Protein AF-0000000084353787 (afdb_homodimer)

Radius of gyration: 29.24 Å; Cα contacts (8 Å, |Δi|>4): 1781; chains: 2; bounding box: 53×86×68 Å

InterPro domains:
  IPR002328 Alcohol dehydrogenase, zinc-type, conserved site [PS00059] (59-73)
  IPR011032 GroES-like superfamily [SSF50129] (1-170)
  IPR013149 Alcohol dehydrogenase-like, C-terminal [PF00107] (173-303)
  IPR013154 Alcohol dehydrogenase-like, N-terminal [PF08240] (25-135)
  IPR020843 Enoylreductase domain [SM00829] (10-339)
  IPR036291 NAD(P)-binding domain superfamily [SSF51735] (137-308)
  IPR050129 Zinc-containing alcohol dehydrogenase [PTHR43401] (1-341)

Nearest PDB structures (foldseek):
  4ejm-assembly1_A  TM=9.292E-01  e=1.588E-35  Sinorhizobium meliloti 1021
  4eez-assembly1_B  TM=9.194E-01  e=6.285E-32  Lactococcus lactis subsp. lactis KF147
  4eex-assembly1_B  TM=9.212E-01  e=9.351E-31  Lactococcus lactis subsp. lactis KF147
  5yat-assembly1_B  TM=8.907E-01  e=3.503E-31  Komagataella phaffii GS115
  7kc2-assembly1_A  TM=8.984E-01  e=3.607E-30  Saccharomyces cerevisiae

Structure (mmCIF, N/CA/C/O backbone):
data_AF-0000000084353787-model_v1
#
loop_
_entity.id
_entity.type
_entity.pdbx_description
1 polymer 'L-iditol 2-dehydrogenase'
#
loop_
_atom_site.group_PDB
_atom_site.id
_atom_site.type_symbol
_atom_site.label_atom_id
_atom_site.label_alt_id
_atom_site.label_comp_id
_atom_site.label_asym_id
_atom_site.label_entity_id
_atom_site.label_seq_id
_atom_site.pdbx_PDB_ins_code
_atom_site.Cartn_x
_atom_site.Cartn_y
_atom_site.Cartn_z
_atom_site.occupancy
_atom_site.B_iso_or_equiv
_atom_site.auth_seq_id
_atom_site.auth_comp_id
_atom_site.auth_asym_id
_atom_site.auth_atom_id
_atom_site.pdbx_PDB_model_num
ATOM 1 N N . MET A 1 1 ? 11.578 -37.75 -25.344 1 94.5 1 MET A N 1
ATOM 2 C CA . MET A 1 1 ? 10.289 -37.594 -24.672 1 94.5 1 MET A CA 1
ATOM 3 C C . MET A 1 1 ? 9.438 -36.531 -25.328 1 94.5 1 MET A C 1
ATOM 5 O O . MET A 1 1 ? 9.977 -35.594 -25.906 1 94.5 1 MET A O 1
ATOM 9 N N . LYS A 1 2 ? 8.195 -36.688 -25.25 1 95 2 LYS A N 1
ATOM 10 C CA . LYS A 1 2 ? 7.285 -35.688 -25.812 1 95 2 LYS A CA 1
ATOM 11 C C . LYS A 1 2 ? 7.223 -34.438 -24.953 1 95 2 LYS A C 1
ATOM 13 O O . LYS A 1 2 ? 7.09 -34.531 -23.719 1 95 2 LYS A O 1
ATOM 18 N N . SER A 1 3 ? 7.371 -33.281 -25.578 1 97.25 3 SER A N 1
ATOM 19 C CA . SER A 1 3 ? 7.352 -32 -24.891 1 97.25 3 SER A CA 1
ATOM 20 C C . SER A 1 3 ? 6.625 -30.938 -25.703 1 97.25 3 SER A C 1
ATOM 22 O O . SER A 1 3 ? 6.688 -30.953 -26.938 1 97.25 3 SER A O 1
ATOM 24 N N . LEU A 1 4 ? 5.871 -30.141 -25.062 1 97.94 4 LEU A N 1
ATOM 25 C CA . LEU A 1 4 ? 5.285 -28.953 -25.688 1 97.94 4 LEU A CA 1
ATOM 26 C C . LEU A 1 4 ? 6.219 -27.75 -25.578 1 97.94 4 LEU A C 1
ATOM 28 O O . LEU A 1 4 ? 6.352 -27.172 -24.5 1 97.94 4 LEU A O 1
ATOM 32 N N . VAL A 1 5 ? 6.836 -27.312 -26.703 1 98.06 5 VAL A N 1
ATOM 33 C CA . VAL A 1 5 ? 7.996 -26.438 -26.688 1 98.06 5 VAL A CA 1
ATOM 34 C C . VAL A 1 5 ? 7.664 -25.125 -27.406 1 98.06 5 VAL A C 1
ATOM 36 O O . VAL A 1 5 ? 7.184 -25.156 -28.547 1 98.06 5 VAL A O 1
ATOM 39 N N . LYS A 1 6 ? 7.812 -24.016 -26.703 1 98.44 6 LYS A N 1
ATOM 40 C CA . LYS A 1 6 ? 7.875 -22.719 -27.375 1 98.44 6 LYS A CA 1
ATOM 41 C C . LYS A 1 6 ? 9.203 -22.547 -28.109 1 98.44 6 LYS A C 1
ATOM 43 O O . LYS A 1 6 ? 10.258 -22.453 -27.484 1 98.44 6 LYS A O 1
ATOM 48 N N . THR A 1 7 ? 9.117 -22.359 -29.359 1 97.88 7 THR A N 1
ATOM 49 C CA . THR A 1 7 ? 10.344 -22.484 -30.156 1 97.88 7 THR A CA 1
ATOM 50 C C . THR A 1 7 ? 10.891 -21.109 -30.531 1 97.88 7 THR A C 1
ATOM 52 O O . THR A 1 7 ? 12.062 -20.984 -30.859 1 97.88 7 THR A O 1
ATOM 55 N N . ALA A 1 8 ? 10.062 -20.125 -30.594 1 97.19 8 ALA A N 1
ATOM 56 C CA . ALA A 1 8 ? 10.438 -18.766 -30.938 1 97.19 8 ALA A CA 1
ATOM 57 C C . ALA A 1 8 ? 9.484 -17.75 -30.312 1 97.19 8 ALA A C 1
ATOM 59 O O . ALA A 1 8 ? 8.359 -18.094 -29.938 1 97.19 8 ALA A O 1
ATOM 60 N N . PRO A 1 9 ? 10.047 -16.516 -30.125 1 95.69 9 PRO A N 1
ATOM 61 C CA . PRO A 1 9 ? 9.141 -15.477 -29.609 1 95.69 9 PRO A CA 1
ATOM 62 C C . PRO A 1 9 ? 7.988 -15.18 -30.562 1 95.69 9 PRO A C 1
ATOM 64 O O . PRO A 1 9 ? 8.023 -15.602 -31.734 1 95.69 9 PRO A O 1
ATOM 67 N N . GLY A 1 10 ? 6.914 -14.391 -30.016 1 95.38 10 GLY A N 1
ATOM 68 C CA . GLY A 1 10 ? 5.773 -14.023 -30.828 1 95.38 10 GLY A CA 1
ATOM 69 C C . GLY A 1 10 ? 4.613 -14.992 -30.719 1 95.38 10 GLY A C 1
ATOM 70 O O . GLY A 1 10 ? 4.699 -15.984 -29.984 1 95.38 10 GLY A O 1
ATOM 71 N N . PHE A 1 11 ? 3.545 -14.773 -31.484 1 96.62 11 PHE A N 1
ATOM 72 C CA . PHE A 1 11 ? 2.342 -15.594 -31.438 1 96.62 11 PHE A CA 1
ATOM 73 C C . PHE A 1 11 ? 2.602 -16.969 -32.062 1 96.62 11 PHE A C 1
ATOM 75 O O . PHE A 1 11 ? 3.203 -17.062 -33.125 1 96.62 11 PHE A O 1
ATOM 82 N N . GLY A 1 12 ? 2.094 -17.953 -31.359 1 96.81 12 GLY A N 1
ATOM 83 C CA . GLY A 1 12 ? 2.258 -19.297 -31.859 1 96.81 12 GLY A CA 1
ATOM 84 C C . GLY A 1 12 ? 3.604 -19.906 -31.516 1 96.81 12 GLY A C 1
ATOM 85 O O . GLY A 1 12 ? 4.027 -19.875 -30.359 1 96.81 12 GLY A O 1
ATOM 86 N N . HIS A 1 13 ? 4.223 -20.594 -32.469 1 97.12 13 HIS A N 1
ATOM 87 C CA . HIS A 1 13 ? 5.531 -21.234 -32.312 1 97.12 13 HIS A CA 1
ATOM 88 C C . HIS A 1 13 ? 5.547 -22.188 -31.125 1 97.12 13 HIS A C 1
ATOM 90 O O . HIS A 1 13 ? 6.535 -22.266 -30.391 1 97.12 13 HIS A O 1
ATOM 96 N N . LEU A 1 14 ? 4.461 -22.75 -30.812 1 97.19 14 LEU A N 1
ATOM 97 C CA . LEU A 1 14 ? 4.312 -23.781 -29.797 1 97.19 14 LEU A CA 1
ATOM 98 C C . LEU A 1 14 ? 4.062 -25.141 -30.438 1 97.19 14 LEU A C 1
ATOM 100 O O . LEU A 1 14 ? 3.035 -25.344 -31.078 1 97.19 14 LEU A O 1
ATOM 104 N N . GLU A 1 15 ? 4.996 -26.031 -30.234 1 95.94 15 GLU A N 1
ATOM 105 C CA . GLU A 1 15 ? 4.941 -27.281 -30.984 1 95.94 15 GLU A CA 1
ATOM 106 C C . GLU A 1 15 ? 5.309 -28.469 -30.094 1 95.94 15 GLU A C 1
ATOM 108 O O . GLU A 1 15 ? 6.117 -28.328 -29.172 1 95.94 15 GLU A O 1
ATOM 113 N N . ILE A 1 16 ? 4.711 -29.609 -30.422 1 96.31 16 ILE A N 1
ATOM 114 C CA . ILE A 1 16 ? 5.141 -30.859 -29.797 1 96.31 16 ILE A CA 1
ATOM 115 C C . ILE A 1 16 ? 6.461 -31.312 -30.422 1 96.31 16 ILE A C 1
ATOM 117 O O . ILE A 1 16 ? 6.578 -31.406 -31.641 1 96.31 16 ILE A O 1
ATOM 121 N N . GLN A 1 17 ? 7.406 -31.547 -29.562 1 96.31 17 GLN A N 1
ATOM 122 C CA . GLN A 1 17 ? 8.711 -32.031 -30.016 1 96.31 17 GLN A CA 1
ATOM 123 C C . GLN A 1 17 ? 9.148 -33.25 -29.219 1 96.31 17 GLN A C 1
ATOM 125 O O . GLN A 1 17 ? 8.742 -33.438 -28.078 1 96.31 17 GLN A O 1
ATOM 130 N N . GLU A 1 18 ? 9.922 -34.062 -29.953 1 95.94 18 GLU A N 1
ATOM 131 C CA . GLU A 1 18 ? 10.68 -35.094 -29.234 1 95.94 18 GLU A CA 1
ATOM 132 C C . GLU A 1 18 ? 12 -34.531 -28.719 1 95.94 18 GLU A C 1
ATOM 134 O O . GLU A 1 18 ? 12.867 -34.156 -29.5 1 95.94 18 GLU A O 1
ATOM 139 N N . ARG A 1 19 ? 12.078 -34.531 -27.422 1 95.88 19 ARG A N 1
ATOM 140 C CA . ARG A 1 19 ? 13.273 -34 -26.781 1 95.88 19 ARG A CA 1
ATOM 141 C C . ARG A 1 19 ? 13.984 -35.094 -25.984 1 95.88 19 ARG A C 1
ATOM 143 O O . ARG A 1 19 ? 13.375 -36.094 -25.609 1 95.88 19 ARG A O 1
ATOM 150 N N . PRO A 1 20 ? 15.266 -34.844 -25.75 1 96.19 20 PRO A N 1
ATOM 151 C CA . PRO A 1 20 ? 15.969 -35.812 -24.906 1 96.19 20 PRO A CA 1
ATOM 152 C C . PRO A 1 20 ? 15.406 -35.875 -23.484 1 96.19 20 PRO A C 1
ATOM 154 O O . PRO A 1 20 ? 15.039 -34.844 -22.906 1 96.19 20 PRO A O 1
ATOM 157 N N . GLU A 1 21 ? 15.266 -37.094 -23 1 96.94 21 GLU A N 1
ATOM 158 C CA . GLU A 1 21 ? 14.898 -37.281 -21.594 1 96.94 21 GLU A CA 1
ATOM 159 C C . GLU A 1 21 ? 15.969 -36.719 -20.672 1 96.94 21 GLU A C 1
ATOM 161 O O . GLU A 1 21 ? 17.156 -37.031 -20.812 1 96.94 21 GLU A O 1
ATOM 166 N N . PRO A 1 22 ? 15.602 -35.906 -19.734 1 97.25 22 PRO A N 1
ATOM 167 C CA . PRO A 1 22 ? 16.609 -35.281 -18.875 1 97.25 22 PRO A CA 1
ATOM 168 C C . PRO A 1 22 ? 17.094 -36.219 -17.766 1 97.25 22 PRO A C 1
ATOM 170 O O . PRO A 1 22 ? 16.391 -37.156 -17.422 1 97.25 22 PRO A O 1
ATOM 173 N N . SER A 1 23 ? 18.266 -36 -17.266 1 97.56 23 SER A N 1
ATOM 174 C CA . SER A 1 23 ? 18.828 -36.688 -16.094 1 97.56 23 SER A CA 1
ATOM 175 C C . SER A 1 23 ? 19.125 -35.688 -14.977 1 97.56 23 SER A C 1
ATOM 177 O O . SER A 1 23 ? 19.625 -34.594 -15.234 1 97.56 23 SER A O 1
ATOM 179 N N . PRO A 1 24 ? 18.844 -36.094 -13.797 1 98 24 PRO A N 1
ATOM 180 C CA . PRO A 1 24 ? 19.062 -35.125 -12.695 1 98 24 PRO A CA 1
ATOM 181 C C . PRO A 1 24 ? 20.531 -34.969 -12.32 1 98 24 PRO A C 1
ATOM 183 O O . PRO A 1 24 ? 21.281 -35.938 -12.352 1 98 24 PRO A O 1
ATOM 186 N N . GLY A 1 25 ? 20.938 -33.75 -12.047 1 97.12 25 GLY A N 1
ATOM 187 C CA . GLY A 1 25 ? 22.234 -33.469 -11.445 1 97.12 25 GLY A CA 1
ATOM 188 C C . GLY A 1 25 ? 22.266 -33.781 -9.953 1 97.12 25 GLY A C 1
ATOM 189 O O . GLY A 1 25 ? 21.328 -34.344 -9.406 1 97.12 25 GLY A O 1
ATOM 190 N N . LYS A 1 26 ? 23.359 -33.469 -9.172 1 96.62 26 LYS A N 1
ATOM 191 C CA . LYS A 1 26 ? 23.656 -33.844 -7.793 1 96.62 26 LYS A CA 1
ATOM 192 C C . LYS A 1 26 ? 22.547 -33.406 -6.852 1 96.62 26 LYS A C 1
ATOM 194 O O . LYS A 1 26 ? 22.188 -34.125 -5.92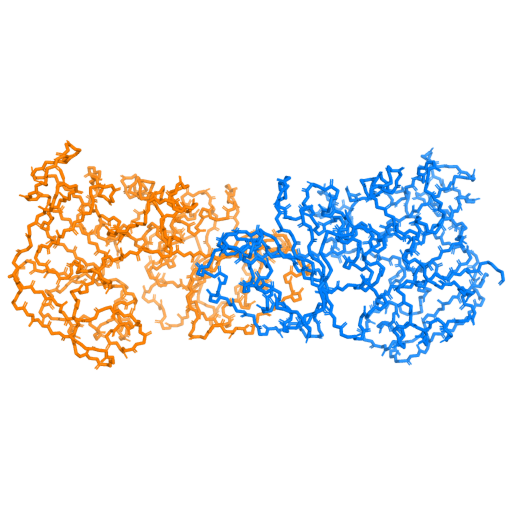2 1 96.62 26 LYS A O 1
ATOM 199 N N . ASN A 1 27 ? 21.922 -32.344 -6.887 1 97.38 27 ASN A N 1
ATOM 200 C CA . ASN A 1 27 ? 20.906 -31.797 -5.988 1 97.38 27 ASN A CA 1
ATOM 201 C C . ASN A 1 27 ? 19.562 -31.672 -6.68 1 97.38 27 ASN A C 1
ATOM 203 O O . ASN A 1 27 ? 18.781 -30.766 -6.363 1 97.38 27 ASN A O 1
ATOM 207 N N . GLN A 1 28 ? 19.312 -32.656 -7.562 1 98.5 28 GLN A N 1
ATOM 208 C CA . GLN A 1 28 ? 18.109 -32.531 -8.375 1 98.5 28 GLN A CA 1
ATOM 209 C C . GLN A 1 28 ? 17.297 -33.844 -8.359 1 98.5 28 GLN A C 1
ATOM 211 O O . GLN A 1 28 ? 17.828 -34.875 -7.977 1 98.5 28 GLN A O 1
ATOM 216 N N . VAL A 1 29 ? 16.078 -33.75 -8.703 1 98.56 29 VAL A N 1
ATOM 217 C CA . VAL A 1 29 ? 15.148 -34.844 -8.789 1 98.56 29 VAL A CA 1
ATOM 218 C C . VAL A 1 29 ? 14.477 -34.875 -10.164 1 98.56 29 VAL A C 1
ATOM 220 O O . VAL A 1 29 ? 14.148 -33.812 -10.703 1 98.56 29 VAL A O 1
ATOM 223 N N . LYS A 1 30 ? 14.383 -36.031 -10.68 1 98.69 30 LYS A N 1
ATOM 224 C CA . LYS A 1 30 ? 13.594 -36.219 -11.891 1 98.69 30 LYS A CA 1
ATOM 225 C C . LYS A 1 30 ? 12.164 -36.656 -11.562 1 98.69 30 LYS A C 1
ATOM 227 O O . LYS A 1 30 ? 11.945 -37.594 -10.789 1 98.69 30 LYS A O 1
ATOM 232 N N . ILE A 1 31 ? 11.242 -35.969 -12.117 1 98.69 31 ILE A N 1
ATOM 233 C CA . ILE A 1 31 ? 9.836 -36.219 -11.82 1 98.69 31 ILE A CA 1
ATOM 234 C C . ILE A 1 31 ? 9.102 -36.625 -13.094 1 98.69 31 ILE A C 1
ATOM 236 O O . ILE A 1 31 ? 9.234 -35.969 -14.133 1 98.69 31 ILE A O 1
ATOM 240 N N . GLN A 1 32 ? 8.422 -37.719 -13.055 1 98.62 32 GLN A N 1
ATOM 241 C CA . GLN A 1 32 ? 7.465 -38.062 -14.102 1 98.62 32 GLN A CA 1
ATOM 242 C C . GLN A 1 32 ? 6.156 -37.281 -13.922 1 98.62 32 GLN A C 1
ATOM 244 O O . GLN A 1 32 ? 5.422 -37.531 -12.953 1 98.62 32 GLN A O 1
ATOM 249 N N . VAL A 1 33 ? 5.859 -36.469 -14.859 1 98.62 33 VAL A N 1
ATOM 250 C CA . VAL A 1 33 ? 4.711 -35.562 -14.719 1 98.62 33 VAL A CA 1
ATOM 251 C C . VAL A 1 33 ? 3.422 -36.344 -14.977 1 98.62 33 VAL A C 1
ATOM 253 O O . VAL A 1 33 ? 3.27 -36.969 -16.016 1 98.62 33 VAL A O 1
ATOM 256 N N . LYS A 1 34 ? 2.547 -36.281 -14.031 1 98.25 34 LYS A N 1
ATOM 257 C CA . LYS A 1 34 ? 1.243 -36.906 -14.195 1 98.25 34 LYS A CA 1
ATOM 258 C C . LYS A 1 34 ? 0.235 -35.969 -14.82 1 98.25 34 LYS A C 1
ATOM 260 O O . LYS A 1 34 ? -0.577 -36.344 -15.656 1 98.25 34 LYS A O 1
ATOM 265 N N . CYS A 1 35 ? 0.265 -34.75 -14.43 1 97.44 35 CYS A N 1
ATOM 266 C CA . CYS A 1 35 ? -0.529 -33.688 -15.031 1 97.44 35 CYS A CA 1
ATOM 267 C C . CYS A 1 35 ? 0.073 -32.312 -14.734 1 97.44 35 CYS A C 1
ATOM 269 O O . CYS A 1 35 ? 0.848 -32.188 -13.781 1 97.44 35 CYS A O 1
ATOM 271 N N . ALA A 1 36 ? -0.188 -31.375 -15.586 1 98.5 36 ALA A N 1
ATOM 272 C CA . ALA A 1 36 ? 0.3 -30 -15.469 1 98.5 36 ALA A CA 1
ATOM 273 C C . ALA A 1 36 ? -0.774 -29 -15.883 1 98.5 36 ALA A C 1
ATOM 275 O O . ALA A 1 36 ? -1.479 -29.203 -16.875 1 98.5 36 ALA A O 1
ATOM 276 N N . GLY A 1 37 ? -0.889 -27.969 -15.117 1 98.38 37 GLY A N 1
ATOM 277 C CA . GLY A 1 37 ? -1.915 -26.969 -15.391 1 98.38 37 GLY A CA 1
ATOM 278 C C . GLY A 1 37 ? -1.454 -25.891 -16.344 1 98.38 37 GLY A C 1
ATOM 279 O O . GLY A 1 37 ? -0.272 -25.531 -16.375 1 98.38 37 GLY A O 1
ATOM 280 N N . ILE A 1 38 ? -2.4 -25.359 -17.141 1 98.19 38 ILE A N 1
ATOM 281 C CA . ILE A 1 38 ? -2.135 -24.203 -18 1 98.19 38 ILE A CA 1
ATOM 282 C C . ILE A 1 38 ? -2.371 -22.906 -17.203 1 98.19 38 ILE A C 1
ATOM 284 O O . ILE A 1 38 ? -3.451 -22.703 -16.656 1 98.19 38 ILE A O 1
ATOM 288 N N . CYS A 1 39 ? -1.385 -22.125 -17.094 1 96.81 39 CYS A N 1
ATOM 289 C CA . CYS A 1 39 ? -1.467 -20.844 -16.422 1 96.81 39 CYS A CA 1
ATOM 290 C C . CYS A 1 39 ? -1.682 -19.719 -17.438 1 96.81 39 CYS A C 1
ATOM 292 O O . CYS A 1 39 ? -1.427 -19.891 -18.625 1 96.81 39 CYS A O 1
ATOM 294 N N . GLY A 1 40 ? -2.217 -18.578 -16.938 1 94.25 40 GLY A N 1
ATOM 295 C CA . GLY A 1 40 ? -2.314 -17.406 -17.797 1 94.25 40 GLY A CA 1
ATOM 296 C C . GLY A 1 40 ? -1.003 -17.062 -18.469 1 94.25 40 GLY A C 1
ATOM 297 O O . GLY A 1 40 ? -0.992 -16.609 -19.625 1 94.25 40 GLY A O 1
ATOM 298 N N . SER A 1 41 ? 0.101 -17.219 -17.828 1 94.5 41 SER A N 1
ATOM 299 C CA . SER A 1 41 ? 1.41 -16.906 -18.391 1 94.5 41 SER A CA 1
ATOM 300 C C . SER A 1 41 ? 1.724 -17.797 -19.594 1 94.5 41 SER A C 1
ATOM 302 O O . SER A 1 41 ? 2.402 -17.375 -20.531 1 94.5 41 SER A O 1
ATOM 304 N N . ASP A 1 42 ? 1.273 -19.031 -19.578 1 97.19 42 ASP A N 1
ATOM 305 C CA . ASP A 1 42 ? 1.444 -19.906 -20.734 1 97.19 42 ASP A CA 1
ATOM 306 C C . ASP A 1 42 ? 0.686 -19.359 -21.953 1 97.19 42 ASP A C 1
ATOM 308 O O . ASP A 1 42 ? 1.196 -19.391 -23.078 1 97.19 42 ASP A O 1
ATOM 312 N N . ILE A 1 43 ? -0.523 -18.906 -21.688 1 96.62 43 ILE A N 1
ATOM 313 C CA . ILE A 1 43 ? -1.358 -18.344 -22.734 1 96.62 43 ILE A CA 1
ATOM 314 C C . ILE A 1 43 ? -0.696 -17.094 -23.312 1 96.62 43 ILE A C 1
ATOM 316 O O . ILE A 1 43 ? -0.589 -16.938 -24.531 1 96.62 43 ILE A O 1
ATOM 320 N N . HIS A 1 44 ? -0.247 -16.25 -22.391 1 95.31 44 HIS A N 1
ATOM 321 C CA . HIS A 1 44 ? 0.42 -15.031 -22.828 1 95.31 44 HIS A CA 1
ATOM 322 C C . HIS A 1 44 ? 1.693 -15.344 -23.609 1 95.31 44 HIS A C 1
ATOM 324 O O . HIS A 1 44 ? 2.041 -14.633 -24.547 1 95.31 44 HIS A O 1
ATOM 330 N N . THR A 1 45 ? 2.422 -16.328 -23.156 1 96.38 45 THR A N 1
ATOM 331 C CA . THR A 1 45 ? 3.611 -16.766 -23.875 1 96.38 45 THR A CA 1
ATOM 332 C C . THR A 1 45 ? 3.25 -17.219 -25.297 1 96.38 45 THR A C 1
ATOM 334 O O . THR A 1 45 ? 3.895 -16.828 -26.266 1 96.38 45 THR A O 1
ATOM 337 N N . TYR A 1 46 ? 2.201 -18.016 -25.406 1 97.31 46 TYR A N 1
ATOM 338 C CA . TYR A 1 46 ? 1.728 -18.484 -26.703 1 97.31 46 TYR A CA 1
ATOM 339 C C . TYR A 1 46 ? 1.343 -17.312 -27.594 1 97.31 46 TYR A C 1
ATOM 341 O O . TYR A 1 46 ? 1.633 -17.312 -28.797 1 97.31 46 TYR A O 1
ATOM 349 N N . GLU A 1 47 ? 0.803 -16.312 -26.938 1 96.56 47 GLU A N 1
ATOM 350 C CA . GLU A 1 47 ? 0.305 -15.148 -27.672 1 96.56 47 GLU A CA 1
ATOM 351 C C . GLU A 1 47 ? 1.423 -14.148 -27.953 1 96.56 47 GLU A C 1
ATOM 353 O O . GLU A 1 47 ? 1.211 -13.148 -28.641 1 96.56 47 GLU A O 1
ATOM 358 N N . GLY A 1 48 ? 2.58 -14.344 -27.438 1 93.75 48 GLY A N 1
ATOM 359 C CA . GLY A 1 48 ? 3.748 -13.531 -27.734 1 93.75 48 GLY A CA 1
ATOM 360 C C . GLY A 1 48 ? 3.879 -12.32 -26.812 1 93.75 48 GLY A C 1
ATOM 361 O O . GLY A 1 48 ? 4.641 -11.398 -27.109 1 93.75 48 GLY A O 1
ATOM 362 N N . ASN A 1 49 ? 3.158 -12.312 -25.688 1 88.94 49 ASN A N 1
ATOM 363 C CA . ASN A 1 49 ? 3.123 -11.156 -24.797 1 88.94 49 ASN A CA 1
ATOM 364 C C . ASN A 1 49 ? 3.83 -11.445 -23.469 1 88.94 49 ASN A C 1
ATOM 366 O O . ASN A 1 49 ? 3.584 -10.773 -22.469 1 88.94 49 ASN A O 1
ATOM 370 N N . TYR A 1 50 ? 4.543 -12.438 -23.438 1 88.56 50 TYR A N 1
ATOM 371 C CA . TYR A 1 50 ? 5.32 -12.844 -22.281 1 88.56 50 TYR A CA 1
ATOM 372 C C . TYR A 1 50 ? 6.727 -13.266 -22.672 1 88.56 50 TYR A C 1
ATOM 374 O O . TYR A 1 50 ? 6.902 -14.016 -23.641 1 88.56 50 TYR A O 1
ATOM 382 N N . ARG A 1 51 ? 7.824 -12.812 -22.016 1 83.88 51 ARG A N 1
ATOM 383 C CA . ARG A 1 51 ? 9.211 -13.094 -22.359 1 83.88 51 ARG A CA 1
ATOM 384 C C . ARG A 1 51 ? 9.672 -14.414 -21.75 1 83.88 51 ARG A C 1
ATOM 386 O O . ARG A 1 51 ? 9.641 -14.586 -20.531 1 83.88 51 ARG A O 1
ATOM 393 N N . VAL A 1 52 ? 10.023 -15.336 -22.516 1 93.44 52 VAL A N 1
ATOM 394 C CA . VAL A 1 52 ? 10.594 -16.609 -22.078 1 93.44 52 VAL A CA 1
ATOM 395 C C . VAL A 1 52 ? 11.875 -16.906 -22.859 1 93.44 52 VAL A C 1
ATOM 397 O O . VAL A 1 52 ? 12.125 -16.281 -23.906 1 93.44 52 VAL A O 1
ATOM 400 N N . ALA A 1 53 ? 12.68 -17.75 -22.328 1 94.81 53 ALA A N 1
ATOM 401 C CA . ALA A 1 53 ? 13.883 -18.203 -23.031 1 94.81 53 ALA A CA 1
ATOM 402 C C . ALA A 1 53 ? 13.547 -19.281 -24.031 1 94.81 53 ALA A C 1
ATOM 404 O O . ALA A 1 53 ? 13.195 -20.406 -23.656 1 94.81 53 ALA A O 1
ATOM 405 N N . VAL A 1 54 ? 13.602 -19.016 -25.25 1 95.31 54 VAL A N 1
ATOM 406 C CA . VAL A 1 54 ? 13.258 -20.016 -26.266 1 95.31 54 VAL A CA 1
ATOM 407 C C . VAL A 1 54 ? 14.531 -20.672 -26.797 1 95.31 54 VAL A C 1
ATOM 409 O O . VAL A 1 54 ? 15.586 -20.031 -26.859 1 95.31 54 VAL A O 1
ATOM 412 N N . PRO A 1 55 ? 14.531 -21.922 -27.156 1 97.56 55 PRO A N 1
ATOM 413 C CA . PRO A 1 55 ? 13.375 -22.797 -26.969 1 97.56 55 PRO A CA 1
ATOM 414 C C . PRO A 1 55 ? 13.195 -23.25 -25.516 1 97.56 55 PRO A C 1
ATOM 416 O O . PRO A 1 55 ? 14.18 -23.438 -24.812 1 97.56 55 PRO A O 1
ATOM 419 N N . VAL A 1 56 ? 11.953 -23.406 -25.109 1 98.12 56 VAL A N 1
ATOM 420 C CA . VAL A 1 56 ? 11.703 -23.844 -23.75 1 98.12 56 VAL A CA 1
ATOM 421 C C . VAL A 1 56 ? 10.414 -24.672 -23.688 1 98.12 56 VAL A C 1
ATOM 423 O O . VAL A 1 56 ? 9.43 -24.328 -24.359 1 98.12 56 VAL A O 1
ATOM 426 N N . THR A 1 57 ? 10.461 -25.797 -22.984 1 98.19 57 THR A N 1
ATOM 427 C CA . THR A 1 57 ? 9.227 -26.516 -22.656 1 98.19 57 THR A CA 1
ATOM 428 C C . THR A 1 57 ? 8.398 -25.734 -21.641 1 98.19 57 THR A C 1
ATOM 430 O O . THR A 1 57 ? 8.891 -25.375 -20.578 1 98.19 57 THR A O 1
ATOM 433 N N . LEU A 1 58 ? 7.129 -25.469 -21.938 1 97.69 58 LEU A N 1
ATOM 434 C CA . LEU A 1 58 ? 6.281 -24.656 -21.062 1 97.69 58 LEU A CA 1
ATOM 435 C C . LEU A 1 58 ? 5.719 -25.5 -19.922 1 97.69 58 LEU A C 1
ATOM 437 O O . LEU A 1 58 ? 5.992 -26.703 -19.844 1 97.69 58 LEU A O 1
ATOM 441 N N . GLY A 1 59 ? 5.012 -24.797 -19.031 1 97.75 59 GLY A N 1
ATOM 442 C CA . GLY A 1 59 ? 4.328 -25.453 -17.922 1 97.75 59 GLY A CA 1
ATOM 443 C C . GLY A 1 59 ? 5.082 -25.344 -16.609 1 97.75 59 GLY A C 1
ATOM 444 O O . GLY A 1 59 ? 6.238 -25.75 -16.516 1 97.75 59 GLY A O 1
ATOM 445 N N . HIS A 1 60 ? 4.426 -24.797 -15.586 1 98.19 60 HIS A N 1
ATOM 446 C CA . HIS A 1 60 ? 5.086 -24.688 -14.289 1 98.19 60 HIS A CA 1
ATOM 447 C C . HIS A 1 60 ? 4.148 -25.078 -13.156 1 98.19 60 HIS A C 1
ATOM 449 O O . HIS A 1 60 ? 4.52 -25 -11.984 1 98.19 60 HIS A O 1
ATOM 455 N N . GLU A 1 61 ? 2.957 -25.469 -13.453 1 98.5 61 GLU A N 1
ATOM 456 C CA . GLU A 1 61 ? 1.981 -26.047 -12.523 1 98.5 61 GLU A CA 1
ATOM 457 C C . GLU A 1 61 ? 1.854 -27.547 -12.711 1 98.5 61 GLU A C 1
ATOM 459 O O . GLU A 1 61 ? 1.157 -28.016 -13.609 1 98.5 61 GLU A O 1
ATOM 464 N N . PHE A 1 62 ? 2.512 -28.328 -11.797 1 98.44 62 PHE A N 1
ATOM 465 C CA . PHE A 1 62 ? 2.49 -29.75 -12.117 1 98.44 62 PHE A CA 1
ATOM 466 C C . PHE A 1 62 ? 2.621 -30.594 -10.852 1 98.44 62 PHE A C 1
ATOM 468 O O . PHE A 1 62 ? 2.959 -30.078 -9.781 1 98.44 62 PHE A O 1
ATOM 475 N N . ALA A 1 63 ? 2.314 -31.844 -10.977 1 98.69 63 ALA A N 1
ATOM 476 C CA . ALA A 1 63 ? 2.553 -32.875 -9.977 1 98.69 63 ALA A CA 1
ATOM 477 C C . ALA A 1 63 ? 2.934 -34.219 -10.648 1 98.69 63 ALA A C 1
ATOM 479 O O . ALA A 1 63 ? 2.625 -34.438 -11.82 1 98.69 63 ALA A O 1
ATOM 480 N N . GLY A 1 64 ? 3.607 -35 -9.898 1 98.56 64 GLY A N 1
ATOM 481 C CA . GLY A 1 64 ? 4.027 -36.281 -10.453 1 98.56 64 GLY A CA 1
ATOM 482 C C . GLY A 1 64 ? 4.711 -37.188 -9.445 1 98.56 64 GLY A C 1
ATOM 483 O O . GLY A 1 64 ? 4.414 -37.125 -8.25 1 98.56 64 GLY A O 1
ATOM 484 N N . VAL A 1 65 ? 5.516 -38.031 -10.023 1 98.75 65 VAL A N 1
ATOM 485 C CA . VAL A 1 65 ? 6.191 -39.031 -9.203 1 98.75 65 VAL A CA 1
ATOM 486 C C . VAL A 1 65 ? 7.699 -38.969 -9.438 1 98.75 65 VAL A C 1
ATOM 488 O O . VAL A 1 65 ? 8.148 -38.844 -10.578 1 98.75 65 VAL A O 1
ATOM 491 N N . VAL A 1 66 ? 8.414 -39.094 -8.328 1 98.88 66 VAL A N 1
ATOM 492 C CA . VAL A 1 66 ? 9.867 -39.125 -8.453 1 98.88 66 VAL A CA 1
ATOM 493 C C . VAL A 1 66 ? 10.289 -40.406 -9.141 1 98.88 66 VAL A C 1
ATOM 495 O O . VAL A 1 66 ? 9.867 -41.5 -8.734 1 98.88 66 VAL A O 1
ATOM 498 N N . VAL A 1 67 ? 11.164 -40.312 -10.148 1 98.62 67 VAL A N 1
ATOM 499 C CA . VAL A 1 67 ? 11.562 -41.5 -10.859 1 98.62 67 VAL A CA 1
ATOM 500 C C . VAL A 1 67 ? 13.078 -41.656 -10.805 1 98.62 67 VAL A C 1
ATOM 502 O O . VAL A 1 67 ? 13.609 -42.75 -11.086 1 98.62 67 VAL A O 1
ATOM 505 N N . GLU A 1 68 ? 13.789 -40.625 -10.516 1 98.69 68 GLU A N 1
ATOM 506 C CA . GLU A 1 68 ? 15.234 -40.625 -10.336 1 98.69 68 GLU A CA 1
ATOM 507 C C . GLU A 1 68 ? 15.68 -39.531 -9.398 1 98.69 68 GLU A C 1
ATOM 509 O O . GLU A 1 68 ? 15.086 -38.438 -9.391 1 98.69 68 GLU A O 1
ATOM 514 N N . VAL A 1 69 ? 16.688 -39.781 -8.57 1 98.56 69 VAL A N 1
ATOM 515 C CA . VAL A 1 69 ? 17.219 -38.75 -7.676 1 98.56 69 VAL A CA 1
ATOM 516 C C . VAL A 1 69 ? 18.719 -38.594 -7.902 1 98.56 69 VAL A C 1
ATOM 518 O O . VAL A 1 69 ? 19.422 -39.562 -8.172 1 98.56 69 VAL A O 1
ATOM 521 N N . GLY A 1 70 ? 19.141 -37.344 -7.922 1 97.81 70 GLY A N 1
ATOM 522 C CA . GLY A 1 70 ? 20.562 -37.094 -8.055 1 97.81 70 GLY A CA 1
ATOM 523 C C . GLY A 1 70 ? 21.344 -37.406 -6.793 1 97.81 70 GLY A C 1
ATOM 524 O O . GLY A 1 70 ? 20.766 -37.781 -5.777 1 97.81 70 GLY A O 1
ATOM 525 N N . GLU A 1 71 ? 22.641 -37.062 -6.977 1 96 71 GLU A N 1
ATOM 526 C CA . GLU A 1 71 ? 23.531 -37.219 -5.828 1 96 71 GLU A CA 1
ATOM 527 C C . GLU A 1 71 ? 23.156 -36.25 -4.703 1 96 71 GLU A C 1
ATOM 529 O O . GLU A 1 71 ? 22.672 -35.156 -4.961 1 96 71 GLU A O 1
ATOM 534 N N . ASN A 1 72 ? 23.141 -36.562 -3.508 1 97.06 72 ASN A N 1
ATOM 535 C CA . ASN A 1 72 ? 22.953 -35.75 -2.301 1 97.06 72 ASN A CA 1
ATOM 536 C C . ASN A 1 72 ? 21.469 -35.594 -1.958 1 97.06 72 ASN A C 1
ATOM 538 O O . ASN A 1 72 ? 21.109 -34.781 -1.111 1 97.06 72 ASN A O 1
ATOM 542 N N . VAL A 1 73 ? 20.625 -36.25 -2.758 1 98.25 73 VAL A N 1
ATOM 543 C CA . VAL A 1 73 ? 19.203 -36.188 -2.455 1 98.25 73 VAL A CA 1
ATOM 544 C C . VAL A 1 73 ? 18.812 -37.344 -1.534 1 98.25 73 VAL A C 1
ATOM 546 O O . VAL A 1 73 ? 18.938 -38.5 -1.912 1 98.25 73 VAL A O 1
ATOM 549 N N . SER A 1 74 ? 18.453 -37.031 -0.343 1 97.94 74 SER A N 1
ATOM 550 C CA . SER A 1 74 ? 18.031 -38.031 0.608 1 97.94 74 SER A CA 1
ATOM 551 C C . SER A 1 74 ? 16.578 -37.844 1.034 1 97.94 74 SER A C 1
ATOM 553 O O . SER A 1 74 ? 15.953 -38.719 1.594 1 97.94 74 SER A O 1
ATOM 555 N N . GLU A 1 75 ? 16.047 -36.625 0.809 1 97.81 75 GLU A N 1
ATOM 556 C CA . GLU A 1 75 ? 14.719 -36.25 1.262 1 97.81 75 GLU A CA 1
ATOM 557 C C . GLU A 1 75 ? 13.641 -36.906 0.405 1 97.81 75 GLU A C 1
ATOM 559 O O . GLU A 1 75 ? 12.477 -36.969 0.806 1 97.81 75 GLU A O 1
ATOM 564 N N . PHE A 1 76 ? 14.016 -37.438 -0.771 1 98.69 76 PHE A N 1
ATOM 565 C CA . PHE A 1 76 ? 13.07 -38.031 -1.715 1 98.69 76 PHE A CA 1
ATOM 566 C C . PHE A 1 76 ? 13.586 -39.375 -2.244 1 98.69 76 PHE A C 1
ATOM 568 O O . PHE A 1 76 ? 14.797 -39.594 -2.299 1 98.69 76 PHE A O 1
ATOM 575 N N . LYS A 1 77 ? 12.672 -40.188 -2.656 1 98.5 77 LYS A N 1
ATOM 576 C CA . LYS A 1 77 ? 13.008 -41.469 -3.281 1 98.5 77 LYS A CA 1
ATOM 577 C C . LYS A 1 77 ? 12.062 -41.781 -4.441 1 98.5 77 LYS A C 1
ATOM 579 O O . LYS A 1 77 ? 10.977 -41.219 -4.531 1 98.5 77 LYS A O 1
ATOM 584 N N . VAL A 1 78 ? 12.516 -42.688 -5.238 1 98.62 78 VAL A N 1
ATOM 585 C CA . VAL A 1 78 ? 11.703 -43.125 -6.367 1 98.62 78 VAL A CA 1
ATOM 586 C C . VAL A 1 78 ? 10.352 -43.625 -5.871 1 98.62 78 VAL A C 1
ATOM 588 O O . VAL A 1 78 ? 10.281 -44.375 -4.906 1 98.62 78 VAL A O 1
ATOM 591 N N . GLY A 1 79 ? 9.312 -43.125 -6.488 1 98.69 79 GLY A N 1
ATOM 592 C CA . GLY A 1 79 ? 7.973 -43.531 -6.098 1 98.69 79 GLY A CA 1
ATOM 593 C C . GLY A 1 79 ? 7.234 -42.438 -5.309 1 98.69 79 GLY A C 1
ATOM 594 O O . GLY A 1 79 ? 6.012 -42.5 -5.176 1 98.69 79 GLY A O 1
ATOM 595 N N . ASP A 1 80 ? 7.957 -41.5 -4.754 1 98.75 80 ASP A N 1
ATOM 596 C CA . ASP A 1 80 ? 7.324 -40.438 -3.988 1 98.75 80 ASP A CA 1
ATOM 597 C C . ASP A 1 80 ? 6.41 -39.594 -4.871 1 98.75 80 ASP A C 1
ATOM 599 O O . ASP A 1 80 ? 6.785 -39.219 -5.984 1 98.75 80 ASP A O 1
ATOM 603 N N . ARG A 1 81 ? 5.145 -39.312 -4.41 1 98.88 81 ARG A N 1
ATOM 604 C CA . ARG A 1 81 ? 4.266 -38.344 -5.043 1 98.88 81 ARG A CA 1
ATOM 605 C C . ARG A 1 81 ? 4.66 -36.938 -4.656 1 98.88 81 ARG A C 1
ATOM 607 O O . ARG A 1 81 ? 4.75 -36.594 -3.473 1 98.88 81 ARG A O 1
ATOM 614 N N . VAL A 1 82 ? 4.922 -36.062 -5.688 1 98.94 82 VAL A N 1
ATOM 615 C CA . VAL A 1 82 ? 5.496 -34.781 -5.344 1 98.94 82 VAL A CA 1
ATOM 616 C C . VAL A 1 82 ? 4.902 -33.688 -6.246 1 98.94 82 VAL A C 1
ATOM 618 O O . VAL A 1 82 ? 4.277 -34 -7.266 1 98.94 82 VAL A O 1
ATOM 621 N N . THR A 1 83 ? 4.941 -32.531 -5.844 1 98.88 83 THR A N 1
ATOM 622 C CA . THR A 1 83 ? 4.895 -31.312 -6.637 1 98.88 83 THR A CA 1
ATOM 623 C C . THR A 1 83 ? 6.141 -30.453 -6.395 1 98.88 83 THR A C 1
ATOM 625 O O . THR A 1 83 ? 7.012 -30.844 -5.609 1 98.88 83 THR A O 1
ATOM 628 N N . SER A 1 84 ? 6.277 -29.391 -7.176 1 98.56 84 SER A N 1
ATOM 629 C CA . SER A 1 84 ? 7.484 -28.578 -7.035 1 98.56 84 SER A CA 1
ATOM 630 C C . SER A 1 84 ? 7.184 -27.094 -7.211 1 98.56 84 SER A C 1
ATOM 632 O O . SER A 1 84 ? 6.301 -26.734 -7.992 1 98.56 84 SER A O 1
ATOM 634 N N . GLU A 1 85 ? 7.926 -26.344 -6.426 1 98.25 85 GLU A N 1
ATOM 635 C CA . GLU A 1 85 ? 7.957 -24.906 -6.695 1 98.25 85 GLU A CA 1
ATOM 636 C C . GLU A 1 85 ? 8.461 -24.625 -8.109 1 98.25 85 GLU A C 1
ATOM 638 O O . GLU A 1 85 ? 9.086 -25.484 -8.734 1 98.25 85 GLU A O 1
ATOM 643 N N . THR A 1 86 ? 8.242 -23.406 -8.594 1 97.62 86 THR A N 1
ATOM 644 C CA . THR A 1 86 ? 8.641 -23.031 -9.945 1 97.62 86 THR A CA 1
ATOM 645 C C . THR A 1 86 ? 10.117 -22.656 -9.992 1 97.62 86 THR A C 1
ATOM 647 O O . THR A 1 86 ? 10.711 -22.562 -11.07 1 97.62 86 THR A O 1
ATOM 650 N N . THR A 1 87 ? 10.703 -22.422 -8.836 1 97.12 87 THR A N 1
ATOM 651 C CA . THR A 1 87 ? 12.102 -21.984 -8.742 1 97.12 87 THR A CA 1
ATOM 652 C C . THR A 1 87 ? 13.039 -23.141 -9.109 1 97.12 87 THR A C 1
ATOM 654 O O . THR A 1 87 ? 13.078 -24.156 -8.422 1 97.12 87 THR A O 1
ATOM 657 N N . TYR A 1 88 ? 13.805 -22.922 -10.172 1 97.19 88 TYR A N 1
ATOM 658 C CA . TYR A 1 88 ? 14.773 -23.922 -10.609 1 97.19 88 TYR A CA 1
ATOM 659 C C . TYR A 1 88 ? 16.172 -23.562 -10.117 1 97.19 88 TYR A C 1
ATOM 661 O O . TYR A 1 88 ? 16.969 -24.453 -9.773 1 97.19 88 TYR A O 1
ATOM 669 N N . GLN A 1 89 ? 16.406 -22.266 -10.18 1 96.56 89 GLN A N 1
ATOM 670 C CA . GLN A 1 89 ? 17.719 -21.781 -9.758 1 96.56 89 GLN A CA 1
ATOM 671 C C . GLN A 1 89 ? 17.594 -20.422 -9.07 1 96.56 89 GLN A C 1
ATOM 673 O O . GLN A 1 89 ? 16.75 -19.609 -9.422 1 96.56 89 GLN A O 1
ATOM 678 N N . ILE A 1 90 ? 18.438 -20.156 -8.047 1 96.94 90 ILE A N 1
ATOM 679 C CA . ILE A 1 90 ? 18.609 -18.859 -7.375 1 96.94 90 ILE A CA 1
ATOM 680 C C . ILE A 1 90 ? 20.094 -18.547 -7.227 1 96.94 90 ILE A C 1
ATOM 682 O O . ILE A 1 90 ? 20.938 -19.422 -7.402 1 96.94 90 ILE A O 1
ATOM 686 N N . CYS A 1 91 ? 20.469 -17.297 -6.871 1 97.25 91 CYS A N 1
ATOM 687 C CA . CYS A 1 91 ? 21.891 -16.969 -6.703 1 97.25 91 CYS A CA 1
ATOM 688 C C . CYS A 1 91 ? 22.422 -17.5 -5.387 1 97.25 91 CYS A C 1
ATOM 690 O O . CYS A 1 91 ? 23.625 -17.797 -5.266 1 97.25 91 CYS A O 1
ATOM 692 N N . GLY A 1 92 ? 21.547 -17.594 -4.402 1 96.81 92 GLY A N 1
ATOM 693 C CA . GLY A 1 92 ? 21.875 -18.219 -3.135 1 96.81 92 GLY A CA 1
ATOM 694 C C . GLY A 1 92 ? 22.594 -17.281 -2.178 1 96.81 92 GLY A C 1
ATOM 695 O O . GLY A 1 92 ? 22.844 -17.641 -1.027 1 96.81 92 GLY A O 1
ATOM 696 N N . GLU A 1 93 ? 22.875 -16.031 -2.619 1 97.62 93 GLU A N 1
ATOM 697 C CA . GLU A 1 93 ? 23.734 -15.18 -1.786 1 97.62 93 GLU A CA 1
ATOM 698 C C . GLU A 1 93 ? 23.078 -13.828 -1.531 1 97.62 93 GLU A C 1
ATOM 700 O O . GLU A 1 93 ? 23.5 -13.086 -0.636 1 97.62 93 GLU A O 1
ATOM 705 N N . CYS A 1 94 ? 22.156 -13.43 -2.34 1 97.56 94 CYS A N 1
ATOM 706 C CA . CYS A 1 94 ? 21.562 -12.109 -2.16 1 97.56 94 CYS A CA 1
ATOM 707 C C . CYS A 1 94 ? 20.641 -12.094 -0.942 1 97.56 94 CYS A C 1
ATOM 709 O O . CYS A 1 94 ? 20.328 -13.148 -0.378 1 97.56 94 CYS A O 1
ATOM 711 N N . ALA A 1 95 ? 20.203 -10.922 -0.542 1 97.31 95 ALA A N 1
ATOM 712 C CA . ALA A 1 95 ? 19.375 -10.75 0.648 1 97.31 95 ALA A CA 1
ATOM 713 C C . ALA A 1 95 ? 18.078 -11.539 0.531 1 97.31 95 ALA A C 1
ATOM 715 O O . ALA A 1 95 ? 17.578 -12.078 1.523 1 97.31 95 ALA A O 1
ATOM 716 N N . TYR A 1 96 ? 17.531 -11.688 -0.583 1 97.94 96 TYR A N 1
ATOM 717 C CA . TYR A 1 96 ? 16.25 -12.359 -0.804 1 97.94 96 TYR A CA 1
ATOM 718 C C . TYR A 1 96 ? 16.422 -13.867 -0.752 1 97.94 96 TYR A C 1
ATOM 720 O O . TYR A 1 96 ? 15.547 -14.578 -0.229 1 97.94 96 TYR A O 1
ATOM 728 N N . CYS A 1 97 ? 17.484 -14.391 -1.318 1 97.38 97 CYS A N 1
ATOM 729 C CA . CYS A 1 97 ? 17.766 -15.812 -1.183 1 97.38 97 CYS A CA 1
ATOM 730 C C . CYS A 1 97 ? 17.969 -16.188 0.28 1 97.38 97 CYS A C 1
ATOM 732 O O . CYS A 1 97 ? 17.438 -17.203 0.741 1 97.38 97 CYS A O 1
ATOM 734 N N . LEU A 1 98 ? 18.656 -15.32 0.988 1 97.19 98 LEU A N 1
ATOM 735 C CA . LEU A 1 98 ? 18.984 -15.609 2.379 1 97.19 98 LEU A CA 1
ATOM 736 C C . LEU A 1 98 ? 17.734 -15.555 3.256 1 97.19 98 LEU A C 1
ATOM 738 O O . LEU A 1 98 ? 17.641 -16.266 4.262 1 97.19 98 LEU A O 1
ATOM 742 N N . SER A 1 99 ? 16.75 -14.766 2.881 1 95.94 99 SER A N 1
ATOM 743 C CA . SER A 1 99 ? 15.523 -14.641 3.664 1 95.94 99 SER A CA 1
ATOM 744 C C . SER A 1 99 ? 14.461 -15.641 3.199 1 95.94 99 SER A C 1
ATOM 746 O O . SER A 1 99 ? 13.359 -15.68 3.748 1 95.94 99 SER A O 1
ATOM 748 N N . GLY A 1 100 ? 14.758 -16.391 2.139 1 95.81 100 GLY A N 1
ATOM 749 C CA . GLY A 1 100 ? 13.805 -17.359 1.622 1 95.81 100 GLY A CA 1
ATOM 750 C C . GLY A 1 100 ? 12.812 -16.766 0.647 1 95.81 100 GLY A C 1
ATOM 751 O O . GLY A 1 100 ? 11.844 -17.422 0.256 1 95.81 100 GLY A O 1
ATOM 752 N N . ASP A 1 101 ? 13.031 -15.492 0.324 1 96.56 101 ASP A N 1
ATOM 753 C CA . ASP A 1 101 ? 12.195 -14.82 -0.665 1 96.56 101 ASP A CA 1
ATOM 754 C C . ASP A 1 101 ? 12.727 -15.047 -2.078 1 96.56 101 ASP A C 1
ATOM 756 O O . ASP A 1 101 ? 12.969 -14.094 -2.82 1 96.56 101 ASP A O 1
ATOM 760 N N . TYR A 1 102 ? 12.727 -16.266 -2.498 1 95.25 102 TYR A N 1
ATOM 761 C CA . TYR A 1 102 ? 13.359 -16.688 -3.742 1 95.25 102 TYR A CA 1
ATOM 762 C C . TYR A 1 102 ? 12.695 -16.031 -4.941 1 95.25 102 TYR A C 1
ATOM 764 O O . TYR A 1 102 ? 13.344 -15.773 -5.961 1 95.25 102 TYR A O 1
ATOM 772 N N . ASN A 1 103 ? 11.422 -15.773 -4.785 1 95.31 103 ASN A N 1
ATOM 773 C CA . ASN A 1 103 ? 10.656 -15.172 -5.875 1 95.31 103 ASN A CA 1
ATOM 774 C C . ASN A 1 103 ? 11.18 -13.789 -6.227 1 95.31 103 ASN A C 1
ATOM 776 O O . ASN A 1 103 ? 10.914 -13.273 -7.316 1 95.31 103 ASN A O 1
ATOM 780 N N . LEU A 1 104 ? 12.023 -13.234 -5.344 1 97.62 104 LEU A N 1
ATOM 781 C CA . LEU A 1 104 ? 12.492 -11.867 -5.543 1 97.62 104 LEU A CA 1
ATOM 782 C C . LEU A 1 104 ? 13.969 -11.844 -5.902 1 97.62 104 LEU A C 1
ATOM 784 O O . LEU A 1 104 ? 14.562 -10.766 -6.066 1 97.62 104 LEU A O 1
ATOM 788 N N . CYS A 1 105 ? 14.633 -12.984 -6.012 1 97.44 105 CYS A N 1
ATOM 789 C CA . CYS A 1 105 ? 16.016 -13.062 -6.461 1 97.44 105 CYS A CA 1
ATOM 790 C C . CYS A 1 105 ? 16.141 -12.641 -7.918 1 97.44 105 CYS A C 1
ATOM 792 O O . CYS A 1 105 ? 15.477 -13.203 -8.789 1 97.44 105 CYS A O 1
ATOM 794 N N . SER A 1 106 ? 17 -11.719 -8.195 1 95.94 106 SER A N 1
ATOM 795 C CA . SER A 1 106 ? 17.172 -11.195 -9.547 1 95.94 106 SER A CA 1
ATOM 796 C C . SER A 1 106 ? 17.781 -12.242 -10.469 1 95.94 106 SER A C 1
ATOM 798 O O . SER A 1 106 ? 17.719 -12.102 -11.695 1 95.94 106 SER A O 1
ATOM 800 N N . ASN A 1 107 ? 18.281 -13.266 -9.922 1 96.62 107 ASN A N 1
ATOM 801 C CA . ASN A 1 107 ? 18.938 -14.297 -10.719 1 96.62 107 ASN A CA 1
ATOM 802 C C . ASN A 1 107 ? 18.109 -15.578 -10.766 1 96.62 107 ASN A C 1
ATOM 804 O O . ASN A 1 107 ? 18.609 -16.625 -11.172 1 96.62 107 ASN A O 1
ATOM 808 N N . ARG A 1 108 ? 16.969 -15.469 -10.336 1 96.75 108 ARG A N 1
ATOM 809 C CA . ARG A 1 108 ? 16.094 -16.641 -10.281 1 96.75 108 ARG A CA 1
ATOM 810 C C . ARG A 1 108 ? 15.758 -17.141 -11.688 1 96.75 108 ARG A C 1
ATOM 812 O O . ARG A 1 108 ? 15.492 -16.328 -12.586 1 96.75 108 ARG A O 1
ATOM 819 N N . LYS A 1 109 ? 15.844 -18.406 -11.938 1 97.06 109 LYS A N 1
ATOM 820 C CA . LYS A 1 109 ? 15.328 -19.062 -13.133 1 97.06 109 LYS A CA 1
ATOM 821 C C . LYS A 1 109 ? 14.133 -19.953 -12.805 1 97.06 109 LYS A C 1
ATOM 823 O O . LYS A 1 109 ? 14.18 -20.75 -11.867 1 97.06 109 LYS A O 1
ATOM 828 N N . GLY A 1 110 ? 13.117 -19.844 -13.562 1 97 110 GLY A N 1
ATOM 829 C CA . GLY A 1 110 ? 11.883 -20.562 -13.273 1 97 110 GLY A CA 1
ATOM 830 C C . GLY A 1 110 ? 11.602 -21.688 -14.266 1 97 110 GLY A C 1
ATOM 831 O O . GLY A 1 110 ? 11.945 -21.578 -15.445 1 97 110 GLY A O 1
ATOM 832 N N . LEU A 1 111 ? 10.945 -22.688 -13.781 1 98 111 LEU A N 1
ATOM 833 C CA . LEU A 1 111 ? 10.461 -23.766 -14.641 1 98 111 LEU A CA 1
ATOM 834 C C . LEU A 1 111 ? 9.375 -23.266 -15.586 1 98 111 LEU A C 1
ATOM 836 O O . LEU A 1 111 ? 8.484 -22.516 -15.172 1 98 111 LEU A O 1
ATOM 840 N N . GLY A 1 112 ? 9.461 -23.656 -16.859 1 97.56 112 GLY A N 1
ATOM 841 C CA . GLY A 1 112 ? 8.438 -23.281 -17.828 1 97.56 112 GLY A CA 1
ATOM 842 C C . GLY A 1 112 ? 8.672 -21.922 -18.469 1 97.56 112 GLY A C 1
ATOM 843 O O . GLY A 1 112 ? 7.852 -21.453 -19.25 1 97.56 112 GLY A O 1
ATOM 844 N N . SER A 1 113 ? 9.75 -21.234 -18.109 1 96.12 113 SER A N 1
ATOM 845 C CA . SER A 1 113 ? 10.07 -19.938 -18.688 1 96.12 113 SER A CA 1
ATOM 846 C C . SER A 1 113 ? 11.539 -19.859 -19.078 1 96.12 113 SER A C 1
ATOM 848 O O . SER A 1 113 ? 11.875 -19.891 -20.266 1 96.12 113 SER A O 1
ATOM 850 N N . GLN A 1 114 ? 12.461 -19.922 -18.094 1 96.56 114 GLN A N 1
ATOM 851 C CA . GLN A 1 114 ? 13.891 -19.922 -18.391 1 96.56 114 GLN A CA 1
ATOM 852 C C . GLN A 1 114 ? 14.469 -21.328 -18.359 1 96.56 114 GLN A C 1
ATOM 854 O O . GLN A 1 114 ? 15.562 -21.562 -18.875 1 96.56 114 GLN A O 1
ATOM 859 N N . GLN A 1 115 ? 13.812 -22.172 -17.734 1 97.38 115 GLN A N 1
ATOM 860 C CA . GLN A 1 115 ? 14.109 -23.594 -17.656 1 97.38 115 GLN A CA 1
ATOM 861 C C . GLN A 1 115 ? 12.914 -24.438 -18.109 1 97.38 115 GLN A C 1
ATOM 863 O O . GLN A 1 115 ? 11.766 -24.047 -17.891 1 97.38 115 GLN A O 1
ATOM 868 N N . ASP A 1 116 ? 13.188 -25.562 -18.703 1 98 116 ASP A N 1
ATOM 869 C CA . ASP A 1 116 ? 12.125 -26.438 -19.188 1 98 116 ASP A CA 1
ATOM 870 C C . ASP A 1 116 ? 11.164 -26.828 -18.078 1 98 116 ASP A C 1
ATOM 872 O O . ASP A 1 116 ? 11.594 -27.172 -16.969 1 98 116 ASP A O 1
ATOM 876 N N . GLY A 1 117 ? 9.859 -26.859 -18.469 1 97.94 117 GLY A N 1
ATOM 877 C CA . GLY A 1 117 ? 8.836 -27.031 -17.453 1 97.94 117 GLY A CA 1
ATOM 878 C C . GLY A 1 117 ? 8.086 -28.344 -17.578 1 97.94 117 GLY A C 1
ATOM 879 O O . GLY A 1 117 ? 8.664 -29.359 -17.984 1 97.94 117 GLY A O 1
ATOM 880 N N . GLY A 1 118 ? 6.863 -28.297 -17.172 1 97.69 118 GLY A N 1
ATOM 881 C CA . GLY A 1 118 ? 6.129 -29.516 -16.875 1 97.69 118 GLY A CA 1
ATOM 882 C C . GLY A 1 118 ? 5.27 -29.984 -18.031 1 97.69 118 GLY A C 1
ATOM 883 O O . GLY A 1 118 ? 4.637 -31.047 -17.953 1 97.69 118 GLY A O 1
ATOM 884 N N . PHE A 1 119 ? 5.207 -29.234 -19.141 1 98.19 119 PHE A N 1
ATOM 885 C CA . PHE A 1 119 ? 4.492 -29.766 -20.297 1 98.19 119 PHE A CA 1
ATOM 886 C C . PHE A 1 119 ? 5.348 -30.781 -21.031 1 98.19 119 PHE A C 1
ATOM 888 O O . PHE A 1 119 ? 5.617 -30.609 -22.234 1 98.19 119 PHE A O 1
ATOM 895 N N . ALA A 1 120 ? 5.746 -31.781 -20.359 1 97.94 120 ALA A N 1
ATOM 896 C CA . ALA A 1 120 ? 6.605 -32.875 -20.828 1 97.94 120 ALA A CA 1
ATOM 897 C C . ALA A 1 120 ? 6.43 -34.094 -19.953 1 97.94 120 ALA A C 1
ATOM 899 O O . ALA A 1 120 ? 5.863 -34.031 -18.859 1 97.94 120 ALA A O 1
ATOM 900 N N . GLU A 1 121 ? 6.895 -35.219 -20.422 1 97.81 121 GLU A N 1
ATOM 901 C CA . GLU A 1 121 ? 6.781 -36.469 -19.672 1 97.81 121 GLU A CA 1
ATOM 902 C C . GLU A 1 121 ? 7.586 -36.406 -18.375 1 97.81 121 GLU A C 1
ATOM 904 O O . GLU A 1 121 ? 7.148 -36.906 -17.344 1 97.81 121 GLU A O 1
ATOM 909 N N . TYR A 1 122 ? 8.789 -35.781 -18.484 1 98 122 TYR A N 1
ATOM 910 C CA . TYR A 1 122 ? 9.672 -35.656 -17.328 1 98 122 TYR A CA 1
ATOM 911 C C . TYR A 1 122 ? 10.195 -34.219 -17.203 1 98 122 TYR A C 1
ATOM 913 O O . TYR A 1 122 ? 10.336 -33.5 -18.203 1 98 122 TYR A O 1
ATOM 921 N N . LEU A 1 123 ? 10.492 -33.812 -16.031 1 97.69 123 LEU A N 1
ATOM 922 C CA . LEU A 1 123 ? 11.242 -32.594 -15.805 1 97.69 123 LEU A CA 1
ATOM 923 C C . LEU A 1 123 ? 12.172 -32.75 -14.609 1 97.69 123 LEU A C 1
ATOM 925 O O . LEU A 1 123 ? 12.094 -33.719 -13.867 1 97.69 123 LEU A O 1
ATOM 929 N N . ILE A 1 124 ? 13.117 -31.812 -14.531 1 98.44 124 ILE A N 1
ATOM 930 C CA . ILE A 1 124 ? 14.086 -31.781 -13.445 1 98.44 124 ILE A CA 1
ATOM 931 C C . ILE A 1 124 ? 13.766 -30.609 -12.508 1 98.44 124 ILE A C 1
ATOM 933 O O . ILE A 1 124 ? 13.484 -29.5 -12.953 1 98.44 124 ILE A O 1
ATOM 937 N N . ALA A 1 125 ? 13.75 -30.875 -11.219 1 98.38 125 ALA A N 1
ATOM 938 C CA . ALA A 1 125 ? 13.547 -29.844 -10.211 1 98.38 125 ALA A CA 1
ATOM 939 C C . ALA A 1 125 ? 14.664 -29.875 -9.172 1 98.38 125 ALA A C 1
ATOM 941 O O . ALA A 1 125 ? 15.289 -30.922 -8.945 1 98.38 125 ALA A O 1
ATOM 942 N N . ARG A 1 126 ? 14.953 -28.734 -8.594 1 96.5 126 ARG A N 1
ATOM 943 C CA . ARG A 1 126 ? 15.883 -28.688 -7.477 1 96.5 126 ARG A CA 1
ATOM 944 C C . ARG A 1 126 ? 15.258 -29.25 -6.207 1 96.5 126 ARG A C 1
ATOM 946 O O . ARG A 1 126 ? 14.109 -28.938 -5.883 1 96.5 126 ARG A O 1
ATOM 953 N N . LYS A 1 127 ? 16 -30.062 -5.473 1 97.56 127 LYS A N 1
ATOM 954 C CA . LYS A 1 127 ? 15.438 -30.797 -4.348 1 97.56 127 LYS A CA 1
ATOM 955 C C . LYS A 1 127 ? 14.82 -29.859 -3.322 1 97.56 127 LYS A C 1
ATOM 957 O O . LYS A 1 127 ? 13.828 -30.203 -2.672 1 97.56 127 LYS A O 1
ATOM 962 N N . GLU A 1 128 ? 15.352 -28.562 -3.168 1 96.38 128 GLU A N 1
ATOM 963 C CA . GLU A 1 128 ? 14.859 -27.609 -2.182 1 96.38 128 GLU A CA 1
ATOM 964 C C . GLU A 1 128 ? 13.469 -27.094 -2.562 1 96.38 128 GLU A C 1
ATOM 966 O O . GLU A 1 128 ? 12.781 -26.5 -1.735 1 96.38 128 GLU A O 1
ATOM 971 N N . SER A 1 129 ? 13.047 -27.344 -3.816 1 97.69 129 SER A N 1
ATOM 972 C CA . SER A 1 129 ? 11.789 -26.797 -4.312 1 97.69 129 SER A CA 1
ATOM 973 C C . SER A 1 129 ? 10.719 -27.891 -4.402 1 97.69 129 SER A C 1
ATOM 975 O O . SER A 1 129 ? 9.57 -27.594 -4.75 1 97.69 129 SER A O 1
ATOM 977 N N . VAL A 1 130 ? 11.039 -29.109 -4.105 1 98.69 130 VAL A N 1
ATOM 978 C CA . VAL A 1 130 ? 10.117 -30.234 -4.246 1 98.69 130 VAL A CA 1
ATOM 979 C C . VAL A 1 130 ? 9.383 -30.453 -2.926 1 98.69 130 VAL A C 1
ATOM 981 O O . VAL A 1 130 ? 9.961 -30.297 -1.85 1 98.69 130 VAL A O 1
ATOM 984 N N . HIS A 1 131 ? 8.141 -30.828 -2.99 1 98.88 131 HIS A N 1
ATOM 985 C CA . HIS A 1 131 ? 7.309 -31.109 -1.824 1 98.88 131 HIS A CA 1
ATOM 986 C C . HIS A 1 131 ? 6.574 -32.438 -1.966 1 98.88 131 HIS A C 1
ATOM 988 O O . HIS A 1 131 ? 6.023 -32.75 -3.027 1 98.88 131 HIS A O 1
ATOM 994 N N . HIS A 1 132 ? 6.586 -33.188 -0.892 1 98.88 132 HIS A N 1
ATOM 995 C CA . HIS A 1 132 ? 5.77 -34.375 -0.856 1 98.88 132 HIS A CA 1
ATOM 996 C C . HIS A 1 132 ? 4.285 -34.062 -0.869 1 98.88 132 HIS A C 1
ATOM 998 O O . HIS A 1 132 ? 3.859 -33.062 -0.247 1 98.88 132 HIS A O 1
ATOM 1004 N N . LEU A 1 133 ? 3.537 -34.875 -1.55 1 98.88 133 LEU A N 1
ATOM 1005 C CA . LEU A 1 133 ? 2.088 -34.719 -1.488 1 98.88 133 LEU A CA 1
ATOM 1006 C C . LEU A 1 133 ? 1.521 -35.375 -0.232 1 98.88 133 LEU A C 1
ATOM 1008 O O . LEU A 1 133 ? 1.821 -36.531 0.057 1 98.88 133 LEU A O 1
ATOM 1012 N N . PRO A 1 134 ? 0.716 -34.625 0.506 1 98.69 134 PRO A N 1
ATOM 1013 C CA . PRO A 1 134 ? 0 -35.25 1.613 1 98.69 134 PRO A CA 1
ATOM 1014 C C . PRO A 1 134 ? -0.968 -36.344 1.143 1 98.69 134 PRO A C 1
ATOM 1016 O O . PRO A 1 134 ? -1.263 -36.438 -0.052 1 98.69 134 PRO A O 1
ATOM 1019 N N . GLU A 1 135 ? -1.478 -37.062 2.035 1 98.12 135 GLU A N 1
ATOM 1020 C CA . GLU A 1 135 ? -2.258 -38.25 1.762 1 98.12 135 GLU A CA 1
ATOM 1021 C C . GLU A 1 135 ? -3.518 -37.938 0.967 1 98.12 135 GLU A C 1
ATOM 1023 O O . GLU A 1 135 ? -3.875 -38.656 0.033 1 98.12 135 GLU A O 1
ATOM 1028 N N . ASN A 1 136 ? -4.129 -36.844 1.278 1 98.31 136 ASN A N 1
ATOM 1029 C CA . ASN A 1 136 ? -5.441 -36.562 0.699 1 98.31 136 ASN A CA 1
ATOM 1030 C C . ASN A 1 136 ? -5.34 -35.656 -0.507 1 98.31 136 ASN A C 1
ATOM 1032 O O . ASN A 1 136 ? -6.348 -35.125 -0.972 1 98.31 136 ASN A O 1
ATOM 1036 N N . VAL A 1 137 ? -4.168 -35.469 -1.008 1 98.75 137 VAL A N 1
ATOM 1037 C CA . VAL A 1 137 ? -3.971 -34.594 -2.158 1 98.75 137 VAL A CA 1
ATOM 1038 C C . VAL A 1 137 ? -3.619 -35.438 -3.389 1 98.75 137 VAL A C 1
ATOM 1040 O O . VAL A 1 137 ? -2.525 -36 -3.471 1 98.75 137 VAL A O 1
ATOM 1043 N N . ASP A 1 138 ? -4.551 -35.5 -4.324 1 98.44 138 ASP A N 1
ATOM 1044 C CA . ASP A 1 138 ? -4.289 -36.25 -5.551 1 98.44 138 ASP A CA 1
ATOM 1045 C C . ASP A 1 138 ? -3.51 -35.406 -6.555 1 98.44 138 ASP A C 1
ATOM 1047 O O . ASP A 1 138 ? -3.186 -34.25 -6.277 1 98.44 138 ASP A O 1
ATOM 1051 N N . PHE A 1 139 ? -3.154 -35.938 -7.637 1 98.31 139 PHE A N 1
ATOM 1052 C CA . PHE A 1 139 ? -2.273 -35.281 -8.586 1 98.31 139 PHE A CA 1
ATOM 1053 C C . PHE A 1 139 ? -2.963 -34.062 -9.203 1 98.31 139 PHE A C 1
ATOM 1055 O O . PHE A 1 139 ? -2.316 -33.062 -9.492 1 98.31 139 PHE A O 1
ATOM 1062 N N . GLN A 1 140 ? -4.289 -34.125 -9.445 1 97.94 140 GLN A N 1
ATOM 1063 C CA . GLN A 1 140 ? -5.031 -33 -9.992 1 97.94 140 GLN A CA 1
ATOM 1064 C C . GLN A 1 140 ? -4.98 -31.812 -9.047 1 97.94 140 GLN A C 1
ATOM 1066 O O . GLN A 1 140 ? -4.652 -30.703 -9.469 1 97.9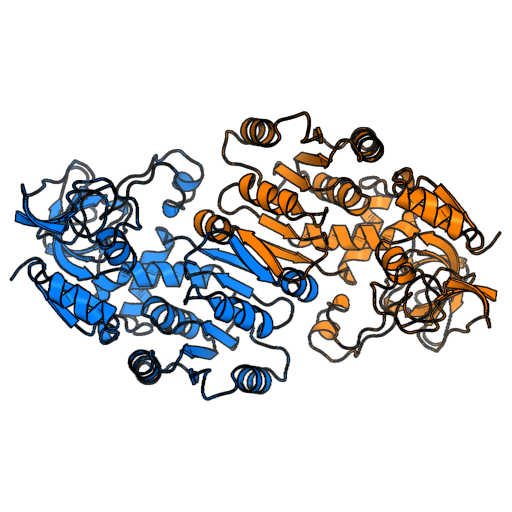4 140 GLN A O 1
ATOM 1071 N N . ALA A 1 141 ? -5.25 -32.094 -7.789 1 98.5 141 ALA A N 1
ATOM 1072 C CA . ALA A 1 141 ? -5.152 -31.047 -6.785 1 98.5 141 ALA A CA 1
ATOM 1073 C C . ALA A 1 141 ? -3.719 -30.547 -6.656 1 98.5 141 ALA A C 1
ATOM 1075 O O . ALA A 1 141 ? -3.486 -29.328 -6.547 1 98.5 141 ALA A O 1
ATOM 1076 N N . ALA A 1 142 ? -2.797 -31.453 -6.691 1 98.75 142 ALA A N 1
ATOM 1077 C CA . ALA A 1 142 ? -1.389 -31.109 -6.504 1 98.75 142 ALA A CA 1
ATOM 1078 C C . ALA A 1 142 ? -0.885 -30.219 -7.629 1 98.75 142 ALA A C 1
ATOM 1080 O O . ALA A 1 142 ? -0.06 -29.328 -7.402 1 98.75 142 ALA A O 1
ATOM 1081 N N . ALA A 1 143 ? -1.369 -30.422 -8.867 1 98.56 143 ALA A N 1
ATOM 1082 C CA . ALA A 1 143 ? -0.99 -29.578 -9.992 1 98.56 143 ALA A CA 1
ATOM 1083 C C . ALA A 1 143 ? -1.468 -28.156 -9.797 1 98.56 143 ALA A C 1
ATOM 1085 O O . ALA A 1 143 ? -0.946 -27.219 -10.414 1 98.56 143 ALA A O 1
ATOM 1086 N N . MET A 1 144 ? -2.418 -28 -8.891 1 98.62 144 MET A N 1
ATOM 1087 C CA . MET A 1 144 ? -2.977 -26.688 -8.602 1 98.62 144 MET A CA 1
ATOM 1088 C C . MET A 1 144 ? -2.236 -26.031 -7.445 1 98.62 144 MET A C 1
ATOM 1090 O O . MET A 1 144 ? -2.578 -24.906 -7.039 1 98.62 144 MET A O 1
ATOM 1094 N N . THR A 1 145 ? -1.195 -26.641 -6.949 1 98.81 145 THR A N 1
ATOM 1095 C CA . THR A 1 145 ? -0.522 -26.125 -5.766 1 98.81 145 THR A CA 1
ATOM 1096 C C . THR A 1 145 ? 0.168 -24.797 -6.07 1 98.81 145 THR A C 1
ATOM 1098 O O . THR A 1 145 ? 0.192 -23.891 -5.23 1 98.81 145 THR A O 1
ATOM 1101 N N . GLU A 1 146 ? 0.747 -24.688 -7.219 1 98.69 146 GLU A N 1
ATOM 1102 C CA . GLU A 1 146 ? 1.448 -23.453 -7.555 1 98.69 146 GLU A CA 1
ATOM 1103 C C . GLU A 1 146 ? 0.505 -22.25 -7.512 1 98.69 146 GLU A C 1
ATOM 1105 O O . GLU A 1 146 ? 0.755 -21.281 -6.793 1 98.69 146 GLU A O 1
ATOM 1110 N N . PRO A 1 147 ? -0.637 -22.234 -8.289 1 98.56 147 PRO A N 1
ATOM 1111 C CA . PRO A 1 147 ? -1.547 -21.094 -8.188 1 98.56 147 PRO A CA 1
ATOM 1112 C C . PRO A 1 147 ? -2.137 -20.922 -6.793 1 98.56 147 PRO A C 1
ATOM 1114 O O . PRO A 1 147 ? -2.391 -19.797 -6.359 1 98.56 147 PRO A O 1
ATOM 1117 N N . LEU A 1 148 ? -2.34 -22.031 -6.066 1 98.88 148 LEU A N 1
ATOM 1118 C CA . LEU A 1 148 ? -2.811 -21.906 -4.691 1 98.88 148 LEU A CA 1
ATOM 1119 C C . LEU A 1 148 ? -1.768 -21.219 -3.816 1 98.88 148 LEU A C 1
ATOM 1121 O O . LEU A 1 148 ? -2.107 -20.375 -2.996 1 98.88 148 LEU A O 1
ATOM 1125 N N . ALA A 1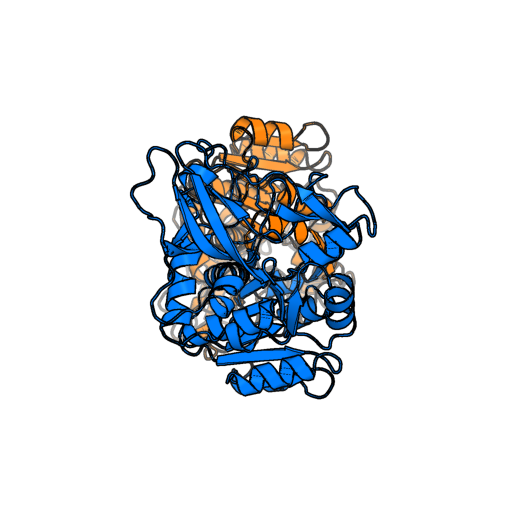 149 ? -0.527 -21.609 -4.008 1 98.88 149 ALA A N 1
ATOM 1126 C CA . ALA A 1 149 ? 0.55 -20.984 -3.242 1 98.88 149 ALA A CA 1
ATOM 1127 C C . ALA A 1 149 ? 0.655 -19.5 -3.555 1 98.88 149 ALA A C 1
ATOM 1129 O O . ALA A 1 149 ? 0.955 -18.688 -2.67 1 98.88 149 ALA A O 1
ATOM 1130 N N . CYS A 1 150 ? 0.43 -19.125 -4.801 1 98.56 150 CYS A N 1
ATOM 1131 C CA . CYS A 1 150 ? 0.401 -17.719 -5.164 1 98.56 150 CYS A CA 1
ATOM 1132 C C . CYS A 1 150 ? -0.68 -16.969 -4.387 1 98.56 150 CYS A C 1
ATOM 1134 O O . CYS A 1 150 ? -0.431 -15.898 -3.842 1 98.56 150 CYS A O 1
ATOM 1136 N N . THR A 1 151 ? -1.859 -17.562 -4.332 1 98.75 151 THR A N 1
ATOM 1137 C CA . THR A 1 151 ? -2.971 -16.891 -3.668 1 98.75 151 THR A CA 1
ATOM 1138 C C . THR A 1 151 ? -2.795 -16.922 -2.152 1 98.75 151 THR A C 1
ATOM 1140 O O . THR A 1 151 ? -3.195 -15.984 -1.459 1 98.75 151 THR A O 1
ATOM 1143 N N . TYR A 1 152 ? -2.238 -18.062 -1.615 1 98.88 152 TYR A N 1
ATOM 1144 C CA . TYR A 1 152 ? -1.889 -18.094 -0.2 1 98.88 152 TYR A CA 1
ATOM 1145 C C . TYR A 1 152 ? -0.926 -16.969 0.155 1 98.88 152 TYR A C 1
ATOM 1147 O O . TYR A 1 152 ? -1.122 -16.266 1.151 1 98.88 152 TYR A O 1
ATOM 1155 N N . HIS A 1 153 ? 0.091 -16.812 -0.682 1 98.75 153 HIS A N 1
ATOM 1156 C CA . HIS A 1 153 ? 1.069 -15.742 -0.516 1 98.75 153 HIS A CA 1
ATOM 1157 C C . HIS A 1 153 ? 0.392 -14.375 -0.486 1 98.75 153 HIS A C 1
ATOM 1159 O O . HIS A 1 153 ? 0.709 -13.539 0.364 1 98.75 153 HIS A O 1
ATOM 1165 N N . ALA A 1 154 ? -0.525 -14.148 -1.36 1 98.75 154 ALA A N 1
ATOM 1166 C CA . ALA A 1 154 ? -1.255 -12.891 -1.448 1 98.75 154 ALA A CA 1
ATOM 1167 C C . ALA A 1 154 ? -2.074 -12.641 -0.186 1 98.75 154 ALA A C 1
ATOM 1169 O O . ALA A 1 154 ? -2.045 -11.539 0.375 1 98.75 154 ALA A O 1
ATOM 1170 N N . VAL A 1 155 ? -2.789 -13.656 0.234 1 98.88 155 VAL A N 1
ATOM 1171 C CA . VAL A 1 155 ? -3.643 -13.531 1.411 1 98.88 155 VAL A CA 1
ATOM 1172 C C . VAL A 1 155 ? -2.783 -13.258 2.645 1 98.88 155 VAL A C 1
ATOM 1174 O O . VAL A 1 155 ? -3.186 -12.508 3.535 1 98.88 155 VAL A O 1
ATOM 1177 N N . GLU A 1 156 ? -1.6 -13.836 2.645 1 98.19 156 GLU A N 1
ATOM 1178 C CA . GLU A 1 156 ? -0.692 -13.664 3.775 1 98.19 156 GLU A CA 1
ATOM 1179 C C . GLU A 1 156 ? -0.196 -12.227 3.877 1 98.19 156 GLU A C 1
ATOM 1181 O O . GLU A 1 156 ? 0.354 -11.828 4.906 1 98.19 156 GLU A O 1
ATOM 1186 N N . LYS A 1 157 ? -0.293 -11.477 2.814 1 97.81 157 LYS A N 1
ATOM 1187 C CA . LYS A 1 157 ? 0.127 -10.078 2.842 1 97.81 157 LYS A CA 1
ATOM 1188 C C . LYS A 1 157 ? -0.822 -9.234 3.691 1 97.81 157 LYS A C 1
ATOM 1190 O O . LYS A 1 157 ? -0.45 -8.156 4.164 1 97.81 157 LYS A O 1
ATOM 1195 N N . ALA A 1 158 ? -2.049 -9.672 3.812 1 98.06 158 ALA A N 1
ATOM 1196 C CA . ALA A 1 158 ? -3.041 -8.961 4.609 1 98.06 158 ALA A CA 1
ATOM 1197 C C . ALA A 1 158 ? -3.174 -9.57 6 1 98.06 158 ALA A C 1
ATOM 1199 O O . ALA A 1 158 ? -2.82 -10.734 6.207 1 98.06 158 ALA A O 1
ATOM 1200 N N . VAL A 1 159 ? -3.602 -8.789 6.922 1 98.25 159 VAL A N 1
ATOM 1201 C CA . VAL A 1 159 ? -4.023 -9.281 8.234 1 98.25 159 VAL A CA 1
ATOM 1202 C C . VAL A 1 159 ? -5.527 -9.539 8.227 1 98.25 159 VAL A C 1
ATOM 1204 O O . VAL A 1 159 ? -6.324 -8.602 8.102 1 98.25 159 VAL A O 1
ATOM 1207 N N . ILE A 1 160 ? -5.879 -10.758 8.32 1 98.44 160 ILE A N 1
ATOM 1208 C CA . ILE A 1 160 ? -7.285 -11.141 8.312 1 98.44 160 ILE A CA 1
ATOM 1209 C C . ILE A 1 160 ? -7.684 -11.695 9.68 1 98.44 160 ILE A C 1
ATOM 1211 O O . ILE A 1 160 ? -7.07 -12.648 10.172 1 98.44 160 ILE A O 1
ATOM 1215 N N . HIS A 1 161 ? -8.648 -11.102 10.297 1 98.25 161 HIS A N 1
ATOM 1216 C CA . HIS A 1 161 ? -9.242 -11.617 11.531 1 98.25 161 HIS A CA 1
ATOM 1217 C C . HIS A 1 161 ? -10.555 -12.336 11.25 1 98.25 161 HIS A C 1
ATOM 1219 O O . HIS A 1 161 ? -11.234 -12.031 10.266 1 98.25 161 HIS A O 1
ATOM 1225 N N . PRO A 1 162 ? -10.844 -13.367 12.109 1 98.5 162 PRO A N 1
ATOM 1226 C CA . PRO A 1 162 ? -12.156 -14 11.938 1 98.5 162 PRO A CA 1
ATOM 1227 C C . PRO A 1 162 ? -13.305 -12.984 11.938 1 98.5 162 PRO A C 1
ATOM 1229 O O . PRO A 1 162 ? -13.336 -12.086 12.773 1 98.5 162 PRO A O 1
ATOM 1232 N N . GLY A 1 163 ? -14.109 -13.102 10.945 1 98.56 163 GLY A N 1
ATOM 1233 C CA . GLY A 1 163 ? -15.258 -12.219 10.859 1 98.56 163 GLY A CA 1
ATOM 1234 C C . GLY A 1 163 ? -15.039 -11.039 9.922 1 98.56 163 GLY A C 1
ATOM 1235 O O . GLY A 1 163 ? -15.992 -10.359 9.539 1 98.56 163 GLY A O 1
ATOM 1236 N N . ASP A 1 164 ? -13.812 -10.773 9.516 1 98.81 164 ASP A N 1
ATOM 1237 C CA . ASP A 1 164 ? -13.539 -9.703 8.555 1 98.81 164 ASP A CA 1
ATOM 1238 C C . ASP A 1 164 ? -14.266 -9.953 7.234 1 98.81 164 ASP A C 1
ATOM 1240 O O . ASP A 1 164 ? -14.445 -11.102 6.828 1 98.81 164 ASP A O 1
ATOM 1244 N N . LEU A 1 165 ? -14.664 -8.898 6.621 1 98.94 165 LEU A N 1
ATOM 1245 C CA . LEU A 1 165 ? -15.242 -9.016 5.281 1 98.94 165 LEU A CA 1
ATOM 1246 C C . LEU A 1 165 ? -14.164 -8.859 4.215 1 98.94 165 LEU A C 1
ATOM 1248 O O . LEU A 1 165 ? -13.484 -7.832 4.156 1 98.94 165 LEU A O 1
ATOM 1252 N N . VAL A 1 166 ? -13.984 -9.867 3.41 1 98.94 166 VAL A N 1
ATOM 1253 C CA . VAL A 1 166 ? -13.031 -9.875 2.309 1 98.94 166 VAL A CA 1
ATOM 1254 C C . VAL A 1 166 ? -13.773 -9.891 0.977 1 98.94 166 VAL A C 1
ATOM 1256 O O . VAL A 1 166 ? -14.633 -10.75 0.75 1 98.94 166 VAL A O 1
ATOM 1259 N N . VAL A 1 167 ? -13.477 -8.906 0.123 1 99 167 VAL A N 1
ATOM 1260 C CA . VAL A 1 167 ? -14.039 -8.883 -1.223 1 99 167 VAL A CA 1
ATOM 1261 C C . VAL A 1 167 ? -12.984 -9.336 -2.232 1 99 167 VAL A C 1
ATOM 1263 O O . VAL A 1 167 ? -11.914 -8.742 -2.324 1 99 167 VAL A O 1
ATOM 1266 N N . VAL A 1 168 ? -13.273 -10.352 -2.939 1 98.94 168 VAL A N 1
ATOM 1267 C CA . VAL A 1 168 ? -12.414 -10.859 -4.008 1 98.94 168 VAL A CA 1
ATOM 1268 C C . VAL A 1 168 ? -12.969 -10.422 -5.363 1 98.94 168 VAL A C 1
ATOM 1270 O O . VAL A 1 168 ? -14.086 -10.805 -5.734 1 98.94 168 VAL A O 1
ATOM 1273 N N . LEU A 1 169 ? -12.188 -9.648 -6.059 1 98.81 169 LEU A N 1
ATOM 1274 C CA . LEU A 1 169 ? -12.609 -9.148 -7.363 1 98.81 169 LEU A CA 1
ATOM 1275 C C . LEU A 1 169 ? -12.039 -10.008 -8.484 1 98.81 169 LEU A C 1
ATOM 1277 O O . LEU A 1 169 ? -10.828 -10.07 -8.672 1 98.81 169 LEU A O 1
ATOM 1281 N N . GLY A 1 170 ? -12.914 -10.641 -9.273 1 98.31 170 GLY A N 1
ATOM 1282 C CA . GLY A 1 170 ? -12.516 -11.547 -10.336 1 98.31 170 GLY A CA 1
ATOM 1283 C C . GLY A 1 170 ? -12.617 -13.008 -9.938 1 98.31 170 GLY A C 1
ATOM 1284 O O . GLY A 1 170 ? -11.805 -13.5 -9.148 1 98.31 170 GLY A O 1
ATOM 1285 N N . PRO A 1 171 ? -13.539 -13.711 -10.562 1 98.06 171 PRO A N 1
ATOM 1286 C CA . PRO A 1 171 ? -13.805 -15.078 -10.117 1 98.06 171 PRO A CA 1
ATOM 1287 C C . PRO A 1 171 ? -13.055 -16.125 -10.938 1 98.06 171 PRO A C 1
ATOM 1289 O O . PRO A 1 171 ? -13.555 -17.234 -11.141 1 98.06 171 PRO A O 1
ATOM 1292 N N . GLY A 1 172 ? -11.922 -15.742 -11.555 1 97.38 172 GLY A N 1
ATOM 1293 C CA . GLY A 1 172 ? -11.078 -16.734 -12.203 1 97.38 172 GLY A CA 1
ATOM 1294 C C . GLY A 1 172 ? -10.469 -17.734 -11.242 1 97.38 172 GLY A C 1
ATOM 1295 O O . GLY A 1 172 ? -10.789 -17.719 -10.047 1 97.38 172 GLY A O 1
ATOM 1296 N N . PRO A 1 173 ? -9.633 -18.594 -11.758 1 97.62 173 PRO A N 1
ATOM 1297 C CA . PRO A 1 173 ? -9.008 -19.594 -10.883 1 97.62 173 PRO A CA 1
ATOM 1298 C C . PRO A 1 173 ? -8.305 -18.953 -9.688 1 97.62 173 PRO A C 1
ATOM 1300 O O . PRO A 1 173 ? -8.438 -19.438 -8.562 1 97.62 173 PRO A O 1
ATOM 1303 N N . ILE A 1 174 ? -7.594 -17.891 -9.93 1 98.38 174 ILE A N 1
ATOM 1304 C CA . ILE A 1 174 ? -6.879 -17.188 -8.867 1 98.38 174 ILE A CA 1
ATOM 1305 C C . ILE A 1 174 ? -7.871 -16.641 -7.848 1 98.38 174 ILE A C 1
ATOM 1307 O O . ILE A 1 174 ? -7.676 -16.781 -6.641 1 98.38 174 ILE A O 1
ATOM 1311 N N . GLY A 1 175 ? -8.914 -16.031 -8.336 1 98.75 175 GLY A N 1
ATOM 1312 C CA . GLY A 1 175 ? -9.938 -15.5 -7.445 1 98.75 175 GLY A CA 1
ATOM 1313 C C . GLY A 1 175 ? -10.609 -16.578 -6.617 1 98.75 175 GLY A C 1
ATOM 1314 O O . GLY A 1 175 ? -10.812 -16.391 -5.414 1 98.75 175 GLY A O 1
ATOM 1315 N N . LEU A 1 176 ? -10.984 -17.656 -7.258 1 98.88 176 LEU A N 1
ATOM 1316 C CA . LEU A 1 176 ? -11.664 -18.734 -6.57 1 98.88 176 LEU A CA 1
ATOM 1317 C C . LEU A 1 176 ? -10.773 -19.359 -5.504 1 98.88 176 LEU A C 1
ATOM 1319 O O . LEU A 1 176 ? -11.234 -19.672 -4.406 1 98.88 176 LEU A O 1
ATOM 1323 N N . LEU A 1 177 ? -9.5 -19.5 -5.828 1 98.94 177 LEU A N 1
ATOM 1324 C CA . LEU A 1 177 ? -8.555 -20 -4.836 1 98.94 177 LEU A CA 1
ATOM 1325 C C . LEU A 1 177 ? -8.359 -18.984 -3.711 1 98.94 177 LEU A C 1
ATOM 1327 O O . LEU A 1 177 ? -8.344 -19.359 -2.535 1 98.94 177 LEU A O 1
ATOM 1331 N N . THR A 1 178 ? -8.234 -17.719 -4.035 1 98.94 178 THR A N 1
ATOM 1332 C CA . THR A 1 178 ? -8.078 -16.656 -3.053 1 98.94 178 THR A CA 1
ATOM 1333 C C . THR A 1 178 ? -9.25 -16.641 -2.074 1 98.94 178 THR A C 1
ATOM 1335 O O . THR A 1 178 ? -9.055 -16.531 -0.863 1 98.94 178 THR A O 1
ATOM 1338 N N . ALA A 1 179 ? -10.438 -16.781 -2.602 1 98.94 179 ALA A N 1
ATOM 1339 C CA . ALA A 1 179 ? -11.641 -16.781 -1.781 1 98.94 179 ALA A CA 1
ATOM 1340 C C . ALA A 1 179 ? -11.609 -17.906 -0.756 1 98.94 179 ALA A C 1
ATOM 1342 O O . ALA A 1 179 ? -11.938 -17.703 0.415 1 98.94 179 ALA A O 1
ATOM 1343 N N . GLN A 1 180 ? -11.195 -19.062 -1.209 1 98.94 180 GLN A N 1
ATOM 1344 C CA . GLN A 1 180 ? -11.156 -20.203 -0.313 1 98.94 180 GLN A CA 1
ATOM 1345 C C . GLN A 1 180 ? -10.094 -20.016 0.767 1 98.94 180 GLN A C 1
ATOM 1347 O O . GLN A 1 180 ? -10.312 -20.359 1.931 1 98.94 180 GLN A O 1
ATOM 1352 N N . VAL A 1 181 ? -8.906 -19.5 0.379 1 98.94 181 VAL A N 1
ATOM 1353 C CA . VAL A 1 181 ? -7.852 -19.266 1.36 1 98.94 181 VAL A CA 1
ATOM 1354 C C . VAL A 1 181 ? -8.336 -18.25 2.395 1 98.94 181 VAL A C 1
ATOM 1356 O O . VAL A 1 181 ? -8.148 -18.438 3.598 1 98.94 181 VAL A O 1
ATOM 1359 N N . ALA A 1 182 ? -8.969 -17.156 1.924 1 98.94 182 ALA A N 1
ATOM 1360 C CA . ALA A 1 182 ? -9.492 -16.141 2.842 1 98.94 182 ALA A CA 1
ATOM 1361 C C . ALA A 1 182 ? -10.523 -16.75 3.793 1 98.94 182 ALA A C 1
ATOM 1363 O O . ALA A 1 182 ? -10.516 -16.469 4.992 1 98.94 182 ALA A O 1
ATOM 1364 N N . LYS A 1 183 ? -11.383 -17.578 3.264 1 98.75 183 LYS A N 1
ATOM 1365 C CA . LYS A 1 183 ? -12.391 -18.25 4.082 1 98.75 183 LYS A CA 1
ATOM 1366 C C . LYS A 1 183 ? -11.734 -19.125 5.145 1 98.75 183 LYS A C 1
ATOM 1368 O O . LYS A 1 183 ? -12.211 -19.203 6.277 1 98.75 183 LYS A O 1
ATOM 1373 N N . SER A 1 184 ? -10.68 -19.75 4.77 1 98.62 184 SER A N 1
ATOM 1374 C CA . SER A 1 184 ? -9.984 -20.625 5.703 1 98.62 184 SER A CA 1
ATOM 1375 C C . SER A 1 184 ? -9.438 -19.844 6.895 1 98.62 184 SER A C 1
ATOM 1377 O O . SER A 1 184 ? -9.133 -20.438 7.938 1 98.62 184 SER A O 1
ATOM 1379 N N . ARG A 1 185 ? -9.328 -18.531 6.781 1 98.31 185 ARG A N 1
ATOM 1380 C CA . ARG A 1 185 ? -8.852 -17.672 7.863 1 98.31 185 ARG A CA 1
ATOM 1381 C C . ARG A 1 185 ? -10.016 -17.156 8.703 1 98.31 185 ARG A C 1
ATOM 1383 O O . ARG A 1 185 ? -9.82 -16.344 9.602 1 98.31 185 ARG A O 1
ATOM 1390 N N . GLY A 1 186 ? -11.219 -17.547 8.383 1 98.56 186 GLY A N 1
ATOM 1391 C CA . GLY A 1 186 ? -12.391 -17.172 9.148 1 98.56 186 GLY A CA 1
ATOM 1392 C C . GLY A 1 186 ? -13.086 -15.938 8.602 1 98.56 186 GLY A C 1
ATOM 1393 O O . GLY A 1 186 ? -13.984 -15.383 9.242 1 98.56 186 GLY A O 1
ATOM 1394 N N . ALA A 1 187 ? -12.773 -15.523 7.418 1 98.81 187 ALA A N 1
ATOM 1395 C CA . ALA A 1 187 ? -13.367 -14.328 6.828 1 98.81 187 ALA A CA 1
ATOM 1396 C C . ALA A 1 187 ? -14.75 -14.633 6.25 1 98.81 187 ALA A C 1
ATOM 1398 O O . ALA A 1 187 ? -15.047 -15.781 5.91 1 98.81 187 ALA A O 1
ATOM 1399 N N . VAL A 1 188 ? -15.578 -13.648 6.203 1 98.94 188 VAL A N 1
ATOM 1400 C CA . VAL A 1 188 ? -16.75 -13.641 5.328 1 98.94 188 VAL A CA 1
ATOM 1401 C C . VAL A 1 188 ? -16.344 -13.141 3.941 1 98.94 188 VAL A C 1
ATOM 1403 O O . VAL A 1 188 ? -15.82 -12.031 3.799 1 98.94 188 VAL A O 1
ATOM 1406 N N . VAL A 1 189 ? -16.625 -13.945 2.912 1 98.94 189 VAL A N 1
ATOM 1407 C CA . VAL A 1 189 ? -16.031 -13.641 1.614 1 98.94 189 VAL A CA 1
ATOM 1408 C C . VAL A 1 189 ? -17.125 -13.328 0.603 1 98.94 189 VAL A C 1
ATOM 1410 O O . VAL A 1 189 ? -18.125 -14.062 0.503 1 98.94 189 VAL A O 1
ATOM 1413 N N . ILE A 1 190 ? -16.984 -12.219 -0.096 1 98.94 190 ILE A N 1
ATOM 1414 C CA . ILE A 1 190 ? -17.734 -11.891 -1.303 1 98.94 190 ILE A CA 1
ATOM 1415 C C . ILE A 1 190 ? -16.859 -12.086 -2.531 1 98.94 190 ILE A C 1
ATOM 1417 O O . ILE A 1 190 ? -15.742 -11.555 -2.596 1 98.94 190 ILE A O 1
ATOM 1421 N N . ILE A 1 191 ? -17.281 -12.828 -3.477 1 98.94 191 ILE A N 1
ATOM 1422 C CA . ILE A 1 191 ? -16.578 -12.898 -4.754 1 98.94 191 ILE A CA 1
ATOM 1423 C C . ILE A 1 191 ? -17.453 -12.312 -5.859 1 98.94 191 ILE A C 1
ATOM 1425 O O . ILE A 1 191 ? -18.672 -12.508 -5.871 1 98.94 191 ILE A O 1
ATOM 1429 N N . THR A 1 192 ? -16.797 -11.539 -6.738 1 98.88 192 THR A N 1
ATOM 1430 C CA . THR A 1 192 ? -17.578 -10.805 -7.73 1 98.88 192 THR A CA 1
ATOM 1431 C C . THR A 1 192 ? -17.172 -11.211 -9.141 1 98.88 192 THR A C 1
ATOM 1433 O O . THR A 1 192 ? -16.062 -11.695 -9.359 1 98.88 192 THR A O 1
ATOM 1436 N N . GLY A 1 193 ? -18.047 -11.062 -10.07 1 98.19 193 GLY A N 1
ATOM 1437 C CA . GLY A 1 193 ? -17.828 -11.266 -11.492 1 98.19 193 GLY A CA 1
ATOM 1438 C C . GLY A 1 193 ? -18.844 -10.562 -12.375 1 98.19 193 GLY A C 1
ATOM 1439 O O . GLY A 1 193 ? -19.578 -9.695 -11.906 1 98.19 193 GLY A O 1
ATOM 1440 N N . LEU A 1 194 ? -18.75 -10.812 -13.594 1 97.75 194 LEU A N 1
ATOM 1441 C CA . LEU A 1 194 ? -19.609 -10.242 -14.617 1 97.75 194 LEU A CA 1
ATOM 1442 C C . LEU A 1 194 ? -20.453 -11.328 -15.281 1 97.75 194 LEU A C 1
ATOM 1444 O O . LEU A 1 194 ? -20.375 -12.5 -14.906 1 97.75 194 LEU A O 1
ATOM 1448 N N . ASP A 1 195 ? -21.25 -10.914 -16.234 1 97.44 195 ASP A N 1
ATOM 1449 C CA . ASP A 1 195 ? -22.109 -11.852 -16.953 1 97.44 195 ASP A CA 1
ATOM 1450 C C . ASP A 1 195 ? -21.297 -12.969 -17.594 1 97.44 195 ASP A C 1
ATOM 1452 O O . ASP A 1 195 ? -21.672 -14.141 -17.516 1 97.44 195 ASP A O 1
ATOM 1456 N N . HIS A 1 196 ? -20.234 -12.633 -18.188 1 95.56 196 HIS A N 1
ATOM 1457 C CA . HIS A 1 196 ? -19.469 -13.625 -18.938 1 95.56 196 HIS A CA 1
ATOM 1458 C C . HIS A 1 196 ? -18.703 -14.539 -17.984 1 95.56 196 HIS A C 1
ATOM 1460 O O . HIS A 1 196 ? -18.047 -15.492 -18.422 1 95.56 196 HIS A O 1
ATOM 1466 N N . ASP A 1 197 ? -18.844 -14.305 -16.641 1 96.44 197 ASP A N 1
ATOM 1467 C CA . ASP A 1 197 ? -18.188 -15.117 -15.625 1 96.44 197 ASP A CA 1
ATOM 1468 C C . ASP A 1 197 ? -19.172 -16.078 -14.969 1 96.44 197 ASP A C 1
ATOM 1470 O O . ASP A 1 197 ? -18.891 -16.641 -13.906 1 96.44 197 ASP A O 1
ATOM 1474 N N . GLN A 1 198 ? -20.266 -16.312 -15.516 1 96.19 198 GLN A N 1
ATOM 1475 C CA . GLN A 1 198 ? -21.344 -17.016 -14.828 1 96.19 198 GLN A CA 1
ATOM 1476 C C . GLN A 1 198 ? -20.891 -18.422 -14.422 1 96.19 198 GLN A C 1
ATOM 1478 O O . GLN A 1 198 ? -21.172 -18.875 -13.305 1 96.19 198 GLN A O 1
ATOM 1483 N N . VAL A 1 199 ? -20.234 -19.125 -15.312 1 95.88 199 VAL A N 1
ATOM 1484 C CA . VAL A 1 199 ? -19.75 -20.469 -15.008 1 95.88 199 VAL A CA 1
ATOM 1485 C C . VAL A 1 199 ? -18.875 -20.422 -13.758 1 95.88 199 VAL A C 1
ATOM 1487 O O . VAL A 1 199 ? -18.984 -21.281 -12.891 1 95.88 199 VAL A O 1
ATOM 1490 N N . ARG A 1 200 ? -18.047 -19.469 -13.617 1 97.88 200 ARG A N 1
ATOM 1491 C CA . ARG A 1 200 ? -17.125 -19.312 -12.492 1 97.88 200 ARG A CA 1
ATOM 1492 C C . ARG A 1 200 ? -17.875 -18.875 -11.234 1 97.88 200 ARG A C 1
ATOM 1494 O O . ARG A 1 200 ? -17.547 -19.312 -10.125 1 97.88 200 ARG A O 1
ATOM 1501 N N . LEU A 1 201 ? -18.844 -18 -11.383 1 98.31 201 LEU A N 1
ATOM 1502 C CA . LEU A 1 201 ? -19.672 -17.594 -10.258 1 98.31 201 LEU A CA 1
ATOM 1503 C C . LEU A 1 201 ? -20.453 -18.781 -9.695 1 98.31 201 LEU A C 1
ATOM 1505 O O . LEU A 1 201 ? -20.562 -18.938 -8.477 1 98.31 201 LEU A O 1
ATOM 1509 N N . ASP A 1 202 ? -20.969 -19.625 -10.641 1 98.25 202 ASP A N 1
ATOM 1510 C CA . ASP A 1 202 ? -21.656 -20.844 -10.211 1 98.25 202 ASP A CA 1
ATOM 1511 C C . ASP A 1 202 ? -20.703 -21.734 -9.406 1 98.25 202 ASP A C 1
ATOM 1513 O O . ASP A 1 202 ? -21.109 -22.312 -8.398 1 98.25 202 ASP A O 1
ATOM 1517 N N . LYS A 1 203 ? -19.516 -21.828 -9.898 1 98.44 203 LYS A N 1
ATOM 1518 C CA . LYS A 1 203 ? -18.516 -22.625 -9.195 1 98.44 203 LYS A CA 1
ATOM 1519 C C . LYS A 1 203 ? -18.25 -22.062 -7.797 1 98.44 203 LYS A C 1
ATOM 1521 O O . LYS A 1 203 ? -18.094 -22.828 -6.84 1 98.44 203 LYS A O 1
ATOM 1526 N N . ALA A 1 204 ? -18.188 -20.766 -7.637 1 98.75 204 ALA A N 1
ATOM 1527 C CA . ALA A 1 204 ? -18 -20.125 -6.34 1 98.75 204 ALA A CA 1
ATOM 1528 C C . ALA A 1 204 ? -19.094 -20.531 -5.359 1 98.75 204 ALA A C 1
ATOM 1530 O O . ALA A 1 204 ? -18.828 -20.797 -4.188 1 98.75 204 ALA A O 1
ATOM 1531 N N . GLU A 1 205 ? -20.312 -20.547 -5.844 1 98.56 205 GLU A N 1
ATOM 1532 C CA . GLU A 1 205 ? -21.422 -21.016 -5.023 1 98.56 205 GLU A CA 1
ATOM 1533 C C . GLU A 1 205 ? -21.234 -22.469 -4.617 1 98.56 205 GLU A C 1
ATOM 1535 O O . GLU A 1 205 ? -21.453 -22.828 -3.457 1 98.56 205 GLU A O 1
ATOM 1540 N N . GLU A 1 206 ? -20.859 -23.219 -5.594 1 98.31 206 GLU A N 1
ATOM 1541 C CA . GLU A 1 206 ? -20.688 -24.656 -5.379 1 98.31 206 GLU A CA 1
ATOM 1542 C C . GLU A 1 206 ? -19.672 -24.922 -4.277 1 98.31 206 GLU A C 1
ATOM 1544 O O . GLU A 1 206 ? -19.859 -25.828 -3.461 1 98.31 206 GLU A O 1
ATOM 1549 N N . ILE A 1 207 ? -18.656 -24.109 -4.281 1 97.81 207 ILE A N 1
ATOM 1550 C CA . ILE A 1 207 ? -17.594 -24.406 -3.332 1 97.81 207 ILE A CA 1
ATOM 1551 C C . ILE A 1 207 ? -17.844 -23.688 -2.016 1 97.81 207 ILE A C 1
ATOM 1553 O O . ILE A 1 207 ? -17 -23.672 -1.122 1 97.81 207 ILE A O 1
ATOM 1557 N N . GLY A 1 208 ? -18.906 -22.984 -1.896 1 98.25 208 GLY A N 1
ATOM 1558 C CA . GLY A 1 208 ? -19.391 -22.516 -0.605 1 98.25 208 GLY A CA 1
ATOM 1559 C C . GLY A 1 208 ? -18.938 -21.125 -0.252 1 98.25 208 GLY A C 1
ATOM 1560 O O . GLY A 1 208 ? -18.812 -20.781 0.927 1 98.25 208 GLY A O 1
ATOM 1561 N N . ILE A 1 209 ? -18.594 -20.297 -1.176 1 98.75 209 ILE A N 1
ATOM 1562 C CA . ILE A 1 209 ? -18.281 -18.906 -0.874 1 98.75 209 ILE A CA 1
ATOM 1563 C C . ILE A 1 209 ? -19.516 -18.203 -0.32 1 98.75 209 ILE A C 1
ATOM 1565 O O . ILE A 1 209 ? -20.641 -18.453 -0.778 1 98.75 209 ILE A O 1
ATOM 1569 N N . ASP A 1 210 ? -19.344 -17.328 0.646 1 98.81 210 ASP A N 1
ATOM 1570 C CA . ASP A 1 210 ? -20.438 -16.781 1.443 1 98.81 210 ASP A CA 1
ATOM 1571 C C . ASP A 1 210 ? -21.391 -15.953 0.58 1 98.81 210 ASP A C 1
ATOM 1573 O O . ASP A 1 210 ? -22.609 -16.062 0.705 1 98.81 210 ASP A O 1
ATOM 1577 N N . HIS A 1 211 ? -20.828 -15.094 -0.255 1 98.88 211 HIS A N 1
ATOM 1578 C CA . HIS A 1 211 ? -21.609 -14.234 -1.139 1 98.88 211 HIS A CA 1
ATOM 1579 C C . HIS A 1 211 ? -21.016 -14.203 -2.543 1 98.88 211 HIS A C 1
ATOM 1581 O O . HIS A 1 211 ? -19.812 -13.945 -2.713 1 98.88 211 HIS A O 1
ATOM 1587 N N . VAL A 1 212 ? -21.828 -14.516 -3.508 1 98.88 212 VAL A N 1
ATOM 1588 C CA . VAL A 1 212 ? -21.453 -14.477 -4.918 1 98.88 212 VAL A CA 1
ATOM 1589 C C . VAL A 1 212 ? -22.25 -13.391 -5.637 1 98.88 212 VAL A C 1
ATOM 1591 O O . VAL A 1 212 ? -23.484 -13.414 -5.637 1 98.88 212 VAL A O 1
ATOM 1594 N N . VAL A 1 213 ? -21.531 -12.43 -6.246 1 98.75 213 VAL A N 1
ATOM 1595 C CA . VAL A 1 213 ? -22.219 -11.242 -6.738 1 98.75 213 VAL A CA 1
ATOM 1596 C C . VAL A 1 213 ? -21.844 -11 -8.195 1 98.75 213 VAL A C 1
ATOM 1598 O O . VAL A 1 213 ? -20.672 -10.867 -8.531 1 98.75 213 VAL A O 1
ATOM 1601 N N . ASN A 1 214 ? -22.781 -10.992 -9.07 1 98.69 214 ASN A N 1
ATOM 1602 C CA . ASN A 1 214 ? -22.641 -10.391 -10.398 1 98.69 214 ASN A CA 1
ATOM 1603 C C . ASN A 1 214 ? -22.875 -8.891 -10.359 1 98.69 214 ASN A C 1
ATOM 1605 O O . ASN A 1 214 ? -24.016 -8.438 -10.195 1 98.69 214 ASN A O 1
ATOM 1609 N N . ILE A 1 215 ? -21.859 -8.125 -10.547 1 97.75 215 ILE A N 1
ATOM 1610 C CA . ILE A 1 215 ? -21.906 -6.695 -10.258 1 97.75 215 ILE A CA 1
ATOM 1611 C C . ILE A 1 215 ? -22.672 -5.969 -11.367 1 97.75 215 ILE A C 1
ATOM 1613 O O . ILE A 1 215 ? -22.891 -4.758 -11.281 1 97.75 215 ILE A O 1
ATOM 1617 N N . GLN A 1 216 ? -22.984 -6.645 -12.414 1 97.69 216 GLN A N 1
ATOM 1618 C CA . GLN A 1 216 ? -23.828 -6.062 -13.461 1 97.69 216 GLN A CA 1
ATOM 1619 C C . GLN A 1 216 ? -25.297 -6.133 -13.094 1 97.69 216 GLN A C 1
ATOM 1621 O O . GLN A 1 216 ? -26.125 -5.465 -13.711 1 97.69 216 GLN A O 1
ATOM 1626 N N . HIS A 1 217 ? -25.641 -6.922 -12.109 1 97.75 217 HIS A N 1
ATOM 1627 C CA . HIS A 1 217 ? -27.047 -7.125 -11.766 1 97.75 217 HIS A CA 1
ATOM 1628 C C . HIS A 1 217 ? -27.328 -6.754 -10.312 1 97.75 217 HIS A C 1
ATOM 1630 O O . HIS A 1 217 ? -28.484 -6.574 -9.93 1 97.75 217 HIS A O 1
ATOM 1636 N N . GLU A 1 218 ? -26.344 -6.711 -9.523 1 97.06 218 GLU A N 1
ATOM 1637 C CA . GLU A 1 218 ? -26.469 -6.43 -8.094 1 97.06 218 GLU A CA 1
ATOM 1638 C C . GLU A 1 218 ? -25.594 -5.254 -7.676 1 97.06 218 GLU A C 1
ATOM 1640 O O . GLU A 1 218 ? -24.516 -5.047 -8.234 1 97.06 218 GLU A O 1
ATOM 1645 N N . ASP A 1 219 ? -26.078 -4.539 -6.684 1 97.62 219 ASP A N 1
ATOM 1646 C CA . ASP A 1 219 ? -25.312 -3.426 -6.129 1 97.62 219 ASP A CA 1
ATOM 1647 C C . ASP A 1 219 ? -24.344 -3.908 -5.051 1 97.62 219 ASP A C 1
ATOM 1649 O O . ASP A 1 219 ? -24.719 -4.055 -3.889 1 97.62 219 ASP A O 1
ATOM 1653 N N . LEU A 1 220 ? -23.141 -4.09 -5.445 1 98.56 220 LEU A N 1
ATOM 1654 C CA . LEU A 1 220 ? -22.109 -4.617 -4.559 1 98.56 220 LEU A CA 1
ATOM 1655 C C . LEU A 1 220 ? -21.922 -3.705 -3.35 1 98.56 220 LEU A C 1
ATOM 1657 O O . LEU A 1 220 ? -21.75 -4.188 -2.227 1 98.56 220 LEU A O 1
ATOM 1661 N N . LYS A 1 221 ? -21.875 -2.4 -3.523 1 98.38 221 LYS A N 1
ATOM 1662 C CA . LYS A 1 221 ? -21.672 -1.438 -2.441 1 98.38 221 LYS A CA 1
ATOM 1663 C C . LYS A 1 221 ? -22.781 -1.553 -1.401 1 98.38 221 LYS A C 1
ATOM 1665 O O . LYS A 1 221 ? -22.531 -1.493 -0.198 1 98.38 221 LYS A O 1
ATOM 1670 N N . GLN A 1 222 ? -24 -1.661 -1.852 1 98.5 222 GLN A N 1
ATOM 1671 C CA . GLN A 1 222 ? -25.125 -1.822 -0.943 1 98.5 222 GLN A CA 1
ATOM 1672 C C . GLN A 1 222 ? -24.953 -3.068 -0.076 1 98.5 222 GLN A C 1
ATOM 1674 O O . GLN A 1 222 ? -25.219 -3.031 1.128 1 98.5 222 GLN A O 1
ATOM 1679 N N . LEU A 1 223 ? -24.594 -4.164 -0.707 1 98.75 223 LEU A N 1
ATOM 1680 C CA . LEU A 1 223 ? -24.375 -5.391 0.048 1 98.75 223 LEU A CA 1
ATOM 1681 C C . LEU A 1 223 ? -23.266 -5.203 1.084 1 98.75 223 LEU A C 1
ATOM 1683 O O . LEU A 1 223 ? -23.438 -5.566 2.25 1 98.75 223 LEU A O 1
ATOM 1687 N N . VAL A 1 224 ? -22.141 -4.66 0.692 1 98.88 224 VAL A N 1
ATOM 1688 C CA . VAL A 1 224 ? -21 -4.43 1.59 1 98.88 224 VAL A CA 1
ATOM 1689 C C . VAL A 1 224 ? -21.438 -3.539 2.75 1 98.88 224 VAL A C 1
ATOM 1691 O O . VAL A 1 224 ? -21.141 -3.828 3.91 1 98.88 224 VAL A O 1
ATOM 1694 N N . ASP A 1 225 ? -22.156 -2.451 2.432 1 98.56 225 ASP A N 1
ATOM 1695 C CA . ASP A 1 225 ? -22.625 -1.541 3.469 1 98.56 225 ASP A CA 1
ATOM 1696 C C . ASP A 1 225 ? -23.547 -2.262 4.457 1 98.56 225 ASP A C 1
ATOM 1698 O O . ASP A 1 225 ? -23.453 -2.043 5.664 1 98.56 225 ASP A O 1
ATOM 1702 N N . HIS A 1 226 ? -24.391 -3.076 3.902 1 98.56 226 HIS A N 1
ATOM 1703 C CA . HIS A 1 226 ? -25.312 -3.834 4.746 1 98.56 226 HIS A CA 1
ATOM 1704 C C . HIS A 1 226 ? -24.562 -4.766 5.684 1 98.56 226 HIS A C 1
ATOM 1706 O O . HIS A 1 226 ? -24.875 -4.848 6.875 1 98.56 226 HIS A O 1
ATOM 1712 N N . LEU A 1 227 ? -23.516 -5.398 5.199 1 98.69 227 LEU A N 1
ATOM 1713 C CA . LEU A 1 227 ? -22.781 -6.41 5.961 1 98.69 227 LEU A CA 1
ATOM 1714 C C . LEU A 1 227 ? -21.844 -5.758 6.965 1 98.69 227 LEU A C 1
ATOM 1716 O O . LEU A 1 227 ? -21.344 -6.426 7.875 1 98.69 227 LEU A O 1
ATOM 1720 N N . THR A 1 228 ? -21.578 -4.461 6.836 1 98.5 228 THR A N 1
ATOM 1721 C CA . THR A 1 228 ? -20.531 -3.848 7.645 1 98.5 228 THR A CA 1
ATOM 1722 C C . THR A 1 228 ? -21.062 -2.625 8.383 1 98.5 228 THR A C 1
ATOM 1724 O O . THR A 1 228 ? -20.297 -1.822 8.906 1 98.5 228 THR A O 1
ATOM 1727 N N . ASP A 1 229 ? -22.375 -2.359 8.312 1 97.75 229 ASP A N 1
ATOM 1728 C CA . ASP A 1 229 ? -23.016 -1.195 8.914 1 97.75 229 ASP A CA 1
ATOM 1729 C C . ASP A 1 229 ? -22.469 0.101 8.32 1 97.75 229 ASP A C 1
ATOM 1731 O O . ASP A 1 229 ? -22.266 1.079 9.039 1 97.75 229 ASP A O 1
ATOM 1735 N N . GLY A 1 230 ? -22.094 -0.021 7.094 1 97.94 230 GLY A N 1
ATOM 1736 C CA . GLY A 1 230 ? -21.719 1.172 6.348 1 97.94 230 GLY A CA 1
ATOM 1737 C C . GLY A 1 230 ? -20.25 1.498 6.43 1 97.94 230 GLY A C 1
ATOM 1738 O O . GLY A 1 230 ? -19.781 2.447 5.801 1 97.94 230 GLY A O 1
ATOM 1739 N N . TYR A 1 231 ? -19.391 0.748 7.125 1 98.31 231 TYR A N 1
ATOM 1740 C CA . TYR A 1 231 ? -17.984 1.078 7.293 1 98.31 231 TYR A CA 1
ATOM 1741 C C . TYR A 1 231 ? -17.188 0.682 6.059 1 98.31 231 TYR A C 1
ATOM 1743 O O . TYR A 1 231 ? -16.172 1.31 5.742 1 98.31 231 TYR A O 1
ATOM 1751 N N . GLY A 1 232 ? -17.641 -0.478 5.387 1 98.81 232 GLY A N 1
ATOM 1752 C CA . GLY A 1 232 ? -16.906 -0.964 4.223 1 98.81 232 GLY A CA 1
ATOM 1753 C C . GLY A 1 232 ? -16.141 -2.242 4.492 1 98.81 232 GLY A C 1
ATOM 1754 O O . GLY A 1 232 ? -16.016 -2.67 5.645 1 98.81 232 GLY A O 1
ATOM 1755 N N . ALA A 1 233 ? -15.625 -2.809 3.473 1 98.94 233 ALA A N 1
ATOM 1756 C CA . ALA A 1 233 ? -14.898 -4.07 3.553 1 98.94 233 ALA A CA 1
ATOM 1757 C C . ALA A 1 233 ? -13.555 -3.887 4.254 1 98.94 233 ALA A C 1
ATOM 1759 O O . ALA A 1 233 ? -12.922 -2.832 4.137 1 98.94 233 ALA A O 1
ATOM 1760 N N . ASP A 1 234 ? -13.094 -4.938 4.949 1 98.94 234 ASP A N 1
ATOM 1761 C CA . ASP A 1 234 ? -11.797 -4.91 5.625 1 98.94 234 ASP A CA 1
ATOM 1762 C C . ASP A 1 234 ? -10.656 -5.086 4.629 1 98.94 234 ASP A C 1
ATOM 1764 O O . ASP A 1 234 ? -9.609 -4.453 4.762 1 98.94 234 ASP A O 1
ATOM 1768 N N . ILE A 1 235 ? -10.891 -5.977 3.678 1 98.94 235 ILE A N 1
ATOM 1769 C CA . ILE A 1 235 ? -9.852 -6.324 2.719 1 98.94 235 ILE A CA 1
ATOM 1770 C C . ILE A 1 235 ? -10.461 -6.48 1.327 1 98.94 235 ILE A C 1
ATOM 1772 O O . ILE A 1 235 ? -11.562 -7.023 1.182 1 98.94 235 ILE A O 1
ATOM 1776 N N . VAL A 1 236 ? -9.789 -5.988 0.36 1 98.94 236 VAL A N 1
ATOM 1777 C CA . VAL A 1 236 ? -10.086 -6.273 -1.04 1 98.94 236 VAL A CA 1
ATOM 1778 C C . VAL A 1 236 ? -8.922 -7.027 -1.674 1 98.94 236 VAL A C 1
ATOM 1780 O O . VAL A 1 236 ? -7.77 -6.594 -1.58 1 98.94 236 VAL A O 1
ATOM 1783 N N . MET A 1 237 ? -9.211 -8.156 -2.217 1 98.94 237 MET A N 1
ATOM 1784 C CA . MET A 1 237 ? -8.281 -8.914 -3.055 1 98.94 237 MET A CA 1
ATOM 1785 C C . MET A 1 237 ? -8.586 -8.695 -4.535 1 98.94 237 MET A C 1
ATOM 1787 O O . MET A 1 237 ? -9.594 -9.188 -5.043 1 98.94 237 MET A O 1
ATOM 1791 N N . GLU A 1 238 ? -7.754 -7.977 -5.199 1 98.81 238 GLU A N 1
ATOM 1792 C CA . GLU A 1 238 ? -8 -7.703 -6.609 1 98.81 238 GLU A CA 1
ATOM 1793 C C . GLU A 1 238 ? -7.367 -8.773 -7.5 1 98.81 238 GLU A C 1
ATOM 1795 O O . GLU A 1 238 ? -6.148 -8.789 -7.684 1 98.81 238 GLU A O 1
ATOM 1800 N N . CYS A 1 239 ? -8.148 -9.633 -8.016 1 98.44 239 CYS A N 1
ATOM 1801 C CA . CYS A 1 239 ? -7.668 -10.789 -8.766 1 98.44 239 CYS A CA 1
ATOM 1802 C C . CYS A 1 239 ? -8.023 -10.672 -10.242 1 98.44 239 CYS A C 1
ATOM 1804 O O . CYS A 1 239 ? -7.762 -11.586 -11.023 1 98.44 239 CYS A O 1
ATOM 1806 N N . SER A 1 240 ? -8.594 -9.617 -10.664 1 97.12 240 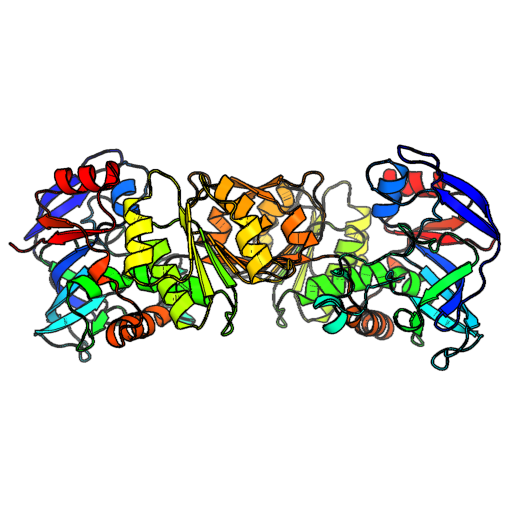SER A N 1
ATOM 1807 C CA . SER A 1 240 ? -9.07 -9.508 -12.039 1 97.12 240 SER A CA 1
ATOM 1808 C C . SER A 1 240 ? -8.039 -8.82 -12.93 1 97.12 240 SER A C 1
ATOM 1810 O O . SER A 1 240 ? -7.969 -9.094 -14.125 1 97.12 240 SER A O 1
ATOM 1812 N N . GLY A 1 241 ? -7.336 -7.859 -12.391 1 96.12 241 GLY A N 1
ATOM 1813 C CA . GLY A 1 241 ? -6.438 -7.039 -13.195 1 96.12 241 GLY A CA 1
ATOM 1814 C C . GLY A 1 241 ? -7.16 -6.016 -14.047 1 96.12 241 GLY A C 1
ATOM 1815 O O . GLY A 1 241 ? -6.641 -5.574 -15.07 1 96.12 241 GLY A O 1
ATOM 1816 N N . ALA A 1 242 ? -8.367 -5.656 -13.68 1 96.75 242 ALA A N 1
ATOM 1817 C CA . ALA A 1 242 ? -9.156 -4.664 -14.406 1 96.75 242 ALA A CA 1
ATOM 1818 C C . ALA A 1 242 ? -9.203 -3.34 -13.648 1 96.75 242 ALA A C 1
ATOM 1820 O O . ALA A 1 242 ? -9.484 -3.314 -12.453 1 96.75 242 ALA A O 1
ATOM 1821 N N . VAL A 1 243 ? -8.992 -2.256 -14.375 1 96.44 243 VAL A N 1
ATOM 1822 C CA . VAL A 1 243 ? -8.898 -0.936 -13.758 1 96.44 243 VAL A CA 1
ATOM 1823 C C . VAL A 1 243 ? -10.219 -0.59 -13.078 1 96.44 243 VAL A C 1
ATOM 1825 O O . VAL A 1 243 ? -10.234 -0.148 -11.93 1 96.44 243 VAL A O 1
ATOM 1828 N N . PRO A 1 244 ? -11.414 -0.86 -13.734 1 96.5 244 PRO A N 1
ATOM 1829 C CA . PRO A 1 244 ? -12.672 -0.546 -13.055 1 96.5 244 PRO A CA 1
ATOM 1830 C C . PRO A 1 244 ? -12.844 -1.324 -11.75 1 96.5 244 PRO A C 1
ATOM 1832 O O . PRO A 1 244 ? -13.383 -0.791 -10.773 1 96.5 244 PRO A O 1
ATOM 1835 N N . ALA A 1 245 ? -12.398 -2.553 -11.75 1 97.19 245 ALA A N 1
ATOM 1836 C CA . ALA A 1 245 ? -12.5 -3.365 -10.539 1 97.19 245 ALA A CA 1
ATOM 1837 C C . ALA A 1 245 ? -11.617 -2.809 -9.43 1 97.19 245 ALA A C 1
ATOM 1839 O O . ALA A 1 245 ? -12.031 -2.758 -8.266 1 97.19 245 ALA A O 1
ATOM 1840 N N . ALA A 1 246 ? -10.438 -2.443 -9.797 1 97.25 246 ALA A N 1
ATOM 1841 C CA . ALA A 1 246 ? -9.531 -1.853 -8.82 1 97.25 246 ALA A CA 1
ATOM 1842 C C . ALA A 1 246 ? -10.141 -0.603 -8.188 1 97.25 246 ALA A C 1
ATOM 1844 O O . ALA A 1 246 ? -10.094 -0.432 -6.969 1 97.25 246 ALA A O 1
ATOM 1845 N N . LYS A 1 247 ? -10.688 0.27 -9.008 1 96.94 247 LYS A N 1
ATOM 1846 C CA . LYS A 1 247 ? -11.32 1.492 -8.523 1 96.94 247 LYS A CA 1
ATOM 1847 C C . LYS A 1 247 ? -12.5 1.175 -7.609 1 96.94 247 LYS A C 1
ATOM 1849 O O . LYS A 1 247 ? -12.656 1.785 -6.551 1 96.94 247 LYS A O 1
ATOM 1854 N N . GLN A 1 248 ? -13.297 0.248 -8.047 1 97.62 248 GLN A N 1
ATOM 1855 C CA . GLN A 1 248 ? -14.414 -0.177 -7.219 1 97.62 248 GLN A CA 1
ATOM 1856 C C . GLN A 1 248 ? -13.938 -0.735 -5.883 1 97.62 248 GLN A C 1
ATOM 1858 O O . GLN A 1 248 ? -14.539 -0.476 -4.84 1 97.62 248 GLN A O 1
ATOM 1863 N N . GLY A 1 249 ? -12.867 -1.558 -5.941 1 98.5 249 GLY A N 1
ATOM 1864 C CA . GLY A 1 249 ? -12.305 -2.111 -4.719 1 98.5 249 GLY A CA 1
ATOM 1865 C C . GLY A 1 249 ? -11.898 -1.051 -3.713 1 98.5 249 GLY A C 1
ATOM 1866 O O . GLY A 1 249 ? -12.211 -1.168 -2.525 1 98.5 249 GLY A O 1
ATOM 1867 N N . LEU A 1 250 ? -11.266 -0.01 -4.164 1 98.5 250 LEU A N 1
ATOM 1868 C CA . LEU A 1 250 ? -10.859 1.083 -3.283 1 98.5 250 LEU A CA 1
ATOM 1869 C C . LEU A 1 250 ? -12.078 1.758 -2.662 1 98.5 250 LEU A C 1
ATOM 1871 O O . LEU A 1 250 ? -12.055 2.141 -1.491 1 98.5 250 LEU A O 1
ATOM 1875 N N . ASP A 1 251 ? -13.102 1.867 -3.428 1 98.19 251 ASP A N 1
ATOM 1876 C CA . ASP A 1 251 ? -14.328 2.514 -2.963 1 98.19 251 ASP A CA 1
ATOM 1877 C C . ASP A 1 251 ? -15 1.688 -1.873 1 98.19 251 ASP A C 1
ATOM 1879 O O . ASP A 1 251 ? -15.602 2.24 -0.947 1 98.19 251 ASP A O 1
ATOM 1883 N N . LEU A 1 252 ? -14.891 0.405 -1.952 1 98.81 252 LEU A N 1
ATOM 1884 C CA . LEU A 1 252 ? -15.594 -0.515 -1.065 1 98.81 252 LEU A CA 1
ATOM 1885 C C . LEU A 1 252 ? -14.883 -0.623 0.28 1 98.81 252 LEU A C 1
ATOM 1887 O O . LEU A 1 252 ? -15.477 -1.075 1.264 1 98.81 252 LEU A O 1
ATOM 1891 N N . LEU A 1 253 ? -13.648 -0.285 0.326 1 98.88 253 LEU A N 1
ATOM 1892 C CA . LEU A 1 253 ? -12.836 -0.501 1.519 1 98.88 253 LEU A CA 1
ATOM 1893 C C . LEU A 1 253 ? -13.234 0.466 2.629 1 98.88 253 LEU A C 1
ATOM 1895 O O . LEU A 1 253 ? -13.5 1.642 2.369 1 98.88 253 LEU A O 1
ATOM 1899 N N . ARG A 1 254 ? -13.266 0.004 3.797 1 98.81 254 ARG A N 1
ATOM 1900 C CA . ARG A 1 254 ? -13.359 0.881 4.961 1 98.81 254 ARG A CA 1
ATOM 1901 C C . ARG A 1 254 ? -12.094 1.729 5.105 1 98.81 254 ARG A C 1
ATOM 1903 O O . ARG A 1 254 ? -11.078 1.456 4.461 1 98.81 254 ARG A O 1
ATOM 1910 N N . LYS A 1 255 ? -12.18 2.789 5.91 1 98.69 255 LYS A N 1
ATOM 1911 C CA . LYS A 1 255 ? -10.945 3.484 6.277 1 98.69 255 LYS A CA 1
ATOM 1912 C C . LYS A 1 255 ? -9.984 2.555 7.012 1 98.69 255 LYS A C 1
ATOM 1914 O O . LYS A 1 255 ? -10.414 1.739 7.832 1 98.69 255 LYS A O 1
ATOM 1919 N N . LYS A 1 256 ? -8.672 2.633 6.594 1 98.38 256 LYS A N 1
ATOM 1920 C CA . LYS A 1 256 ? -7.594 1.771 7.07 1 98.38 256 LYS A CA 1
ATOM 1921 C C . LYS A 1 256 ? -7.742 0.353 6.523 1 98.38 256 LYS A C 1
ATOM 1923 O O . LYS A 1 256 ? -7.207 -0.597 7.098 1 98.38 256 LYS A O 1
ATOM 1928 N N . GLY A 1 257 ? -8.555 0.202 5.512 1 98.81 257 GLY A N 1
ATOM 1929 C CA . GLY A 1 257 ? -8.68 -1.09 4.855 1 98.81 257 GLY A CA 1
ATOM 1930 C C . GLY A 1 257 ? -7.418 -1.513 4.129 1 98.81 257 GLY A C 1
ATOM 1931 O O . GLY A 1 257 ? -6.461 -0.744 4.039 1 98.81 257 GLY A O 1
ATOM 1932 N N . GLN A 1 258 ? -7.449 -2.77 3.662 1 98.88 258 GLN A N 1
ATOM 1933 C CA . GLN A 1 258 ? -6.297 -3.357 2.984 1 98.88 258 GLN A CA 1
ATOM 1934 C C . GLN A 1 258 ? -6.641 -3.742 1.549 1 98.88 258 GLN A C 1
ATOM 1936 O O . GLN A 1 258 ? -7.68 -4.355 1.297 1 98.88 258 GLN A O 1
ATOM 1941 N N . TYR A 1 259 ? -5.852 -3.291 0.667 1 98.94 259 TYR A N 1
ATOM 1942 C CA . TYR A 1 259 ? -5.953 -3.633 -0.747 1 98.94 259 TYR A CA 1
ATOM 1943 C C . TYR A 1 259 ? -4.77 -4.488 -1.188 1 98.94 259 TYR A C 1
ATOM 1945 O O . TYR A 1 259 ? -3.617 -4.051 -1.11 1 98.94 259 TYR A O 1
ATOM 1953 N N . VAL A 1 260 ? -5.02 -5.699 -1.666 1 98.88 260 VAL A N 1
ATOM 1954 C CA . VAL A 1 260 ? -3.959 -6.578 -2.15 1 98.88 260 VAL A CA 1
ATOM 1955 C C . VAL A 1 260 ? -4.117 -6.793 -3.654 1 98.88 260 VAL A C 1
ATOM 1957 O O . VAL A 1 260 ? -5.141 -7.309 -4.109 1 98.88 260 VAL A O 1
ATOM 1960 N N . GLN A 1 261 ? -3.15 -6.422 -4.391 1 98.38 261 GLN A N 1
ATOM 1961 C CA . GLN A 1 261 ? -3.164 -6.562 -5.84 1 98.38 261 GLN A CA 1
ATOM 1962 C C . GLN A 1 261 ? -2.58 -7.906 -6.27 1 98.38 261 GLN A C 1
ATOM 1964 O O . GLN A 1 261 ? -1.378 -8.141 -6.133 1 98.38 261 GLN A O 1
ATOM 1969 N N . VAL A 1 262 ? -3.387 -8.734 -6.812 1 97.69 262 VAL A N 1
ATOM 1970 C CA . VAL A 1 262 ? -2.977 -10.062 -7.27 1 97.69 262 VAL A CA 1
ATOM 1971 C C . VAL A 1 262 ? -2.977 -10.102 -8.797 1 97.69 262 VAL A C 1
ATOM 1973 O O . VAL A 1 262 ? -2.023 -10.586 -9.406 1 97.69 262 VAL A O 1
ATOM 1976 N N . GLY A 1 263 ? -4.031 -9.57 -9.352 1 96.25 263 GLY A N 1
ATOM 1977 C CA . GLY A 1 263 ? -4.168 -9.555 -10.797 1 96.25 263 GLY A CA 1
ATOM 1978 C C . GLY A 1 263 ? -3.166 -8.641 -11.477 1 96.25 263 GLY A C 1
ATOM 1979 O O . GLY A 1 263 ? -2.748 -7.629 -10.906 1 96.25 263 GLY A O 1
ATOM 1980 N N . LEU A 1 264 ? -2.797 -8.953 -12.695 1 94.38 264 LEU A N 1
ATOM 1981 C CA . LEU A 1 264 ? -1.877 -8.141 -13.492 1 94.38 264 LEU A CA 1
ATOM 1982 C C . LEU A 1 264 ? -2.639 -7.285 -14.5 1 94.38 264 LEU A C 1
ATOM 1984 O O . LEU A 1 264 ? -3.5 -7.789 -15.219 1 94.38 264 LEU A O 1
ATOM 1988 N N . PHE A 1 265 ? -2.293 -6.066 -14.5 1 95.06 265 PHE A N 1
ATOM 1989 C CA . PHE A 1 265 ? -2.908 -5.168 -15.469 1 95.06 265 PHE A CA 1
ATOM 1990 C C . PHE A 1 265 ? -2.211 -5.273 -16.828 1 95.06 265 PHE A C 1
ATOM 1992 O O . PHE A 1 265 ? -1.021 -5.586 -16.891 1 95.06 265 PHE A O 1
ATOM 1999 N N . PRO A 1 266 ? -2.943 -4.965 -17.891 1 90.56 266 PRO A N 1
ATOM 2000 C CA . PRO A 1 266 ? -2.311 -4.992 -19.203 1 90.56 266 PRO A CA 1
ATOM 2001 C C . PRO A 1 266 ? -1.192 -3.961 -19.344 1 90.56 266 PRO A C 1
ATOM 2003 O O . PRO A 1 266 ? -0.232 -4.184 -20.094 1 90.56 266 PRO A O 1
ATOM 2006 N N . LYS A 1 267 ? -1.393 -2.822 -18.672 1 92.56 267 LYS A N 1
ATOM 2007 C CA . LYS A 1 267 ? -0.377 -1.772 -18.672 1 92.56 267 LYS A CA 1
ATOM 2008 C C . LYS A 1 267 ? 0.209 -1.574 -17.266 1 92.56 267 LYS A C 1
ATOM 2010 O O . LYS A 1 267 ? -0.49 -1.739 -16.266 1 92.56 267 LYS A O 1
ATOM 2015 N N . ALA A 1 268 ? 1.432 -1.182 -17.312 1 92.19 268 ALA A N 1
ATOM 2016 C CA . ALA A 1 268 ? 2.105 -0.955 -16.031 1 92.19 268 ALA A CA 1
ATOM 2017 C C . ALA A 1 268 ? 1.479 0.215 -15.281 1 92.19 268 ALA A C 1
ATOM 2019 O O . ALA A 1 268 ? 1.188 0.11 -14.094 1 92.19 268 ALA A O 1
ATOM 2020 N N . ASP A 1 269 ? 1.332 1.383 -16 1 93.69 269 ASP A N 1
ATOM 2021 C CA . ASP A 1 269 ? 0.724 2.574 -15.414 1 93.69 269 ASP A CA 1
ATOM 2022 C C . ASP A 1 269 ? -0.8 2.477 -15.43 1 93.69 269 ASP A C 1
ATOM 2024 O O . ASP A 1 269 ? -1.407 2.289 -16.484 1 93.69 269 ASP A O 1
ATOM 2028 N N . VAL A 1 270 ? -1.304 2.582 -14.258 1 95.5 270 VAL A N 1
ATOM 2029 C CA . VAL A 1 270 ? -2.742 2.436 -14.07 1 95.5 270 VAL A CA 1
ATOM 2030 C C . VAL A 1 270 ? -3.311 3.697 -13.422 1 95.5 270 VAL A C 1
ATOM 2032 O O . VAL A 1 270 ? -2.711 4.258 -12.5 1 95.5 270 VAL A O 1
ATOM 2035 N N . ASP A 1 271 ? -4.395 4.23 -14.016 1 95.69 271 ASP A N 1
ATOM 2036 C CA . ASP A 1 271 ? -5.121 5.285 -13.312 1 95.69 271 ASP A CA 1
ATOM 2037 C C . ASP A 1 271 ? -5.633 4.797 -11.961 1 95.69 271 ASP A C 1
ATOM 2039 O O . ASP A 1 271 ? -6.637 4.082 -11.898 1 95.69 271 ASP A O 1
ATOM 2043 N N . PHE A 1 272 ? -4.953 5.137 -10.945 1 96.5 272 PHE A N 1
ATOM 2044 C CA . PHE A 1 272 ? -5.195 4.637 -9.602 1 96.5 272 PHE A CA 1
ATOM 2045 C C . PHE A 1 272 ? -5.562 5.777 -8.656 1 96.5 272 PHE A C 1
ATOM 2047 O O . PHE A 1 272 ? -4.977 6.859 -8.727 1 96.5 272 PHE A O 1
ATOM 2054 N N . ASP A 1 273 ? -6.586 5.688 -7.832 1 97.31 273 ASP A N 1
ATOM 2055 C CA . ASP A 1 273 ? -7.129 6.746 -6.988 1 97.31 273 ASP A CA 1
ATOM 2056 C C . ASP A 1 273 ? -6.293 6.926 -5.723 1 97.31 273 ASP A C 1
ATOM 2058 O O . ASP A 1 273 ? -6.66 6.426 -4.656 1 97.31 273 ASP A O 1
ATOM 2062 N N . LEU A 1 274 ? -5.242 7.707 -5.75 1 97.31 274 LEU A N 1
ATOM 2063 C CA . LEU A 1 274 ? -4.359 7.906 -4.609 1 97.31 274 LEU A CA 1
ATOM 2064 C C . LEU A 1 274 ? -5 8.836 -3.58 1 97.31 274 LEU A C 1
ATOM 2066 O O . LEU A 1 274 ? -4.602 8.844 -2.414 1 97.31 274 LEU A O 1
ATOM 2070 N N . GLU A 1 275 ? -5.961 9.656 -4.02 1 96.69 275 GLU A N 1
ATOM 2071 C CA . GLU A 1 275 ? -6.68 10.484 -3.055 1 96.69 275 GLU A CA 1
ATOM 2072 C C . GLU A 1 275 ? -7.441 9.625 -2.051 1 96.69 275 GLU A C 1
ATOM 2074 O O . GLU A 1 275 ? -7.398 9.875 -0.845 1 96.69 275 GLU A O 1
ATOM 2079 N N . LYS A 1 276 ? -8.125 8.609 -2.555 1 97.38 276 LYS A N 1
ATOM 2080 C CA . LYS A 1 276 ? -8.859 7.699 -1.677 1 97.38 276 LYS A CA 1
ATOM 2081 C C . LYS A 1 276 ? -7.906 6.957 -0.741 1 97.38 276 LYS A C 1
ATOM 2083 O O . LYS A 1 276 ? -8.219 6.746 0.432 1 97.38 276 LYS A O 1
ATOM 2088 N N . ILE A 1 277 ? -6.738 6.5 -1.276 1 98.38 277 ILE A N 1
ATOM 2089 C CA . ILE A 1 277 ? -5.742 5.801 -0.474 1 98.38 277 ILE A CA 1
ATOM 2090 C C . ILE A 1 277 ? -5.293 6.688 0.683 1 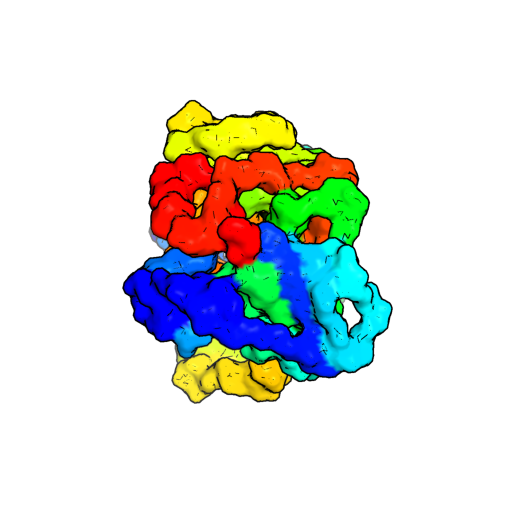98.38 277 ILE A C 1
ATOM 2092 O O . ILE A 1 277 ? -5.191 6.23 1.823 1 98.38 277 ILE A O 1
ATOM 2096 N N . ILE A 1 278 ? -5.102 7.961 0.425 1 97.88 278 ILE A N 1
ATOM 2097 C CA . ILE A 1 278 ? -4.668 8.898 1.455 1 97.88 278 ILE A CA 1
ATOM 2098 C C . ILE A 1 278 ? -5.812 9.164 2.43 1 97.88 278 ILE A C 1
ATOM 2100 O O . ILE A 1 278 ? -5.66 8.984 3.641 1 97.88 278 ILE A O 1
ATOM 2104 N N . GLN A 1 279 ? -7.016 9.492 1.946 1 97.06 279 GLN A N 1
ATOM 2105 C CA . GLN A 1 279 ? -8.141 9.938 2.76 1 97.06 279 GLN A CA 1
ATOM 2106 C C . GLN A 1 279 ? -8.641 8.812 3.67 1 97.06 279 GLN A C 1
ATOM 2108 O O . GLN A 1 279 ? -9.141 9.078 4.766 1 97.06 279 GLN A O 1
ATOM 2113 N N . LYS A 1 280 ? -8.398 7.578 3.217 1 98.25 280 LYS A N 1
ATOM 2114 C CA . LYS A 1 280 ? -8.867 6.434 3.992 1 98.25 280 LYS A CA 1
ATOM 2115 C C . LYS A 1 280 ? -7.707 5.734 4.699 1 98.25 280 LYS A C 1
ATOM 2117 O O . LYS A 1 280 ? -7.914 4.754 5.418 1 98.25 280 LYS A O 1
ATOM 2122 N N . GLU A 1 281 ? -6.496 6.234 4.391 1 98.56 281 GLU A N 1
ATOM 2123 C CA . GLU A 1 281 ? -5.297 5.582 4.91 1 98.56 281 GLU A CA 1
ATOM 2124 C C . GLU A 1 281 ? -5.289 4.094 4.574 1 98.56 281 GLU A C 1
ATOM 2126 O O . GLU A 1 281 ? -5.039 3.254 5.441 1 98.56 281 GLU A O 1
ATOM 2131 N N . ILE A 1 282 ? -5.594 3.814 3.324 1 98.75 282 ILE A N 1
ATOM 2132 C CA . ILE A 1 282 ? -5.605 2.443 2.828 1 98.75 282 ILE A CA 1
ATOM 2133 C C . ILE A 1 282 ? -4.172 1.934 2.688 1 98.75 282 ILE A C 1
ATOM 2135 O O . ILE A 1 282 ? -3.27 2.691 2.326 1 98.75 282 ILE A O 1
ATOM 2139 N N . ARG A 1 283 ? -3.979 0.681 3.012 1 98.62 283 ARG A N 1
ATOM 2140 C CA . ARG A 1 283 ? -2.725 -0.015 2.74 1 98.62 283 ARG A CA 1
ATOM 2141 C C . ARG A 1 283 ? -2.824 -0.845 1.465 1 98.62 283 ARG A C 1
ATOM 2143 O O . ARG A 1 283 ? -3.686 -1.72 1.354 1 98.62 283 ARG A O 1
ATOM 2150 N N . VAL A 1 284 ? -1.964 -0.587 0.533 1 98.81 284 VAL A N 1
ATOM 2151 C CA . VAL A 1 284 ? -1.925 -1.298 -0.741 1 98.81 284 VAL A CA 1
ATOM 2152 C C . VAL A 1 284 ? -0.681 -2.182 -0.801 1 98.81 284 VAL A C 1
ATOM 2154 O O . VAL A 1 284 ? 0.432 -1.717 -0.545 1 98.81 284 VAL A O 1
ATOM 2157 N N . MET A 1 285 ? -0.891 -3.436 -1.148 1 98.38 285 MET A N 1
ATOM 2158 C CA . MET A 1 285 ? 0.233 -4.359 -1.249 1 98.38 285 MET A CA 1
ATOM 2159 C C . MET A 1 285 ? 0.245 -5.059 -2.605 1 98.38 285 MET A C 1
ATOM 2161 O O . MET A 1 285 ? -0.804 -5.469 -3.105 1 98.38 285 MET A O 1
ATOM 2165 N N . GLY A 1 286 ? 1.4 -5.152 -3.143 1 97.88 286 GLY A N 1
ATOM 2166 C CA . GLY A 1 286 ? 1.606 -6.008 -4.301 1 97.88 286 GLY A CA 1
ATOM 2167 C C . GLY A 1 286 ? 2.1 -7.395 -3.938 1 97.88 286 GLY A C 1
ATOM 2168 O O . GLY A 1 286 ? 2.775 -7.574 -2.922 1 97.88 286 GLY A O 1
ATOM 2169 N N . THR A 1 287 ? 1.778 -8.352 -4.781 1 97.94 287 THR A N 1
ATOM 2170 C CA . THR A 1 287 ? 2.219 -9.719 -4.539 1 97.94 287 THR A CA 1
ATOM 2171 C C . THR A 1 287 ? 2.777 -10.344 -5.816 1 97.94 287 THR A C 1
ATOM 2173 O O . THR A 1 287 ? 2.205 -10.18 -6.898 1 97.94 287 THR A O 1
ATOM 2176 N N . ARG A 1 288 ? 3.898 -10.961 -5.668 1 96.69 288 ARG A N 1
ATOM 2177 C CA . ARG A 1 288 ? 4.566 -11.609 -6.789 1 96.69 288 ARG A CA 1
ATOM 2178 C C . ARG A 1 288 ? 4.734 -13.102 -6.543 1 96.69 288 ARG A C 1
ATOM 2180 O O . ARG A 1 288 ? 5.504 -13.508 -5.672 1 96.69 288 ARG A O 1
ATOM 2187 N N . SER A 1 289 ? 4.066 -13.867 -7.379 1 95.88 289 SER A N 1
ATOM 2188 C CA . SER A 1 289 ? 4.23 -15.32 -7.367 1 95.88 289 SER A CA 1
ATOM 2189 C C . SER A 1 289 ? 4.07 -15.883 -5.957 1 95.88 289 SER A C 1
ATOM 2191 O O . SER A 1 289 ? 3.094 -15.578 -5.27 1 95.88 289 SER A O 1
ATOM 2193 N N . GLN A 1 290 ? 4.895 -16.781 -5.605 1 97.38 290 GLN A N 1
ATOM 2194 C CA . GLN A 1 290 ? 4.945 -17.469 -4.32 1 97.38 290 GLN A CA 1
ATOM 2195 C C . GLN A 1 290 ? 6.387 -17.656 -3.861 1 97.38 290 GLN A C 1
ATOM 2197 O O . GLN A 1 290 ? 7.328 -17.422 -4.621 1 97.38 290 GLN A O 1
ATOM 2202 N N . LYS A 1 291 ? 6.527 -17.875 -2.584 1 96.5 291 LYS A N 1
ATOM 2203 C CA . LYS A 1 291 ? 7.828 -18.234 -2.029 1 96.5 291 LYS A CA 1
ATOM 2204 C C . LYS A 1 291 ? 7.758 -19.578 -1.296 1 96.5 291 LYS A C 1
ATOM 2206 O O . LYS A 1 291 ? 6.684 -20.156 -1.171 1 96.5 291 LYS A O 1
ATOM 2211 N N . HIS A 1 292 ? 8.875 -20.047 -0.888 1 96.75 292 HIS A N 1
ATOM 2212 C CA . HIS A 1 292 ? 9.008 -21.391 -0.307 1 96.75 292 HIS A CA 1
ATOM 2213 C C . HIS A 1 292 ? 8.031 -21.578 0.844 1 96.75 292 HIS A C 1
ATOM 2215 O O . HIS A 1 292 ? 7.348 -22.609 0.912 1 96.75 292 HIS A O 1
ATOM 2221 N N . ALA A 1 293 ? 7.855 -20.594 1.691 1 97.94 293 ALA A N 1
ATOM 2222 C CA . ALA A 1 293 ? 7.082 -20.703 2.924 1 97.94 293 ALA A CA 1
ATOM 2223 C C . ALA A 1 293 ? 5.594 -20.844 2.627 1 97.94 293 ALA A C 1
ATOM 2225 O O . ALA A 1 293 ? 4.805 -21.188 3.512 1 97.94 293 ALA A O 1
ATOM 2226 N N . ASP A 1 294 ? 5.184 -20.688 1.389 1 98.56 294 ASP A N 1
ATOM 2227 C CA . ASP A 1 294 ? 3.768 -20.688 1.027 1 98.56 294 ASP A CA 1
ATOM 2228 C C . ASP A 1 294 ? 3.301 -22.078 0.633 1 98.56 294 ASP A C 1
ATOM 2230 O O . ASP A 1 294 ? 2.098 -22.344 0.545 1 98.56 294 ASP A O 1
ATOM 2234 N N . TRP A 1 295 ? 4.129 -23.031 0.359 1 98.69 295 TRP A N 1
ATOM 2235 C CA . TRP A 1 295 ? 3.785 -24.281 -0.327 1 98.69 295 TRP A CA 1
ATOM 2236 C C . TRP A 1 295 ? 3.248 -25.312 0.656 1 98.69 295 TRP A C 1
ATOM 2238 O O . TRP A 1 295 ? 2.166 -25.859 0.453 1 98.69 295 TRP A O 1
ATOM 2248 N N . GLU A 1 296 ? 3.936 -25.484 1.747 1 98.75 296 GLU A N 1
ATOM 2249 C CA . GLU A 1 296 ? 3.475 -26.484 2.705 1 98.75 296 GLU A CA 1
ATOM 2250 C C . GLU A 1 296 ? 2.119 -26.109 3.291 1 98.75 296 GLU A C 1
ATOM 2252 O O . GLU A 1 296 ? 1.222 -26.938 3.391 1 98.75 296 GLU A O 1
ATOM 2257 N N . PRO A 1 297 ? 1.942 -24.812 3.643 1 98.81 297 PRO A N 1
ATOM 2258 C CA . PRO A 1 297 ? 0.608 -24.438 4.117 1 98.81 297 PRO A CA 1
ATOM 2259 C C . PRO A 1 297 ? -0.469 -24.609 3.051 1 98.81 297 PRO A C 1
ATOM 2261 O O . PRO A 1 297 ? -1.609 -24.953 3.369 1 98.81 297 PRO A O 1
ATOM 2264 N N . SER A 1 298 ? -0.134 -24.359 1.846 1 98.88 298 SER A N 1
ATOM 2265 C CA . SER A 1 298 ? -1.086 -24.562 0.758 1 98.88 298 SER A CA 1
ATOM 2266 C C . SER A 1 298 ? -1.475 -26.031 0.625 1 98.88 298 SER A C 1
ATOM 2268 O O . SER A 1 298 ? -2.656 -26.344 0.5 1 98.88 298 SER A O 1
ATOM 2270 N N . LEU A 1 299 ? -0.498 -26.891 0.683 1 98.94 299 LEU A N 1
ATOM 2271 C CA . LEU A 1 299 ? -0.761 -28.328 0.64 1 98.94 299 LEU A CA 1
ATOM 2272 C C . LEU A 1 299 ? -1.608 -28.75 1.831 1 98.94 299 LEU A C 1
ATOM 2274 O O . LEU A 1 299 ? -2.504 -29.594 1.69 1 98.94 299 LEU A O 1
ATOM 2278 N N . ALA A 1 300 ? -1.347 -28.156 2.961 1 98.88 300 ALA A N 1
ATOM 2279 C CA . ALA A 1 300 ? -2.109 -28.484 4.164 1 98.88 300 ALA A CA 1
ATOM 2280 C C . ALA A 1 300 ? -3.576 -28.094 4.004 1 98.88 300 ALA A C 1
ATOM 2282 O O . ALA A 1 300 ? -4.469 -28.828 4.426 1 98.88 300 ALA A O 1
ATOM 2283 N N . LEU A 1 301 ? -3.828 -26.984 3.414 1 98.88 301 LEU A N 1
ATOM 2284 C CA . LEU A 1 301 ? -5.199 -26.531 3.199 1 98.88 301 LEU A CA 1
ATOM 2285 C C . LEU A 1 301 ? -5.969 -27.516 2.336 1 98.88 301 LEU A C 1
ATOM 2287 O O . LEU A 1 301 ? -7.141 -27.797 2.605 1 98.88 301 LEU A O 1
ATOM 2291 N N . MET A 1 302 ? -5.328 -28.016 1.295 1 98.81 302 MET A N 1
ATOM 2292 C CA . MET A 1 302 ? -5.977 -29.016 0.448 1 98.81 302 MET A CA 1
ATOM 2293 C C . MET A 1 302 ? -6.164 -30.328 1.199 1 98.81 302 MET A C 1
ATOM 2295 O O . MET A 1 302 ? -7.227 -30.953 1.123 1 98.81 302 MET A O 1
ATOM 2299 N N . ASN A 1 303 ? -5.129 -30.641 1.941 1 98.88 303 ASN A N 1
ATOM 2300 C CA . ASN A 1 303 ? -5.172 -31.891 2.68 1 98.88 303 ASN A CA 1
ATOM 2301 C C . ASN A 1 303 ? -6.305 -31.906 3.699 1 98.88 303 ASN A C 1
ATOM 2303 O O . ASN A 1 303 ? -6.938 -32.938 3.918 1 98.88 303 ASN A O 1
ATOM 2307 N N . GLU A 1 304 ? -6.598 -30.781 4.293 1 98.62 304 GLU A N 1
ATOM 2308 C CA . GLU A 1 304 ? -7.602 -30.625 5.344 1 98.62 304 GLU A CA 1
ATOM 2309 C C . GLU A 1 304 ? -8.977 -30.344 4.758 1 98.62 304 GLU A C 1
ATOM 2311 O O . GLU A 1 304 ? -9.961 -30.219 5.492 1 98.62 304 GLU A O 1
ATOM 2316 N N . GLY A 1 305 ? -9.055 -30.172 3.502 1 98.12 305 GLY A N 1
ATOM 2317 C CA . GLY A 1 305 ? -10.328 -29.938 2.844 1 98.12 305 GLY A CA 1
ATOM 2318 C C . GLY A 1 305 ? -10.797 -28.5 2.961 1 98.12 305 GLY A C 1
ATOM 2319 O O . GLY A 1 305 ? -11.961 -28.188 2.682 1 98.12 305 GLY A O 1
ATOM 2320 N N . LYS A 1 306 ? -9.93 -27.641 3.328 1 98.56 306 LYS A N 1
ATOM 2321 C CA . LYS A 1 306 ? -10.273 -26.219 3.451 1 98.56 306 LYS A CA 1
ATOM 2322 C C . LYS A 1 306 ? -10.227 -25.531 2.096 1 98.56 306 LYS A C 1
ATOM 2324 O O . LYS A 1 306 ? -10.852 -24.484 1.906 1 98.56 306 LYS A O 1
ATOM 2329 N N . VAL A 1 307 ? -9.453 -26.109 1.206 1 98.69 307 VAL A N 1
ATOM 2330 C CA . VAL A 1 307 ? -9.422 -25.656 -0.183 1 98.69 307 VAL A CA 1
ATOM 2331 C C . VAL A 1 307 ? -9.664 -26.844 -1.111 1 98.69 307 VAL A C 1
ATOM 2333 O O . VAL A 1 307 ? -9.023 -27.891 -0.972 1 98.69 307 VAL A O 1
ATOM 2336 N N . ASP A 1 308 ? -10.578 -26.641 -1.927 1 98.31 308 ASP A N 1
ATOM 2337 C CA . ASP A 1 308 ? -10.852 -27.641 -2.959 1 98.31 308 ASP A CA 1
ATOM 2338 C C . ASP A 1 308 ? -10.352 -27.172 -4.324 1 98.31 308 ASP A C 1
ATOM 2340 O O . ASP A 1 308 ? -11.133 -26.656 -5.133 1 98.31 308 ASP A O 1
ATOM 2344 N N . ALA A 1 309 ? -9.172 -27.484 -4.605 1 97.94 309 ALA A N 1
ATOM 2345 C CA . ALA A 1 309 ? -8.547 -27 -5.832 1 97.94 309 ALA A CA 1
ATOM 2346 C C . ALA A 1 309 ? -8.898 -27.891 -7.02 1 97.94 309 ALA A C 1
ATOM 2348 O O . ALA A 1 309 ? -9.07 -27.391 -8.141 1 97.94 309 ALA A O 1
ATOM 2349 N N . ALA A 1 310 ? -9.031 -29.125 -6.762 1 97 310 ALA A N 1
ATOM 2350 C CA . ALA A 1 310 ? -9.273 -30.078 -7.832 1 97 310 ALA A CA 1
ATOM 2351 C C . ALA A 1 310 ? -10.594 -29.797 -8.539 1 97 310 ALA A C 1
ATOM 2353 O O . ALA A 1 310 ? -10.711 -30.016 -9.75 1 97 310 ALA A O 1
ATOM 2354 N N . THR A 1 311 ? -11.57 -29.312 -7.773 1 97.12 311 THR A N 1
ATOM 2355 C CA . THR A 1 311 ? -12.898 -29.078 -8.336 1 97.12 311 THR A CA 1
ATOM 2356 C C . THR A 1 311 ? -12.859 -27.953 -9.359 1 97.12 311 THR A C 1
ATOM 2358 O O . THR A 1 311 ? -13.773 -27.797 -10.172 1 97.12 311 THR A O 1
ATOM 2361 N N . LEU A 1 312 ? -11.828 -27.172 -9.367 1 98.25 312 LEU A N 1
ATOM 2362 C CA . LEU A 1 312 ? -11.719 -26.062 -10.297 1 98.25 312 LEU A CA 1
ATOM 2363 C C . LEU A 1 312 ? -11.258 -26.547 -11.664 1 98.25 312 LEU A C 1
ATOM 2365 O O . LEU A 1 312 ? -11.336 -25.797 -12.648 1 98.25 312 LEU A O 1
ATOM 2369 N N . VAL A 1 313 ? -10.711 -27.766 -11.703 1 98.19 313 VAL A N 1
ATOM 2370 C CA . VAL A 1 313 ? -10.297 -28.344 -12.977 1 98.19 313 VAL A CA 1
ATOM 2371 C C . VAL A 1 313 ? -11.531 -28.75 -13.789 1 98.19 313 VAL A C 1
ATOM 2373 O O . VAL A 1 313 ? -12.289 -29.641 -13.391 1 98.19 313 VAL A O 1
ATOM 2376 N N . THR A 1 314 ? -11.656 -28.141 -14.953 1 97.69 314 THR A N 1
ATOM 2377 C CA . THR A 1 314 ? -12.867 -28.375 -15.727 1 97.69 314 THR A CA 1
ATOM 2378 C C . THR A 1 314 ? -12.555 -29.234 -16.969 1 97.69 314 THR A C 1
ATOM 2380 O O . THR A 1 314 ? -13.445 -29.859 -17.531 1 97.69 314 THR A O 1
ATOM 2383 N N . HIS A 1 315 ? -11.328 -29.156 -17.422 1 97.88 315 HIS A N 1
ATOM 2384 C CA . HIS A 1 315 ? -10.93 -29.891 -18.609 1 97.88 315 HIS A CA 1
ATOM 2385 C C . HIS A 1 315 ? -9.555 -30.516 -18.438 1 97.88 315 HIS A C 1
ATOM 2387 O O . HIS A 1 315 ? -8.711 -29.984 -17.719 1 97.88 315 HIS A O 1
ATOM 2393 N N . GLU A 1 316 ? -9.352 -31.594 -19.078 1 97.94 316 GLU A N 1
ATOM 2394 C CA . GLU A 1 316 ? -8.055 -32.25 -19.219 1 97.94 316 GLU A CA 1
ATOM 2395 C C . GLU A 1 316 ? -7.812 -32.688 -20.656 1 97.94 316 GLU A C 1
ATOM 2397 O O . GLU A 1 316 ? -8.719 -33.219 -21.312 1 97.94 316 GLU A O 1
ATOM 2402 N N . PHE A 1 317 ? -6.66 -32.406 -21.172 1 97.75 317 PHE A N 1
ATOM 2403 C CA . PHE A 1 317 ? -6.262 -32.781 -22.516 1 97.75 317 PHE A CA 1
ATOM 2404 C C . PHE A 1 317 ? -4.844 -33.344 -22.516 1 97.75 317 PHE A C 1
ATOM 2406 O O . PHE A 1 317 ? -4.039 -33.031 -21.641 1 97.75 317 PHE A O 1
ATOM 2413 N N . PRO A 1 318 ? -4.516 -34.281 -23.484 1 97.06 318 PRO A N 1
ATOM 2414 C CA . PRO A 1 318 ? -3.09 -34.531 -23.703 1 97.06 318 PRO A CA 1
ATOM 2415 C C . PRO A 1 318 ? -2.326 -33.312 -24.203 1 97.06 318 PRO A C 1
ATOM 2417 O O . PRO A 1 318 ? -2.92 -32.406 -24.812 1 97.06 318 PRO A O 1
ATOM 2420 N N . ILE A 1 319 ? -1.033 -33.188 -23.938 1 96.06 319 ILE A N 1
ATOM 2421 C CA . ILE A 1 319 ? -0.24 -32.031 -24.328 1 96.06 319 ILE A CA 1
ATOM 2422 C C . ILE A 1 319 ? -0.308 -31.859 -25.844 1 96.06 319 ILE A C 1
ATOM 2424 O O . ILE A 1 319 ? -0.155 -30.734 -26.359 1 96.06 319 ILE A O 1
ATOM 2428 N N . SER A 1 320 ? -0.636 -32.906 -26.609 1 95.19 320 SER A N 1
ATOM 2429 C CA . SER A 1 320 ? -0.711 -32.875 -28.062 1 95.19 320 SER A CA 1
ATOM 2430 C C . SER A 1 320 ? -1.954 -32.125 -28.531 1 95.19 320 SER A C 1
ATOM 2432 O O . SER A 1 320 ? -2.08 -31.781 -29.719 1 95.19 320 SER A O 1
ATOM 2434 N N . GLU A 1 321 ? -2.869 -31.875 -27.656 1 96.56 321 GLU A N 1
ATOM 2435 C CA . GLU A 1 321 ? -4.105 -31.172 -28 1 96.56 321 GLU A CA 1
ATOM 2436 C C . GLU A 1 321 ? -4.133 -29.766 -27.406 1 96.56 321 GLU A C 1
ATOM 2438 O O . GLU A 1 321 ? -5.172 -29.312 -26.922 1 96.56 321 GLU A O 1
ATOM 2443 N N . TRP A 1 322 ? -3.004 -29.156 -27.422 1 95.88 322 TRP A N 1
ATOM 2444 C CA . TRP A 1 322 ? -2.859 -27.812 -26.891 1 95.88 322 TRP A CA 1
ATOM 2445 C C . TRP A 1 322 ? -3.879 -26.859 -27.531 1 95.88 322 TRP A C 1
ATOM 2447 O O . TRP A 1 322 ? -4.441 -26 -26.859 1 95.88 322 TRP A O 1
ATOM 2457 N N . GLU A 1 323 ? -4.145 -26.984 -28.797 1 96.62 323 GLU A N 1
ATOM 2458 C CA . GLU A 1 323 ? -5.035 -26.062 -29.5 1 96.62 323 GLU A CA 1
ATOM 2459 C C . GLU A 1 323 ? -6.453 -26.141 -28.938 1 96.62 323 GLU A C 1
ATOM 2461 O O . GLU A 1 323 ? -7.125 -25.109 -28.797 1 96.62 323 GLU A O 1
ATOM 2466 N N . LYS A 1 324 ? -6.867 -27.359 -28.625 1 97.12 324 LYS A N 1
ATOM 2467 C CA . LYS A 1 324 ? -8.18 -27.516 -28 1 97.12 324 LYS A CA 1
ATOM 2468 C C . LYS A 1 324 ? -8.211 -26.859 -26.625 1 97.12 324 LYS A C 1
ATOM 2470 O O . LYS A 1 324 ? -9.195 -26.203 -26.266 1 97.12 324 LYS A O 1
ATOM 2475 N N . ALA A 1 325 ? -7.168 -27.094 -25.891 1 97.69 325 ALA A N 1
ATOM 2476 C CA . ALA A 1 325 ? -7.062 -26.5 -24.578 1 97.69 325 ALA A CA 1
ATOM 2477 C C . ALA A 1 325 ? -7.121 -24.969 -24.656 1 97.69 325 ALA A C 1
ATOM 2479 O O . ALA A 1 325 ? -7.859 -24.328 -23.906 1 97.69 325 ALA A O 1
ATOM 2480 N N . TYR A 1 326 ? -6.363 -24.406 -25.609 1 97.81 326 TYR A N 1
ATOM 2481 C CA . TYR A 1 326 ? -6.336 -22.969 -25.812 1 97.81 326 TYR A CA 1
ATOM 2482 C C . TYR A 1 326 ? -7.727 -22.438 -26.141 1 97.81 326 TYR A C 1
ATOM 2484 O O . TYR A 1 326 ? -8.148 -21.422 -25.594 1 97.81 326 TYR A O 1
ATOM 2492 N N . GLU A 1 327 ? -8.461 -23.109 -26.953 1 97.44 327 GLU A N 1
ATOM 2493 C CA . GLU A 1 327 ? -9.781 -22.672 -27.391 1 97.44 327 GLU A CA 1
ATOM 2494 C C . GLU A 1 327 ? -10.773 -22.641 -26.234 1 97.44 327 GLU A C 1
ATOM 2496 O O . GLU A 1 327 ? -11.531 -21.672 -26.094 1 97.44 327 GLU A O 1
ATOM 2501 N N . VAL A 1 328 ? -10.75 -23.656 -25.406 1 96.62 328 VAL A N 1
ATOM 2502 C CA . VAL A 1 328 ? -11.734 -23.719 -24.328 1 96.62 328 VAL A CA 1
ATOM 2503 C C . VAL A 1 328 ? -11.398 -22.672 -23.266 1 96.62 328 VAL A C 1
ATOM 2505 O O . VAL A 1 328 ? -12.289 -22.172 -22.578 1 96.62 328 VAL A O 1
ATOM 2508 N N . ILE A 1 329 ? -10.125 -22.375 -23.109 1 96.06 329 ILE A N 1
ATOM 2509 C CA . ILE A 1 329 ? -9.734 -21.312 -22.172 1 96.06 329 ILE A CA 1
ATOM 2510 C C . ILE A 1 329 ? -10.203 -19.969 -22.703 1 96.06 329 ILE A C 1
ATOM 2512 O O . ILE A 1 329 ? -10.828 -19.188 -21.984 1 96.06 329 ILE A O 1
ATOM 2516 N N . LYS A 1 330 ? -10.008 -19.719 -24.016 1 94.88 330 LYS A N 1
ATOM 2517 C CA . LYS A 1 330 ? -10.312 -18.438 -24.625 1 94.88 330 LYS A CA 1
ATOM 2518 C C . LYS A 1 330 ? -11.82 -18.203 -24.719 1 94.88 330 LYS A C 1
ATOM 2520 O O . LYS A 1 330 ? -12.289 -17.078 -24.641 1 94.88 330 LYS A O 1
ATOM 2525 N N . SER A 1 331 ? -12.516 -19.281 -24.875 1 93.19 331 SER A N 1
ATOM 2526 C CA . SER A 1 331 ? -13.969 -19.156 -25.016 1 93.19 331 SER A CA 1
ATOM 2527 C C . SER A 1 331 ? -14.617 -18.859 -23.672 1 93.19 331 SER A C 1
ATOM 2529 O O . SER A 1 331 ? -15.789 -18.453 -23.625 1 93.19 331 SER A O 1
ATOM 2531 N N . GLY A 1 332 ? -13.859 -19.109 -22.594 1 90.12 332 GLY A N 1
ATOM 2532 C CA . GLY A 1 332 ? -14.406 -18.875 -21.281 1 90.12 332 GLY A CA 1
ATOM 2533 C C . GLY A 1 332 ? -15.141 -20.062 -20.703 1 90.12 332 GLY A C 1
ATOM 2534 O O . GLY A 1 332 ? -15.672 -20 -19.594 1 90.12 332 GLY A O 1
ATOM 2535 N N . GLU A 1 333 ? -15.117 -21.125 -21.375 1 91.19 333 GLU A N 1
ATOM 2536 C CA . GLU A 1 333 ? -15.789 -22.344 -20.922 1 91.19 333 GLU A CA 1
ATOM 2537 C C . GLU A 1 333 ? -15.039 -23 -19.781 1 91.19 333 GLU A C 1
ATOM 2539 O O . GLU A 1 333 ? -15.648 -23.625 -18.906 1 91.19 333 GLU A O 1
ATOM 2544 N N . ALA A 1 334 ? -13.797 -22.891 -19.812 1 96.5 334 ALA A N 1
ATOM 2545 C CA . ALA A 1 334 ? -12.961 -23.578 -18.828 1 96.5 334 ALA A CA 1
ATOM 2546 C C . ALA A 1 334 ? -12.641 -22.656 -17.656 1 96.5 334 ALA A C 1
ATOM 2548 O O . ALA A 1 334 ? -12.531 -21.438 -17.828 1 96.5 334 ALA A O 1
ATOM 2549 N N . ILE A 1 335 ? -12.539 -23.219 -16.484 1 97.69 335 ILE A N 1
ATOM 2550 C CA . ILE A 1 335 ? -11.953 -22.531 -15.344 1 97.69 335 ILE A CA 1
ATOM 2551 C C . ILE A 1 335 ? -10.461 -22.844 -15.266 1 97.69 335 ILE A C 1
ATOM 2553 O O . ILE A 1 335 ? -9.617 -21.969 -15.484 1 97.69 335 ILE A O 1
ATOM 2557 N N . LYS A 1 336 ? -10.102 -24.078 -15.109 1 98.38 336 LYS A N 1
ATOM 2558 C CA . LYS A 1 336 ? -8.727 -24.578 -15.156 1 98.38 336 LYS A CA 1
ATOM 2559 C C . LYS A 1 336 ? -8.602 -25.781 -16.078 1 98.38 336 LYS A C 1
ATOM 2561 O O . LYS A 1 336 ? -9.453 -26.672 -16.047 1 98.38 336 LYS A O 1
ATOM 2566 N N . VAL A 1 337 ? -7.543 -25.734 -16.891 1 98.5 337 VAL A N 1
ATOM 2567 C CA . VAL A 1 337 ? -7.27 -26.844 -17.797 1 98.5 337 VAL A CA 1
ATOM 2568 C C . VAL A 1 337 ? -5.945 -27.5 -17.422 1 98.5 337 VAL A C 1
ATOM 2570 O O . VAL A 1 337 ? -4.945 -26.828 -17.203 1 98.5 337 VAL A O 1
ATOM 2573 N N . LEU A 1 338 ? -5.934 -28.797 -17.266 1 98.56 338 LEU A N 1
ATOM 2574 C CA . LEU A 1 338 ? -4.715 -29.562 -17.078 1 98.56 338 LEU A CA 1
ATOM 2575 C C . LEU A 1 338 ? -4.32 -30.281 -18.359 1 98.56 338 LEU A C 1
ATOM 2577 O O . LEU A 1 338 ? -5.188 -30.672 -19.156 1 98.56 338 LEU A O 1
ATOM 2581 N N . LEU A 1 339 ? -3.078 -30.406 -18.547 1 98.38 339 LEU A N 1
ATOM 2582 C CA . LEU A 1 339 ? -2.527 -31.203 -19.625 1 98.38 339 LEU A CA 1
ATOM 2583 C C . LEU A 1 339 ? -1.888 -32.469 -19.094 1 98.38 339 LEU A C 1
ATOM 2585 O O . LEU A 1 339 ? -1.239 -32.469 -18.047 1 98.38 339 LEU A O 1
ATOM 2589 N N . LYS A 1 340 ? -2.057 -33.531 -19.812 1 96.69 340 LYS A N 1
ATOM 2590 C CA . LYS A 1 340 ? -1.419 -34.812 -19.516 1 96.69 340 LYS A CA 1
ATOM 2591 C C . LYS A 1 340 ? -0.321 -35.125 -20.531 1 96.69 340 LYS A C 1
ATOM 2593 O O . LYS A 1 340 ? -0.593 -35.281 -21.719 1 96.69 340 LYS A O 1
ATOM 2598 N N . PRO A 1 341 ? 0.941 -35.094 -20.094 1 87.31 3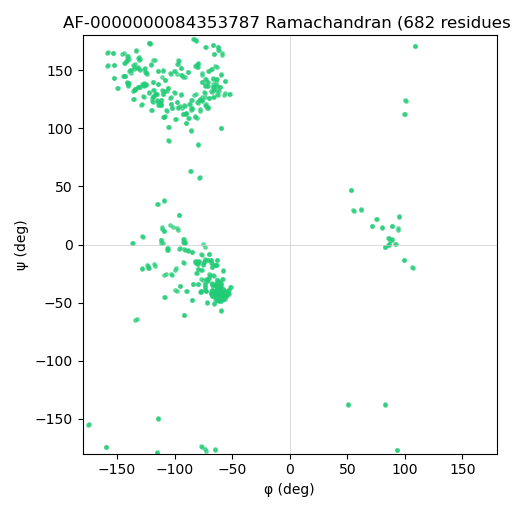41 PRO A N 1
ATOM 2599 C CA . PRO A 1 341 ? 2.012 -35.375 -21.062 1 87.31 341 PRO A CA 1
ATOM 2600 C C . PRO A 1 341 ? 2.004 -36.812 -21.547 1 87.31 341 PRO A C 1
ATOM 2602 O O . PRO A 1 341 ? 2.457 -37.094 -22.656 1 87.31 341 PRO A O 1
ATOM 2605 N N . ILE A 1 342 ? 1.75 -37.781 -20.438 1 71.06 342 ILE A N 1
ATOM 2606 C CA . ILE A 1 342 ? 1.742 -39.219 -20.781 1 71.06 342 ILE A CA 1
ATOM 2607 C C . ILE A 1 342 ? 0.311 -39.656 -21.062 1 71.06 342 ILE A C 1
ATOM 2609 O O . ILE A 1 342 ? -0.597 -39.375 -20.266 1 71.06 342 ILE A O 1
ATOM 2613 N N . GLY A 1 343 ? -0.052 -40.188 -22.484 1 55.66 343 GLY A N 1
ATOM 2614 C CA . GLY A 1 343 ? -1.286 -40.812 -22.953 1 55.66 343 GLY A CA 1
ATOM 2615 C C . GLY A 1 343 ? -1.676 -40.375 -24.344 1 55.66 343 GLY A C 1
ATOM 2616 O O . GLY A 1 343 ? -1.164 -39.375 -24.859 1 55.66 343 GLY A O 1
ATOM 2617 N N . MET B 1 1 ? -13.031 40.844 18.188 1 94.5 1 MET B N 1
ATOM 2618 C CA . MET B 1 1 ? -11.625 40.469 17.984 1 94.5 1 MET B CA 1
ATOM 2619 C C . MET B 1 1 ? -11.281 40.438 16.5 1 94.5 1 MET B C 1
ATOM 2621 O O . MET B 1 1 ? -12.148 40.156 15.672 1 94.5 1 MET B O 1
ATOM 2625 N N . LYS B 1 2 ? -10.094 40.719 16.219 1 94.94 2 LYS B N 1
ATOM 2626 C CA . LYS B 1 2 ? -9.641 40.656 14.836 1 94.94 2 LYS B CA 1
ATOM 2627 C C . LYS B 1 2 ? -9.477 39.219 14.359 1 94.94 2 LYS B C 1
ATOM 2629 O O . LYS B 1 2 ? -8.883 38.406 15.062 1 94.94 2 LYS B O 1
ATOM 2634 N N . SER B 1 3 ? -10.047 38.906 13.195 1 97.31 3 SER B N 1
ATOM 2635 C CA . SER B 1 3 ? -9.984 37.594 12.617 1 97.31 3 SER B CA 1
ATOM 2636 C C . SER B 1 3 ? -9.812 37.625 11.102 1 97.31 3 SER B C 1
ATOM 2638 O O . SER B 1 3 ? -10.312 38.562 10.453 1 97.31 3 SER B O 1
ATOM 2640 N N . LEU B 1 4 ? -9.016 36.781 10.586 1 98.06 4 LEU B N 1
ATOM 2641 C CA . LEU B 1 4 ? -8.922 36.594 9.141 1 98.06 4 LEU B CA 1
ATOM 2642 C C . LEU B 1 4 ? -9.945 35.562 8.656 1 98.06 4 LEU B C 1
ATOM 2644 O O . LEU B 1 4 ? -9.773 34.375 8.867 1 98.06 4 LEU B O 1
ATOM 2648 N N . VAL B 1 5 ? -11 36.031 7.926 1 98.12 5 VAL B N 1
ATOM 2649 C CA . VAL B 1 5 ? -12.211 35.219 7.703 1 98.12 5 VAL B CA 1
ATOM 2650 C C . VAL B 1 5 ? -12.406 35 6.211 1 98.12 5 VAL B C 1
ATOM 2652 O O . VAL B 1 5 ? -12.383 35.938 5.414 1 98.12 5 VAL B O 1
ATOM 2655 N N . LYS B 1 6 ? -12.484 33.719 5.832 1 98.44 6 LYS B N 1
ATOM 2656 C CA . LYS B 1 6 ? -13.016 33.375 4.516 1 98.44 6 LYS B CA 1
ATOM 2657 C C . LYS B 1 6 ? -14.531 33.562 4.469 1 98.44 6 LYS B C 1
ATOM 2659 O O . LYS B 1 6 ? -15.281 32.875 5.137 1 98.44 6 LYS B O 1
ATOM 2664 N N . THR B 1 7 ? -14.953 34.406 3.588 1 97.88 7 THR B N 1
ATOM 2665 C CA . THR B 1 7 ? -16.328 34.875 3.689 1 97.88 7 THR B CA 1
ATOM 2666 C C . THR B 1 7 ? -17.203 34.156 2.656 1 97.88 7 THR B C 1
ATOM 2668 O O . THR B 1 7 ? -18.438 34.125 2.793 1 97.88 7 THR B O 1
ATOM 2671 N N . ALA B 1 8 ? -16.656 33.719 1.595 1 97.25 8 ALA B N 1
ATOM 2672 C CA . ALA B 1 8 ? -17.359 33.031 0.522 1 97.25 8 ALA B CA 1
ATOM 2673 C C . ALA B 1 8 ? -16.438 32.094 -0.235 1 97.25 8 ALA B C 1
ATOM 2675 O O . ALA B 1 8 ? -15.219 32.219 -0.187 1 97.25 8 ALA B O 1
ATOM 2676 N N . PRO B 1 9 ? -17.094 31.047 -0.846 1 95.81 9 PRO B N 1
ATOM 2677 C CA . PRO B 1 9 ? -16.266 30.156 -1.671 1 95.81 9 PRO B CA 1
ATOM 2678 C C . PRO B 1 9 ? -15.609 30.891 -2.844 1 95.81 9 PRO B C 1
ATOM 2680 O O . PRO B 1 9 ? -15.992 32.031 -3.158 1 95.81 9 PRO B O 1
ATOM 2683 N N . GLY B 1 10 ? -14.57 30.156 -3.525 1 95.44 10 GLY B N 1
ATOM 2684 C CA . GLY B 1 10 ? -13.898 30.734 -4.68 1 95.44 10 GLY B CA 1
ATOM 2685 C C . GLY B 1 10 ? -12.625 31.469 -4.316 1 95.44 10 GLY B C 1
ATOM 2686 O O . GLY B 1 10 ? -12.25 31.547 -3.145 1 95.44 10 GLY B O 1
ATOM 2687 N N . PHE B 1 11 ? -11.969 32.094 -5.297 1 96.75 11 PHE B N 1
ATOM 2688 C CA . PHE B 1 11 ? -10.719 32.812 -5.109 1 96.75 11 PHE B CA 1
ATOM 2689 C C . PHE B 1 11 ? -10.938 34.094 -4.336 1 96.75 11 PHE B C 1
ATOM 2691 O O . PHE B 1 11 ? -11.875 34.844 -4.633 1 96.75 11 PHE B O 1
ATOM 2698 N N . GLY B 1 12 ? -10.039 34.312 -3.398 1 96.94 12 GLY B N 1
ATOM 2699 C CA . GLY B 1 12 ? -10.141 35.531 -2.607 1 96.94 12 GLY B CA 1
ATOM 2700 C C . GLY B 1 12 ? -11.133 35.406 -1.464 1 96.94 12 GLY B C 1
ATOM 2701 O O . GLY B 1 12 ? -11.094 34.438 -0.694 1 96.94 12 GLY B O 1
ATOM 2702 N N . HIS B 1 13 ? -11.922 36.438 -1.244 1 97.19 13 HIS B N 1
ATOM 2703 C CA . HIS B 1 13 ? -12.953 36.5 -0.211 1 97.19 13 HIS B CA 1
ATOM 2704 C C . HIS B 1 13 ? -12.359 36.219 1.169 1 97.19 13 HIS B C 1
ATOM 2706 O O . HIS B 1 13 ? -12.977 35.562 1.99 1 97.19 13 HIS B O 1
ATOM 2712 N N . LEU B 1 14 ? -11.156 36.531 1.355 1 97.31 14 LEU B N 1
ATOM 2713 C CA . LEU B 1 14 ? -10.461 36.469 2.635 1 97.31 14 LEU B CA 1
ATOM 2714 C C . LEU B 1 14 ? -10.234 37.875 3.205 1 97.31 14 LEU B C 1
ATOM 2716 O O . LEU B 1 14 ? -9.508 38.688 2.615 1 97.31 14 LEU B O 1
ATOM 2720 N N . GLU B 1 15 ? -10.859 38.156 4.32 1 96.12 15 GLU B N 1
ATOM 2721 C CA . GLU B 1 15 ? -10.875 39.5 4.82 1 96.12 15 GLU B CA 1
ATOM 2722 C C . GLU B 1 15 ? -10.664 39.562 6.332 1 96.12 15 GLU B C 1
ATOM 2724 O O . GLU B 1 15 ? -11.086 38.625 7.043 1 96.12 15 GLU B O 1
ATOM 2729 N N . ILE B 1 16 ? -10.031 40.625 6.773 1 96.44 16 ILE B N 1
ATOM 2730 C CA . ILE B 1 16 ? -9.977 40.906 8.211 1 96.44 16 ILE B CA 1
ATOM 2731 C C . ILE B 1 16 ? -11.328 41.406 8.688 1 96.44 16 ILE B C 1
ATOM 2733 O O . ILE B 1 16 ? -11.867 42.375 8.117 1 96.44 16 ILE B O 1
ATOM 2737 N N . GLN B 1 17 ? -11.836 40.781 9.688 1 96.38 17 GLN B N 1
ATOM 2738 C CA . GLN B 1 17 ? -13.109 41.188 10.273 1 96.38 17 GLN B CA 1
ATOM 2739 C C . GLN B 1 17 ? -13.008 41.312 11.789 1 96.38 17 GLN B C 1
ATOM 2741 O O . GLN B 1 17 ? -12.18 40.625 12.414 1 96.38 17 GLN B O 1
ATOM 2746 N N . GLU B 1 18 ? -13.859 42.219 12.258 1 96 18 GLU B N 1
ATOM 2747 C CA . GLU B 1 18 ? -14.109 42.219 13.695 1 96 18 GLU B CA 1
ATOM 2748 C C . GLU B 1 18 ? -15.211 41.219 14.062 1 96 18 GLU B C 1
ATOM 2750 O O . GLU B 1 18 ? -16.359 41.375 13.633 1 96 18 GLU B O 1
ATOM 2755 N N . ARG B 1 19 ? -14.797 40.25 14.82 1 95.88 19 ARG B N 1
ATOM 2756 C CA . ARG B 1 19 ? -15.742 39.219 15.219 1 95.88 19 ARG B CA 1
ATOM 2757 C C . ARG B 1 19 ? -15.906 39.188 16.734 1 95.88 19 ARG B C 1
ATOM 2759 O O . ARG B 1 19 ? -15.039 39.656 17.469 1 95.88 19 ARG B O 1
ATOM 2766 N N . PRO B 1 20 ? -17.031 38.625 17.172 1 96.19 20 PRO B N 1
ATOM 2767 C CA . PRO B 1 20 ? -17.188 38.5 18.625 1 96.19 20 PRO B CA 1
ATOM 2768 C C . PRO B 1 20 ? -16.156 37.594 19.25 1 96.19 20 PRO B C 1
ATOM 2770 O O . PRO B 1 20 ? -15.789 36.562 18.656 1 96.19 20 PRO B O 1
ATOM 2773 N N . GLU B 1 21 ? -15.625 38.031 20.391 1 96.94 21 GLU B N 1
ATOM 2774 C CA . GLU B 1 21 ? -14.75 37.156 21.156 1 96.94 21 GLU B CA 1
ATOM 2775 C C . GLU B 1 21 ? -15.492 35.906 21.641 1 96.94 21 GLU B C 1
ATOM 2777 O O . GLU B 1 21 ? -16.562 36 22.219 1 96.94 21 GLU B O 1
ATOM 2782 N N . PRO B 1 22 ? -14.953 34.75 21.406 1 97.25 22 PRO B N 1
ATOM 2783 C CA . PRO B 1 22 ? -15.672 33.531 21.797 1 97.25 22 PRO B CA 1
ATOM 2784 C C . PRO B 1 22 ? -15.539 33.219 23.297 1 97.25 22 PRO B C 1
ATOM 2786 O O . PRO B 1 22 ? -14.609 33.719 23.938 1 97.25 22 PRO B O 1
ATOM 2789 N N . SER B 1 23 ? -16.469 32.5 23.828 1 97.56 23 SER B N 1
ATOM 2790 C CA . SER B 1 23 ? -16.438 31.969 25.188 1 97.56 23 SER B CA 1
ATOM 2791 C C . SER B 1 23 ? -16.469 30.438 25.188 1 97.56 23 SER B C 1
ATOM 2793 O O . SER B 1 23 ? -17.203 29.828 24.406 1 97.56 23 SER B O 1
ATOM 2795 N N . PRO B 1 24 ? -15.703 29.859 26.047 1 98 24 PRO B N 1
ATOM 2796 C CA . PRO B 1 24 ? -15.648 28.406 26.016 1 98 24 PRO B CA 1
ATOM 2797 C C . PRO B 1 24 ? -16.891 27.75 26.641 1 98 24 PRO B C 1
ATOM 2799 O O . PRO B 1 24 ? -17.422 28.266 27.625 1 98 24 PRO B O 1
ATOM 2802 N N . GLY B 1 25 ? -17.359 26.703 26.031 1 97.12 25 GLY B N 1
ATOM 2803 C CA . GLY B 1 25 ? -18.375 25.844 26.641 1 97.12 25 GLY B CA 1
ATOM 2804 C C . GLY B 1 25 ? -17.812 24.906 27.703 1 97.12 25 GLY B C 1
ATOM 2805 O O . GLY B 1 25 ? -16.641 25.031 28.078 1 97.12 25 GLY B O 1
ATOM 2806 N N . LYS B 1 26 ? -18.578 23.938 28.297 1 96.69 26 LYS B N 1
ATOM 2807 C CA . LYS B 1 26 ? -18.281 23.094 29.453 1 96.69 26 LYS B CA 1
ATOM 2808 C C . LYS B 1 26 ? -17 22.312 29.25 1 96.69 26 LYS B C 1
ATOM 2810 O O . LYS B 1 26 ? -16.203 22.141 30.188 1 96.69 26 LYS B O 1
ATOM 2815 N N . ASN B 1 27 ? -16.625 21.781 28.219 1 97.38 27 ASN B N 1
ATOM 2816 C CA . ASN B 1 27 ? -15.469 20.938 27.938 1 97.38 27 ASN B CA 1
ATOM 2817 C C . ASN B 1 27 ? -14.5 21.609 26.969 1 97.38 27 ASN B C 1
ATOM 2819 O O . ASN B 1 27 ? -13.82 20.938 26.188 1 97.38 27 ASN B O 1
ATOM 2823 N N . GLN B 1 28 ? -14.43 22.938 27.125 1 98.5 28 GLN B N 1
ATOM 2824 C CA . GLN B 1 28 ? -13.641 23.688 26.141 1 98.5 28 GLN B CA 1
ATOM 2825 C C . GLN B 1 28 ? -12.68 24.641 26.828 1 98.5 28 GLN B C 1
ATOM 2827 O O . GLN B 1 28 ? -12.828 24.953 28.016 1 98.5 28 GLN B O 1
ATOM 2832 N N . VAL B 1 29 ? -11.703 25.062 26.109 1 98.56 29 VAL B N 1
ATOM 2833 C CA . VAL B 1 29 ? -10.688 26.016 26.562 1 98.56 29 VAL B CA 1
ATOM 2834 C C . VAL B 1 29 ? -10.578 27.156 25.562 1 98.56 29 VAL B C 1
ATOM 2836 O O . VAL B 1 29 ? -10.656 26.938 24.344 1 98.56 29 VAL B O 1
ATOM 2839 N N . LYS B 1 30 ? -10.477 28.312 26.109 1 98.69 30 LYS B N 1
ATOM 2840 C CA . LYS B 1 30 ? -10.172 29.484 25.281 1 98.69 30 LYS B CA 1
ATOM 2841 C C . LYS B 1 30 ? -8.672 29.75 25.266 1 98.69 30 LYS B C 1
ATOM 2843 O O . LYS B 1 30 ? -8.023 29.828 26.312 1 98.69 30 LYS B O 1
ATOM 2848 N N . ILE B 1 31 ? -8.148 29.906 24.109 1 98.69 31 ILE B N 1
ATOM 2849 C CA . ILE B 1 31 ? -6.711 30.078 23.938 1 98.69 31 ILE B CA 1
ATOM 2850 C C . ILE B 1 31 ? -6.438 31.438 23.266 1 98.69 31 ILE B C 1
ATOM 2852 O O . ILE B 1 31 ? -7.059 31.766 22.266 1 98.69 31 ILE B O 1
ATOM 2856 N N . GLN B 1 32 ? -5.613 32.219 23.875 1 98.69 32 GLN B N 1
ATOM 2857 C CA . GLN B 1 32 ? -5.062 33.375 23.203 1 98.69 32 GLN B CA 1
ATOM 2858 C C . GLN B 1 32 ? -3.936 33 22.25 1 98.69 32 GLN B C 1
ATOM 2860 O O . GLN B 1 32 ? -2.873 32.562 22.688 1 98.69 32 GLN B O 1
ATOM 2865 N N . VAL B 1 33 ? -4.16 33.219 20.984 1 98.62 33 VAL B N 1
ATOM 2866 C CA . VAL B 1 33 ? -3.217 32.75 19.969 1 98.62 33 VAL B CA 1
ATOM 2867 C C . VAL B 1 33 ? -1.995 33.656 19.938 1 98.62 33 VAL B C 1
ATOM 2869 O O . VAL B 1 33 ? -2.127 34.875 19.797 1 98.62 33 VAL B O 1
ATOM 2872 N N . LYS B 1 34 ? -0.861 33.062 20.094 1 98.25 34 LYS B N 1
ATOM 2873 C CA . LYS B 1 34 ? 0.383 33.844 20 1 98.25 34 LYS B CA 1
ATOM 2874 C C . LYS B 1 34 ? 0.905 33.875 18.562 1 98.25 34 LYS B C 1
ATOM 2876 O O . LYS B 1 34 ? 1.406 34.906 18.109 1 98.25 34 LYS B O 1
ATOM 2881 N N . CYS B 1 35 ? 0.813 32.781 17.891 1 97.5 35 CYS B N 1
ATOM 2882 C CA . CYS B 1 35 ? 1.129 32.688 16.469 1 97.5 35 CYS B CA 1
ATOM 2883 C C . CYS B 1 35 ? 0.448 31.484 15.844 1 97.5 35 CYS B C 1
ATOM 2885 O O . CYS B 1 35 ? 0.057 30.562 16.547 1 97.5 35 CYS B O 1
ATOM 2887 N N . ALA B 1 36 ? 0.217 31.578 14.555 1 98.5 36 ALA B N 1
ATOM 2888 C CA . ALA B 1 36 ? -0.423 30.516 13.773 1 98.5 36 ALA B CA 1
ATOM 2889 C C . ALA B 1 36 ? 0.231 30.375 12.406 1 98.5 36 ALA B C 1
ATOM 2891 O O . ALA B 1 36 ? 0.555 31.375 11.758 1 98.5 36 ALA B O 1
ATOM 2892 N N . GLY B 1 37 ? 0.429 29.156 12.023 1 98.38 37 GLY B N 1
ATOM 2893 C CA . GLY B 1 37 ? 1.088 28.906 10.75 1 98.38 37 GLY B CA 1
ATOM 2894 C C . GLY B 1 37 ? 0.124 28.844 9.578 1 98.38 37 GLY B C 1
ATOM 2895 O O . GLY B 1 37 ? -1.029 28.438 9.742 1 98.38 37 GLY B O 1
ATOM 2896 N N . ILE B 1 38 ? 0.604 29.266 8.391 1 98.25 38 ILE B N 1
ATOM 2897 C CA . ILE B 1 38 ? -0.157 29.109 7.152 1 98.25 38 ILE B CA 1
ATOM 2898 C C . ILE B 1 38 ? 0.122 27.75 6.539 1 98.25 38 ILE B C 1
ATOM 2900 O O . ILE B 1 38 ? 1.278 27.391 6.301 1 98.25 38 ILE B O 1
ATOM 2904 N N . CYS B 1 39 ? -0.876 26.984 6.379 1 96.88 39 CYS B N 1
ATOM 2905 C CA . CYS B 1 39 ? -0.785 25.672 5.758 1 96.88 39 CYS B CA 1
ATOM 2906 C C . CYS B 1 39 ? -1.154 25.734 4.281 1 96.88 39 CYS B C 1
ATOM 2908 O O . CYS B 1 39 ? -1.79 26.703 3.84 1 96.88 39 CYS B O 1
ATOM 2910 N N . GLY B 1 40 ? -0.677 24.719 3.518 1 94.31 40 GLY B N 1
ATOM 2911 C CA . GLY B 1 40 ? -1.109 24.641 2.133 1 94.31 40 GLY B CA 1
ATOM 2912 C C . GLY B 1 40 ? -2.617 24.688 1.974 1 94.31 40 GLY B C 1
ATOM 2913 O O . GLY B 1 40 ? -3.129 25.25 1.006 1 94.31 40 GLY B O 1
ATOM 2914 N N . SER B 1 41 ? -3.355 24.109 2.857 1 94.62 41 SER B N 1
ATOM 2915 C CA . SER B 1 41 ? -4.812 24.094 2.791 1 94.62 41 SER B CA 1
ATOM 2916 C C . SER B 1 41 ? -5.383 25.5 2.908 1 94.62 41 SER B C 1
ATOM 2918 O O . SER B 1 41 ? -6.426 25.812 2.324 1 94.62 41 SER B O 1
ATOM 2920 N N . ASP B 1 42 ? -4.766 26.375 3.672 1 97.19 42 ASP B N 1
ATOM 2921 C CA . ASP B 1 42 ? -5.195 27.766 3.74 1 97.19 42 ASP B CA 1
ATOM 2922 C C . ASP B 1 42 ? -5.043 28.453 2.385 1 97.19 42 ASP B C 1
ATOM 2924 O O . ASP B 1 42 ? -5.918 29.219 1.966 1 97.19 42 ASP B O 1
ATOM 2928 N N . ILE B 1 43 ? -3.904 28.188 1.751 1 96.75 43 ILE B N 1
ATOM 2929 C CA . ILE B 1 43 ? -3.629 28.766 0.438 1 96.75 43 ILE B CA 1
ATOM 2930 C C . ILE B 1 43 ? -4.664 28.266 -0.569 1 96.75 43 ILE B C 1
ATOM 2932 O O . ILE B 1 43 ? -5.234 29.047 -1.324 1 96.75 43 ILE B O 1
ATOM 2936 N N . HIS B 1 44 ? -4.898 26.953 -0.526 1 95.44 44 HIS B N 1
ATOM 2937 C CA . HIS B 1 44 ? -5.879 26.375 -1.438 1 95.44 44 HIS B CA 1
ATOM 2938 C C . HIS B 1 44 ? -7.273 26.922 -1.168 1 95.44 44 HIS B C 1
ATOM 2940 O O . HIS B 1 44 ? -8.062 27.109 -2.096 1 95.44 44 HIS B O 1
ATOM 2946 N N . THR B 1 45 ? -7.594 27.109 0.097 1 96.5 45 THR B N 1
ATOM 2947 C CA . THR B 1 45 ? -8.867 27.719 0.46 1 96.5 45 THR B CA 1
ATOM 2948 C C . THR B 1 45 ? -8.977 29.125 -0.122 1 96.5 45 THR B C 1
ATOM 2950 O O . THR B 1 45 ? -10 29.469 -0.722 1 96.5 45 THR B O 1
ATOM 2953 N N . TYR B 1 46 ? -7.922 29.906 0.011 1 97.38 46 TYR B N 1
ATOM 2954 C CA . TYR B 1 46 ? -7.891 31.25 -0.541 1 97.38 46 TYR B CA 1
ATOM 2955 C C . TYR B 1 46 ? -8.07 31.234 -2.053 1 97.38 46 TYR B C 1
ATOM 2957 O O . TYR B 1 46 ? -8.781 32.062 -2.613 1 97.38 46 TYR B O 1
ATOM 2965 N N . GLU B 1 47 ? -7.508 30.203 -2.629 1 96.69 47 GLU B N 1
ATOM 2966 C CA . GLU B 1 47 ? -7.527 30.094 -4.086 1 96.69 47 GLU B CA 1
ATOM 2967 C C . GLU B 1 47 ? -8.82 29.453 -4.574 1 96.69 47 GLU B C 1
ATOM 2969 O O . GLU B 1 47 ? -9.062 29.359 -5.781 1 96.69 47 GLU B O 1
ATOM 2974 N N . GLY B 1 48 ? -9.648 28.984 -3.727 1 93.94 48 GLY B N 1
ATOM 2975 C CA . GLY B 1 48 ? -10.969 28.469 -4.07 1 93.94 48 GLY B CA 1
ATOM 2976 C C . GLY B 1 48 ? -10.961 26.984 -4.418 1 93.94 48 GLY B C 1
ATOM 2977 O O . GLY B 1 48 ? -11.922 26.469 -4.996 1 93.94 48 GLY B O 1
ATOM 2978 N N . ASN B 1 49 ? -9.891 26.266 -4.062 1 89.12 49 ASN B N 1
ATOM 2979 C CA . ASN B 1 49 ? -9.734 24.859 -4.441 1 89.12 49 ASN B CA 1
ATOM 2980 C C . ASN B 1 49 ? -9.844 23.938 -3.232 1 89.12 49 ASN B C 1
ATOM 2982 O O . ASN B 1 49 ? -9.375 22.797 -3.271 1 89.12 49 ASN B O 1
ATOM 2986 N N . TYR B 1 50 ? -10.281 24.422 -2.213 1 89.12 50 TYR B N 1
ATOM 2987 C CA . TYR B 1 50 ? -10.492 23.672 -0.979 1 89.12 50 TYR B CA 1
ATOM 2988 C C . TYR B 1 50 ? -11.852 23.984 -0.369 1 89.12 50 TYR B C 1
ATOM 2990 O O . TYR B 1 50 ? -12.242 25.156 -0.278 1 89.12 50 TYR B O 1
ATOM 2998 N N . ARG B 1 51 ? -12.656 23.016 0.071 1 84.38 51 ARG B N 1
ATOM 2999 C CA . ARG B 1 51 ? -14.008 23.188 0.597 1 84.38 51 ARG B CA 1
ATOM 3000 C C . ARG B 1 51 ? -13.977 23.516 2.088 1 84.38 51 ARG B C 1
ATOM 3002 O O . ARG B 1 51 ? -13.469 22.719 2.887 1 84.38 51 ARG B O 1
ATOM 3009 N N . VAL B 1 52 ? -14.422 24.594 2.475 1 93.62 52 VAL B N 1
ATOM 3010 C CA . VAL B 1 52 ? -14.562 25 3.869 1 93.62 52 VAL B CA 1
ATOM 3011 C C . VAL B 1 52 ? -15.969 25.547 4.109 1 93.62 52 VAL B C 1
ATOM 3013 O O . VAL B 1 52 ? -16.672 25.906 3.158 1 93.62 52 VAL B O 1
ATOM 3016 N N . ALA B 1 53 ? -16.328 25.516 5.34 1 94.94 53 ALA B N 1
ATOM 3017 C CA . ALA B 1 53 ? -17.578 26.188 5.715 1 94.94 53 ALA B CA 1
ATOM 3018 C C . ALA B 1 53 ? -17.391 27.703 5.766 1 94.94 53 ALA B C 1
ATOM 3020 O O . ALA B 1 53 ? -16.422 28.203 6.34 1 94.94 53 ALA B O 1
ATOM 3021 N N . VAL B 1 54 ? -18.141 28.438 5.062 1 95.38 54 VAL B N 1
ATOM 3022 C CA . VAL B 1 54 ? -18.031 29.891 5.094 1 95.38 54 VAL B CA 1
ATOM 3023 C C . VAL B 1 54 ? -19.266 30.5 5.754 1 95.38 54 VAL B C 1
ATOM 3025 O O . VAL B 1 54 ? -20.359 29.969 5.625 1 95.38 54 VAL B O 1
ATOM 3028 N N . PRO B 1 55 ? -19.172 31.547 6.484 1 97.56 55 PRO B N 1
ATOM 3029 C CA . PRO B 1 55 ? -17.891 32.156 6.812 1 97.56 55 PRO B CA 1
ATOM 3030 C C . PRO B 1 55 ? -17.109 31.391 7.875 1 97.56 55 PRO B C 1
ATOM 3032 O O . PRO B 1 55 ? -17.719 30.797 8.773 1 97.56 55 PRO B O 1
ATOM 3035 N N . VAL B 1 56 ? -15.781 31.422 7.777 1 98.19 56 VAL B N 1
ATOM 3036 C CA . VAL B 1 56 ? -14.969 30.719 8.766 1 98.19 56 VAL B CA 1
ATOM 3037 C C . VAL B 1 56 ? -13.633 31.438 8.938 1 98.19 56 VAL B C 1
ATOM 3039 O O . VAL B 1 56 ? -13.039 31.906 7.961 1 98.19 56 VAL B O 1
ATOM 3042 N N . THR B 1 57 ? -13.203 31.625 10.195 1 98.25 57 THR B N 1
ATOM 3043 C CA . THR B 1 57 ? -11.836 32.062 10.453 1 98.25 57 THR B CA 1
ATOM 3044 C C . THR B 1 57 ? -10.844 30.953 10.125 1 98.25 57 THR B C 1
ATOM 3046 O O . THR B 1 57 ? -10.961 29.844 10.641 1 98.25 57 THR B O 1
ATOM 3049 N N . LEU B 1 58 ? -9.844 31.219 9.297 1 97.75 58 LEU B N 1
ATOM 3050 C CA . LEU B 1 58 ? -8.891 30.203 8.867 1 97.75 58 LEU B CA 1
ATOM 3051 C C . LEU B 1 58 ? -7.812 29.984 9.93 1 97.75 58 LEU B C 1
ATOM 3053 O O . LEU B 1 58 ? -7.824 30.641 10.969 1 97.75 58 LEU B O 1
ATOM 3057 N N . GLY B 1 59 ? -6.957 29.016 9.641 1 97.81 59 GLY B N 1
ATOM 3058 C CA . GLY B 1 59 ? -5.816 28.719 10.492 1 97.81 59 GLY B CA 1
ATOM 3059 C C . GLY B 1 59 ? -6.043 27.531 11.406 1 97.81 59 GLY B C 1
ATOM 3060 O O . GLY B 1 59 ? -6.992 27.516 12.195 1 97.81 59 GLY B O 1
ATOM 3061 N N . HIS B 1 60 ? -5.16 26.531 11.328 1 98.19 60 HIS B N 1
ATOM 3062 C CA . HIS B 1 60 ? -5.305 25.375 12.203 1 98.19 60 HIS B CA 1
ATOM 3063 C C . HIS B 1 60 ? -3.961 24.953 12.789 1 98.19 60 HIS B C 1
ATOM 3065 O O . HIS B 1 60 ? -3.881 23.953 13.516 1 98.19 60 HIS B O 1
ATOM 3071 N N . GLU B 1 61 ? -2.91 25.641 12.492 1 98.56 61 GLU B N 1
ATOM 3072 C CA . GLU B 1 61 ? -1.578 25.484 13.07 1 98.56 61 GLU B CA 1
ATOM 3073 C C . GLU B 1 61 ? -1.263 26.609 14.047 1 98.56 61 GLU B C 1
ATOM 3075 O O . GLU B 1 61 ? -0.871 27.703 13.633 1 98.56 61 GLU B O 1
ATOM 3080 N N . PHE B 1 62 ? -1.394 26.312 15.383 1 98.5 62 PHE B N 1
ATOM 3081 C CA . PHE B 1 62 ? -1.241 27.469 16.266 1 98.5 62 PHE B CA 1
ATOM 3082 C C . PHE B 1 62 ? -0.748 27.031 17.641 1 98.5 62 PHE B C 1
ATOM 3084 O O . PHE B 1 62 ? -0.758 25.844 17.969 1 98.5 62 PHE B O 1
ATOM 3091 N N . ALA B 1 63 ? -0.298 27.984 18.391 1 98.69 63 ALA B N 1
ATOM 3092 C CA . ALA B 1 63 ? 0.031 27.875 19.797 1 98.69 63 ALA B CA 1
ATOM 3093 C C . ALA B 1 63 ? -0.333 29.141 20.562 1 98.69 63 ALA B C 1
ATOM 3095 O O . ALA B 1 63 ? -0.453 30.219 19.953 1 98.69 63 ALA B O 1
ATOM 3096 N N . GLY B 1 64 ? -0.528 28.969 21.812 1 98.62 64 GLY B N 1
ATOM 3097 C CA . GLY B 1 64 ? -0.894 30.141 22.609 1 98.62 64 GLY B CA 1
ATOM 3098 C C . GLY B 1 64 ? -0.988 29.828 24.094 1 98.62 64 GLY B C 1
ATOM 3099 O O . GLY B 1 64 ? -0.285 28.953 24.609 1 98.62 64 GLY B O 1
ATOM 3100 N N . VAL B 1 65 ? -1.782 30.672 24.719 1 98.75 65 VAL B N 1
ATOM 3101 C CA . VAL B 1 65 ? -1.923 30.578 26.172 1 98.75 65 VAL B CA 1
ATOM 3102 C C . VAL B 1 65 ? -3.398 30.453 26.531 1 98.75 65 VAL B C 1
ATOM 3104 O O . VAL B 1 65 ? -4.254 31.125 25.969 1 98.75 65 VAL B O 1
ATOM 3107 N N . VAL B 1 66 ? -3.629 29.562 27.5 1 98.88 66 VAL B N 1
ATOM 3108 C CA . VAL B 1 66 ? -4.992 29.422 28 1 98.88 66 VAL B CA 1
ATOM 3109 C C . VAL B 1 66 ? -5.406 30.688 28.734 1 98.88 66 VAL B C 1
ATOM 3111 O O . VAL B 1 66 ? -4.684 31.156 29.625 1 98.88 66 VAL B O 1
ATOM 3114 N N . VAL B 1 67 ? -6.586 31.219 28.422 1 98.62 67 VAL B N 1
ATOM 3115 C CA . VAL B 1 67 ? -7.004 32.438 29.078 1 98.62 67 VAL B CA 1
ATOM 3116 C C . VAL B 1 67 ? -8.344 32.25 29.766 1 98.62 67 VAL B C 1
ATOM 3118 O O . VAL B 1 67 ? -8.742 33.031 30.609 1 98.62 67 VAL B O 1
ATOM 3121 N N . GLU B 1 68 ? -9.07 31.234 29.406 1 98.69 68 GLU B N 1
ATOM 3122 C CA . GLU B 1 68 ? -10.328 30.844 30.047 1 98.69 68 GLU B CA 1
ATOM 3123 C C . GLU B 1 68 ? -10.578 29.344 29.891 1 98.69 68 GLU B C 1
ATOM 3125 O O . GLU B 1 68 ? -10.219 28.75 28.875 1 98.69 68 GLU B O 1
ATOM 3130 N N . VAL B 1 69 ? -11.148 28.719 30.922 1 98.56 69 VAL B N 1
ATOM 3131 C CA . VAL B 1 69 ? -11.484 27.297 30.844 1 98.56 69 VAL B CA 1
ATOM 3132 C C . VAL B 1 69 ? -12.969 27.094 31.156 1 98.56 69 VAL B C 1
ATOM 3134 O O . VAL B 1 69 ? -13.531 27.797 32 1 98.56 69 VAL B O 1
ATOM 3137 N N . GLY B 1 70 ? -13.57 26.25 30.359 1 97.81 70 GLY B N 1
ATOM 3138 C CA . GLY B 1 70 ? -14.961 25.922 30.625 1 97.81 70 GLY B CA 1
ATOM 3139 C C . GLY B 1 70 ? -15.156 25.031 31.828 1 97.81 70 GLY B C 1
ATOM 3140 O O . GLY B 1 70 ? -14.188 24.625 32.469 1 97.81 70 GLY B O 1
ATOM 3141 N N . GLU B 1 71 ? -16.469 24.719 31.984 1 96.19 71 GLU B N 1
ATOM 3142 C CA . GLU B 1 71 ? -16.828 23.797 33.031 1 96.19 71 GLU B CA 1
ATOM 3143 C C . GLU B 1 71 ? -16.234 22.406 32.781 1 96.19 71 GLU B C 1
ATOM 3145 O O . GLU B 1 71 ? -16.109 21.984 31.641 1 96.19 71 GLU B O 1
ATOM 3150 N N . ASN B 1 72 ? -15.75 21.703 33.688 1 97.06 72 ASN B N 1
ATOM 3151 C CA . ASN B 1 72 ? -15.273 20.312 33.656 1 97.06 72 ASN B CA 1
ATOM 3152 C C . ASN B 1 72 ? -13.82 20.234 33.219 1 97.06 72 ASN B C 1
ATOM 3154 O O . ASN B 1 72 ? -13.312 19.141 32.938 1 97.06 72 ASN B O 1
ATOM 3158 N N . VAL B 1 73 ? -13.242 21.391 32.938 1 98.25 73 VAL B N 1
ATOM 3159 C CA . VAL B 1 73 ? -11.836 21.375 32.531 1 98.25 73 VAL B CA 1
ATOM 3160 C C . VAL B 1 73 ? -10.945 21.5 33.75 1 98.25 73 VAL B C 1
ATOM 3162 O O . VAL B 1 73 ? -10.984 22.516 34.469 1 98.25 73 VAL B O 1
ATOM 3165 N N . SER B 1 74 ? -10.234 20.484 34.062 1 97.94 74 SER B N 1
ATOM 3166 C CA . SER B 1 74 ? -9.312 20.516 35.188 1 97.94 74 SER B CA 1
ATOM 3167 C C . SER B 1 74 ? -7.871 20.312 34.75 1 97.94 74 SER B C 1
ATOM 3169 O O . SER B 1 74 ? -6.934 20.578 35.5 1 97.94 74 SER B O 1
ATOM 3171 N N . GLU B 1 75 ? -7.68 19.812 33.531 1 97.81 75 GLU B N 1
ATOM 3172 C CA . GLU B 1 75 ? -6.359 19.469 33 1 97.81 75 GLU B CA 1
ATOM 3173 C C . GLU B 1 75 ? -5.57 20.719 32.625 1 97.81 75 GLU B C 1
ATOM 3175 O O . GLU B 1 75 ? -4.348 20.656 32.469 1 97.81 75 GLU B O 1
ATOM 3180 N N . PHE B 1 76 ? -6.254 21.875 32.531 1 98.69 76 PHE B N 1
ATOM 3181 C CA . PHE B 1 76 ? -5.633 23.109 32.094 1 98.69 76 PHE B CA 1
ATOM 3182 C C . PHE B 1 76 ? -6.066 24.266 32.969 1 98.69 76 PHE B C 1
ATOM 3184 O O . PHE B 1 76 ? -7.156 24.25 33.562 1 98.69 76 PHE B O 1
ATOM 3191 N N . LYS B 1 77 ? -5.234 25.281 33.031 1 98.5 77 LYS B N 1
ATOM 3192 C CA . LYS B 1 77 ? -5.543 26.5 33.781 1 98.5 77 LYS B CA 1
ATOM 3193 C C . LYS B 1 77 ? -5.055 27.734 33 1 98.5 77 LYS B C 1
ATOM 3195 O O . LYS B 1 77 ? -4.191 27.625 32.125 1 98.5 77 LYS B O 1
ATOM 3200 N N . VAL B 1 78 ? -5.602 28.828 33.406 1 98.62 78 VAL B N 1
ATOM 3201 C CA . VAL B 1 78 ? -5.207 30.109 32.812 1 98.62 78 VAL B CA 1
ATOM 3202 C C . VAL B 1 78 ? -3.699 30.297 32.969 1 98.62 78 VAL B C 1
ATOM 3204 O O . VAL B 1 78 ? -3.145 30.078 34.031 1 98.62 78 VAL B O 1
ATOM 3207 N N . GLY B 1 79 ? -3.068 30.609 31.859 1 98.69 79 GLY B N 1
ATOM 3208 C CA . GLY B 1 79 ? -1.629 30.828 31.891 1 98.69 79 GLY B CA 1
ATOM 3209 C C . GLY B 1 79 ? -0.85 29.688 31.25 1 98.69 79 GLY B C 1
ATOM 3210 O O . GLY B 1 79 ? 0.324 29.844 30.922 1 98.69 79 GLY B O 1
ATOM 3211 N N . ASP B 1 80 ? -1.469 28.531 31.141 1 98.75 80 ASP B N 1
ATOM 3212 C CA . ASP B 1 80 ? -0.797 27.391 30.531 1 98.75 80 ASP B CA 1
ATOM 3213 C C . ASP B 1 80 ? -0.434 27.672 29.078 1 98.75 80 ASP B C 1
ATOM 3215 O O . ASP B 1 80 ? -1.251 28.203 28.312 1 98.75 80 ASP B O 1
ATOM 3219 N N . ARG B 1 81 ? 0.844 27.375 28.656 1 98.88 81 ARG B N 1
ATOM 3220 C CA . ARG B 1 81 ? 1.243 27.375 27.25 1 98.88 81 ARG B CA 1
ATOM 3221 C C . ARG B 1 81 ? 0.776 26.109 26.547 1 98.88 81 ARG B C 1
ATOM 3223 O O . ARG B 1 81 ? 1.073 25 27 1 98.88 81 ARG B O 1
ATOM 3230 N N . VAL B 1 82 ? 0.012 26.281 25.438 1 98.94 82 VAL B N 1
ATOM 3231 C CA . VAL B 1 82 ? -0.614 25.094 24.859 1 98.94 82 VAL B CA 1
ATOM 3232 C C . VAL B 1 82 ? -0.591 25.172 23.344 1 98.94 82 VAL B C 1
ATOM 3234 O O . VAL B 1 82 ? -0.337 26.25 22.766 1 98.94 82 VAL B O 1
ATOM 3237 N N . THR B 1 83 ? -0.684 24.125 22.703 1 98.88 83 THR B N 1
ATOM 3238 C CA . THR B 1 83 ? -1.15 23.953 21.328 1 98.88 83 THR B CA 1
ATOM 3239 C C . THR B 1 83 ? -2.348 23 21.297 1 98.88 83 THR B C 1
ATOM 3241 O O . THR B 1 83 ? -2.797 22.516 22.328 1 98.88 83 THR B O 1
ATOM 3244 N N . SER B 1 84 ? -2.938 22.875 20.109 1 98.56 84 SER B N 1
ATOM 3245 C CA . SER B 1 84 ? -4.133 22.031 20.031 1 98.56 84 SER B CA 1
ATOM 3246 C C . SER B 1 84 ? -4.188 21.266 18.703 1 98.56 84 SER B C 1
ATOM 3248 O O . SER B 1 84 ? -3.734 21.766 17.688 1 98.56 84 SER B O 1
ATOM 3250 N N . GLU B 1 85 ? -4.715 20.078 18.844 1 98.25 85 GLU B N 1
ATOM 3251 C CA . GLU B 1 85 ? -5.098 19.344 17.641 1 98.25 85 GLU B CA 1
ATOM 3252 C C . GLU B 1 85 ? -6.125 20.125 16.828 1 98.25 85 GLU B C 1
ATOM 3254 O O . GLU B 1 85 ? -6.77 21.047 17.344 1 98.25 85 GLU B O 1
ATOM 3259 N N . THR B 1 86 ? -6.309 19.75 15.562 1 97.69 86 THR B N 1
ATOM 3260 C CA . THR B 1 86 ? -7.234 20.453 14.68 1 97.69 86 THR B CA 1
ATOM 3261 C C . THR B 1 86 ? -8.664 19.984 14.914 1 97.69 86 THR B C 1
ATOM 3263 O O . THR B 1 86 ? -9.617 20.625 14.461 1 97.69 86 THR B O 1
ATOM 3266 N N . THR B 1 87 ? -8.828 18.859 15.586 1 97.19 87 THR B N 1
ATOM 3267 C CA . THR B 1 87 ? -10.141 18.266 15.828 1 97.19 87 THR B CA 1
ATOM 3268 C C . THR B 1 87 ? -10.93 19.109 16.828 1 97.19 87 THR B C 1
ATOM 3270 O O . THR B 1 87 ? -10.523 19.234 18 1 97.19 87 THR B O 1
ATOM 3273 N N . TYR B 1 88 ? -12.047 19.641 16.375 1 97.12 88 TYR B N 1
ATOM 3274 C CA . TYR B 1 88 ? -12.922 20.422 17.234 1 97.12 88 TYR B CA 1
ATOM 3275 C C . TYR B 1 88 ? -14.078 19.578 17.75 1 97.12 88 TYR B C 1
ATOM 3277 O O . TYR B 1 88 ? -14.508 19.75 18.906 1 97.12 88 TYR B O 1
ATOM 3285 N N . GLN B 1 89 ? -14.555 18.766 16.844 1 96.5 89 GLN B N 1
ATOM 3286 C CA . GLN B 1 89 ? -15.68 17.906 17.188 1 96.5 89 GLN B CA 1
ATOM 3287 C C . GLN B 1 89 ? -15.562 16.531 16.516 1 96.5 89 GLN B C 1
ATOM 3289 O O . GLN B 1 89 ? -15.055 16.438 15.398 1 96.5 89 GLN B O 1
ATOM 3294 N N . ILE B 1 90 ? -16 15.445 17.188 1 96.88 90 ILE B N 1
ATOM 3295 C CA . ILE B 1 90 ? -16.125 14.094 16.656 1 96.88 90 ILE B CA 1
ATOM 3296 C C . ILE B 1 90 ? -17.484 13.516 17.062 1 96.88 90 ILE B C 1
ATOM 3298 O O . ILE B 1 90 ? -18.172 14.055 17.922 1 96.88 90 ILE B O 1
ATOM 3302 N N . CYS B 1 91 ? -17.922 12.383 16.453 1 97.19 91 CYS B N 1
ATOM 3303 C CA . CYS B 1 91 ? -19.203 11.789 16.812 1 97.19 91 CYS B CA 1
ATOM 3304 C C . CYS B 1 91 ? -19.125 11.055 18.156 1 97.19 91 CYS B C 1
ATOM 3306 O O . CYS B 1 91 ? -20.109 10.938 18.875 1 97.19 91 CYS B O 1
ATOM 3308 N N . GLY B 1 92 ? -17.953 10.539 18.438 1 96.75 92 GLY B N 1
ATOM 3309 C CA . GLY B 1 92 ? -17.672 9.93 19.734 1 96.75 92 GLY B CA 1
ATOM 3310 C C . GLY B 1 92 ? -18.141 8.492 19.828 1 96.75 92 GLY B C 1
ATOM 3311 O O . GLY B 1 92 ? -17.906 7.82 20.828 1 96.75 92 GLY B O 1
ATOM 3312 N N . GLU B 1 93 ? -18.781 7.965 18.75 1 97.62 93 GLU B N 1
ATOM 3313 C CA . GLU B 1 93 ? -19.406 6.652 18.891 1 97.62 93 GLU B CA 1
ATOM 3314 C C . GLU B 1 93 ? -18.969 5.707 17.781 1 97.62 93 GLU B C 1
ATOM 3316 O O . GLU B 1 93 ? -19.141 4.492 17.891 1 97.62 93 GLU B O 1
ATOM 3321 N N . CYS B 1 94 ? -18.484 6.215 16.703 1 97.56 94 CYS B N 1
ATOM 3322 C CA . CYS B 1 94 ? -18.109 5.344 15.602 1 97.56 94 CYS B CA 1
ATOM 3323 C C . CYS B 1 94 ? -16.828 4.586 15.93 1 97.56 94 CYS B C 1
ATOM 3325 O O . CYS B 1 94 ? -16.141 4.895 16.906 1 97.56 94 CYS B O 1
ATOM 3327 N N . ALA B 1 95 ? -16.484 3.613 15.109 1 97.31 95 ALA B N 1
ATOM 3328 C CA . ALA B 1 95 ? -15.32 2.76 15.336 1 97.31 95 ALA B CA 1
ATOM 3329 C C . ALA B 1 95 ? -14.039 3.582 15.391 1 97.31 95 ALA B C 1
ATOM 3331 O O . ALA B 1 95 ? -13.125 3.271 16.156 1 97.31 95 ALA B O 1
ATOM 3332 N N . TYR B 1 96 ? -13.93 4.605 14.68 1 98 96 TYR B N 1
ATOM 3333 C CA . TYR B 1 96 ? -12.727 5.426 14.586 1 98 96 TYR B CA 1
ATOM 3334 C C . TYR B 1 96 ? -12.586 6.328 15.805 1 98 96 TYR B C 1
ATOM 3336 O O . TYR B 1 96 ? -11.477 6.543 16.297 1 98 96 TYR B O 1
ATOM 3344 N N . CYS B 1 97 ? -13.672 6.895 16.266 1 97.38 97 CYS B N 1
ATOM 3345 C CA . CYS B 1 97 ? -13.625 7.66 17.5 1 97.38 97 CYS B CA 1
ATOM 3346 C C . CYS B 1 97 ? -13.211 6.777 18.672 1 97.38 97 CYS B C 1
ATOM 3348 O O . CYS B 1 97 ? -12.391 7.176 19.5 1 97.38 97 CYS B O 1
ATOM 3350 N N . LEU B 1 98 ? -13.727 5.566 18.672 1 97.19 98 LEU B N 1
ATOM 3351 C CA . LEU B 1 98 ? -13.469 4.656 19.781 1 97.19 98 LEU B CA 1
ATOM 3352 C C . LEU B 1 98 ? -12.016 4.188 19.766 1 97.19 98 LEU B C 1
ATOM 3354 O O . LEU B 1 98 ? -11.445 3.91 20.828 1 97.19 98 LEU B O 1
ATOM 3358 N N . SER B 1 99 ? -11.398 4.129 18.609 1 95.94 99 SER B N 1
ATOM 3359 C CA . SER B 1 99 ? -10.016 3.676 18.5 1 95.94 99 SER B CA 1
ATOM 3360 C C . SER B 1 99 ? -9.039 4.848 18.609 1 95.94 99 SER B C 1
ATOM 3362 O O . SER B 1 99 ? -7.824 4.656 18.547 1 95.94 99 SER B O 1
ATOM 3364 N N . GLY B 1 100 ? -9.562 6.078 18.688 1 95.81 100 GLY B N 1
ATOM 3365 C CA . GLY B 1 100 ? -8.711 7.254 18.766 1 95.81 100 GLY B CA 1
ATOM 3366 C C . GLY B 1 100 ? -8.266 7.766 17.422 1 95.81 100 GLY B C 1
ATOM 3367 O O . GLY B 1 100 ? -7.406 8.648 17.328 1 95.81 100 GLY B O 1
ATOM 3368 N N . ASP B 1 101 ? -8.812 7.145 16.375 1 96.56 101 ASP B N 1
ATOM 3369 C CA . ASP B 1 101 ? -8.531 7.598 15.008 1 96.56 101 ASP B CA 1
ATOM 3370 C C . ASP B 1 101 ? -9.484 8.711 14.594 1 96.56 101 ASP B C 1
ATOM 3372 O O . ASP B 1 101 ? -10.148 8.617 13.555 1 96.56 101 ASP B O 1
ATOM 3376 N N . TYR B 1 102 ? -9.414 9.812 15.281 1 95.25 102 TYR B N 1
ATOM 3377 C CA . TYR B 1 102 ? -10.367 10.906 15.133 1 95.25 102 TYR B CA 1
ATOM 3378 C C . TYR B 1 102 ? -10.312 11.5 13.734 1 95.25 102 TYR B C 1
ATOM 3380 O O . TYR B 1 102 ? -11.32 11.984 13.219 1 95.25 102 TYR B O 1
ATOM 3388 N N . ASN B 1 103 ? -9.141 11.438 13.156 1 95.31 103 ASN B N 1
ATOM 3389 C CA . ASN B 1 103 ? -8.945 12 11.82 1 95.31 103 ASN B CA 1
ATOM 3390 C C . ASN B 1 103 ? -9.805 11.281 10.781 1 95.31 103 ASN B C 1
ATOM 3392 O O . ASN B 1 103 ? -10.047 11.82 9.703 1 95.31 103 ASN B O 1
ATOM 3396 N N . LEU B 1 104 ? -10.359 10.125 11.172 1 97.62 104 LEU B N 1
ATOM 3397 C CA . LEU B 1 104 ? -11.094 9.32 10.203 1 97.62 104 LEU B CA 1
ATOM 3398 C C . LEU B 1 104 ? -12.586 9.312 10.531 1 97.62 104 LEU B C 1
ATOM 3400 O O . LEU B 1 104 ? -13.375 8.648 9.859 1 97.62 104 LEU B O 1
ATOM 3404 N N . CYS B 1 105 ? -13.023 10.008 11.57 1 97.44 105 CYS B N 1
ATOM 3405 C CA . CYS B 1 105 ? -14.445 10.148 11.883 1 97.44 105 CYS B CA 1
ATOM 3406 C C . CYS B 1 105 ? -15.164 10.938 10.805 1 97.44 105 CYS B C 1
ATOM 3408 O O . CYS B 1 105 ? -14.773 12.062 10.484 1 97.44 105 CYS B O 1
ATOM 3410 N N . SER B 1 106 ? -16.219 10.398 10.281 1 95.94 106 SER B N 1
ATOM 3411 C CA . SER B 1 106 ? -16.969 11.031 9.203 1 95.94 106 SER B CA 1
ATOM 3412 C C . SER B 1 106 ? -17.688 12.289 9.688 1 95.94 106 SER B C 1
ATOM 3414 O O . SER B 1 106 ? -18.109 13.117 8.875 1 95.94 106 SER B O 1
ATOM 3416 N N . ASN B 1 107 ? -17.766 12.453 10.945 1 96.56 107 ASN B N 1
ATOM 3417 C CA . ASN B 1 107 ? -18.469 13.602 11.508 1 96.56 107 ASN B CA 1
ATOM 3418 C C . ASN B 1 107 ? -17.5 14.602 12.133 1 96.56 107 ASN B C 1
ATOM 3420 O O . ASN B 1 107 ? -17.922 15.492 12.883 1 96.56 107 ASN B O 1
ATOM 3424 N N . ARG B 1 108 ? -16.312 14.414 11.875 1 96.69 108 ARG B N 1
ATOM 3425 C CA . ARG B 1 108 ? -15.297 15.281 12.453 1 96.69 108 ARG B CA 1
ATOM 3426 C C . ARG B 1 108 ? -15.422 16.703 11.93 1 96.69 108 ARG B C 1
ATOM 3428 O O . ARG B 1 108 ? -15.656 16.922 10.742 1 96.69 108 ARG B O 1
ATOM 3435 N N . LYS B 1 109 ? -15.375 17.703 12.781 1 97.06 109 LYS B N 1
ATOM 3436 C CA . LYS B 1 109 ? -15.227 19.109 12.43 1 97.06 109 LYS B CA 1
ATOM 3437 C C . LYS B 1 109 ? -13.859 19.641 12.828 1 97.06 109 LYS B C 1
ATOM 3439 O O . LYS B 1 109 ? -13.414 19.438 13.961 1 97.06 109 LYS B O 1
ATOM 3444 N N . GLY B 1 110 ? -13.227 20.312 11.953 1 97 110 GLY B N 1
ATOM 3445 C CA . GLY B 1 110 ? -11.867 20.781 12.195 1 97 110 GLY B CA 1
ATOM 3446 C C . GLY B 1 110 ? -11.781 22.281 12.375 1 97 110 GLY B C 1
ATOM 3447 O O . GLY B 1 110 ? -12.547 23.031 11.773 1 97 110 GLY B O 1
ATOM 3448 N N . LEU B 1 111 ? -10.828 22.688 13.156 1 98 111 LEU B N 1
ATOM 3449 C CA . LEU B 1 111 ? -10.508 24.109 13.305 1 98 111 LEU B CA 1
ATOM 3450 C C . LEU B 1 111 ? -9.945 24.672 12.008 1 98 111 LEU B C 1
ATOM 3452 O O . LEU B 1 111 ? -9.109 24.047 11.359 1 98 111 LEU B O 1
ATOM 3456 N N . GLY B 1 112 ? -10.422 25.875 11.625 1 97.62 112 GLY B N 1
ATOM 3457 C CA . GLY B 1 112 ? -9.906 26.531 10.445 1 97.62 112 GLY B CA 1
ATOM 3458 C C . GLY B 1 112 ? -10.594 26.094 9.164 1 97.62 112 GLY B C 1
ATOM 3459 O O . GLY B 1 112 ? -10.211 26.531 8.07 1 97.62 112 GLY B O 1
ATOM 3460 N N . SER B 1 113 ? -11.555 25.188 9.234 1 96.12 113 SER B N 1
ATOM 3461 C CA . SER B 1 113 ? -12.289 24.719 8.062 1 96.12 113 SER B CA 1
ATOM 3462 C C . SER B 1 113 ? -13.789 24.703 8.312 1 96.12 113 SER B C 1
ATOM 3464 O O . SER B 1 113 ? -14.523 25.547 7.785 1 96.12 113 SER B O 1
ATOM 3466 N N . GLN B 1 114 ? -14.266 23.875 9.25 1 96.56 114 GLN B N 1
ATOM 3467 C CA . GLN B 1 114 ? -15.688 23.812 9.602 1 96.56 114 GLN B CA 1
ATOM 3468 C C . GLN B 1 114 ? -15.961 24.609 10.883 1 96.56 114 GLN B C 1
ATOM 3470 O O . GLN B 1 114 ? -17.109 24.938 11.172 1 96.56 114 GLN B O 1
ATOM 3475 N N . GLN B 1 115 ? -14.984 24.797 11.617 1 97.38 115 GLN B N 1
ATOM 3476 C CA . GLN B 1 115 ? -14.977 25.594 12.836 1 97.38 115 GLN B CA 1
ATOM 3477 C C . GLN B 1 115 ? -13.906 26.688 12.773 1 97.38 115 GLN B C 1
ATOM 3479 O O . GLN B 1 115 ? -12.844 26.484 12.188 1 97.38 115 GLN B O 1
ATOM 3484 N N . ASP B 1 116 ? -14.172 27.797 13.375 1 98.06 116 ASP B N 1
ATOM 3485 C CA . ASP B 1 116 ? -13.234 28.922 13.375 1 98.06 116 ASP B CA 1
ATOM 3486 C C . ASP B 1 116 ? -11.875 28.5 13.93 1 98.06 116 ASP B C 1
ATOM 3488 O O . ASP B 1 116 ? -11.805 27.812 14.961 1 98.06 116 ASP B O 1
ATOM 3492 N N . GLY B 1 117 ? -10.82 29.047 13.258 1 98 117 GLY B N 1
ATOM 3493 C CA . GLY B 1 117 ? -9.484 28.578 13.586 1 98 117 GLY B CA 1
ATOM 3494 C C . GLY B 1 117 ? -8.617 29.656 14.219 1 98 117 GLY B C 1
ATOM 3495 O O . GLY B 1 117 ? -9.117 30.5 14.961 1 98 117 GLY B O 1
ATOM 3496 N N . GLY B 1 118 ? -7.352 29.531 13.969 1 97.75 118 GLY B N 1
ATOM 3497 C CA . GLY B 1 118 ? -6.359 30.234 14.773 1 97.75 118 GLY B CA 1
ATOM 3498 C C . GLY B 1 118 ? -5.918 31.547 14.164 1 97.75 118 GLY B C 1
ATOM 3499 O O . GLY B 1 118 ? -5.125 32.281 14.758 1 97.75 118 GLY B O 1
ATOM 3500 N N . PHE B 1 119 ? -6.395 31.906 12.969 1 98.25 119 PHE B N 1
ATOM 3501 C CA . PHE B 1 119 ? -6.078 33.219 12.453 1 98.25 119 PHE B CA 1
ATOM 3502 C C . PHE B 1 119 ? -6.957 34.281 13.109 1 98.25 119 PHE B C 1
ATOM 3504 O O . PHE B 1 119 ? -7.672 35.031 12.43 1 98.25 119 PHE B O 1
ATOM 3511 N N . ALA B 1 120 ? -6.891 34.344 14.383 1 98 120 ALA B N 1
ATOM 3512 C CA . ALA B 1 120 ? -7.656 35.25 15.258 1 98 120 ALA B CA 1
ATOM 3513 C C . ALA B 1 120 ? -6.957 35.438 16.609 1 98 120 ALA B C 1
ATOM 3515 O O . ALA B 1 120 ? -6.039 34.688 16.938 1 98 120 ALA B O 1
ATOM 3516 N N . GLU B 1 121 ? -7.367 36.406 17.328 1 97.88 121 GLU B N 1
ATOM 3517 C CA . GLU B 1 121 ? -6.77 36.656 18.641 1 97.88 121 GLU B CA 1
ATOM 3518 C C . GLU B 1 121 ? -7.031 35.5 19.609 1 97.88 121 GLU B C 1
ATOM 3520 O O . GLU B 1 121 ? -6.16 35.156 20.391 1 97.88 121 GLU B O 1
ATOM 3525 N N . TYR B 1 122 ? -8.273 34.969 19.531 1 98 122 TYR B N 1
ATOM 3526 C CA . TYR B 1 122 ? -8.672 33.875 20.391 1 98 122 TYR B CA 1
ATOM 3527 C C . TYR B 1 122 ? -9.352 32.75 19.594 1 98 122 TYR B C 1
ATOM 3529 O O . TYR B 1 122 ? -9.969 33.031 18.547 1 98 122 TYR B O 1
ATOM 3537 N N . LEU B 1 123 ? -9.281 31.578 20.047 1 97.75 123 LEU B N 1
ATOM 3538 C CA . LEU B 1 123 ? -10.094 30.5 19.531 1 97.75 123 LEU B CA 1
ATOM 3539 C C . LEU B 1 123 ? -10.477 29.531 20.641 1 97.75 123 LEU B C 1
ATOM 3541 O O . LEU B 1 123 ? -9.961 29.609 21.75 1 97.75 123 LEU B O 1
ATOM 3545 N N . ILE B 1 124 ? -11.477 28.719 20.344 1 98.44 124 ILE B N 1
ATOM 3546 C CA . ILE B 1 124 ? -11.961 27.703 21.281 1 98.44 124 ILE B CA 1
ATOM 3547 C C . ILE B 1 124 ? -11.531 26.312 20.812 1 98.44 124 ILE B C 1
ATOM 3549 O O . ILE B 1 124 ? -11.641 25.984 19.625 1 98.44 124 ILE B O 1
ATOM 3553 N N . ALA B 1 125 ? -10.992 25.531 21.719 1 98.38 125 ALA B N 1
ATOM 3554 C CA . ALA B 1 125 ? -10.625 24.141 21.438 1 98.38 125 ALA B CA 1
ATOM 3555 C C . ALA B 1 125 ? -11.266 23.188 22.438 1 98.38 125 ALA B C 1
ATOM 3557 O O . ALA B 1 125 ? -11.57 23.578 23.562 1 98.38 125 ALA B O 1
ATOM 3558 N N . ARG B 1 126 ? -11.508 21.984 22.016 1 96.56 126 ARG B N 1
ATOM 3559 C CA . ARG B 1 126 ? -11.961 20.953 22.953 1 96.56 126 ARG B CA 1
ATOM 3560 C C . ARG B 1 126 ? -10.82 20.484 23.859 1 96.56 126 ARG B C 1
ATOM 3562 O O . ARG B 1 126 ? -9.711 20.25 23.375 1 96.56 126 ARG B O 1
ATOM 3569 N N . LYS B 1 127 ? -11.094 20.312 25.125 1 97.56 127 LYS B N 1
ATOM 3570 C CA . LYS B 1 127 ? -10.039 20.031 26.094 1 97.56 127 LYS B CA 1
ATOM 3571 C C . LYS B 1 127 ? -9.266 18.766 25.734 1 97.56 127 LYS B C 1
ATOM 3573 O O . LYS B 1 127 ? -8.062 18.672 25.984 1 97.56 127 LYS B O 1
ATOM 3578 N N . GLU B 1 128 ? -9.906 17.75 25.047 1 96.38 128 GLU B N 1
ATOM 3579 C CA . GLU B 1 128 ? -9.266 16.484 24.688 1 96.38 128 GLU B CA 1
ATOM 3580 C C . GLU B 1 128 ? -8.227 16.688 23.578 1 96.38 128 GLU B C 1
ATOM 3582 O O . GLU B 1 128 ? -7.395 15.805 23.344 1 96.38 128 GLU B O 1
ATOM 3587 N N . SER B 1 129 ? -8.258 17.859 22.938 1 97.75 129 SER B N 1
ATOM 3588 C CA . SER B 1 129 ? -7.387 18.094 21.797 1 97.75 129 SER B CA 1
ATOM 3589 C C . SER B 1 129 ? -6.246 19.047 22.156 1 97.75 129 SER B C 1
ATOM 3591 O O . SER B 1 129 ? -5.375 19.328 21.328 1 97.75 129 SER B O 1
ATOM 3593 N N . VAL B 1 130 ? -6.219 19.562 23.344 1 98.69 130 VAL B N 1
ATOM 3594 C CA . VAL B 1 130 ? -5.227 20.547 23.781 1 98.69 130 VAL B CA 1
ATOM 3595 C C . VAL B 1 130 ? -4.031 19.828 24.406 1 98.69 130 VAL B C 1
ATOM 3597 O O . VAL B 1 130 ? -4.191 18.812 25.094 1 98.69 130 VAL B O 1
ATOM 3600 N N . HIS B 1 131 ? -2.857 20.344 24.203 1 98.88 131 HIS B N 1
ATOM 3601 C CA . HIS B 1 131 ? -1.62 19.797 24.734 1 98.88 131 HIS B CA 1
ATOM 3602 C C . HIS B 1 131 ? -0.77 20.875 25.391 1 98.88 131 HIS B C 1
ATOM 3604 O O . HIS B 1 131 ? -0.599 21.969 24.828 1 98.88 131 HIS B O 1
ATOM 3610 N N . HIS B 1 132 ? -0.256 20.547 26.547 1 98.88 132 HIS B N 1
ATOM 3611 C CA . HIS B 1 132 ? 0.713 21.438 27.172 1 98.88 132 HIS B CA 1
ATOM 3612 C C . HIS B 1 132 ? 2.01 21.5 26.375 1 98.88 132 HIS B C 1
ATOM 3614 O O . HIS B 1 132 ? 2.451 20.484 25.828 1 98.88 132 HIS B O 1
ATOM 3620 N N . LEU B 1 133 ? 2.588 22.672 26.344 1 98.88 133 LEU B N 1
ATOM 3621 C CA . LEU B 1 133 ? 3.904 22.781 25.719 1 98.88 133 LEU B CA 1
ATOM 3622 C C . LEU B 1 133 ? 4.996 22.375 26.703 1 98.88 133 LEU B C 1
ATOM 3624 O O . LEU B 1 133 ? 5.031 22.844 27.844 1 98.88 133 LEU B O 1
ATOM 3628 N N . PRO B 1 134 ? 5.871 21.469 26.25 1 98.69 134 PRO B N 1
ATOM 3629 C CA . PRO B 1 134 ? 7.047 21.188 27.078 1 98.69 134 PRO B CA 1
ATOM 3630 C C . PRO B 1 134 ? 7.945 22.406 27.266 1 98.69 134 PRO B C 1
ATOM 3632 O O . PRO B 1 134 ? 7.789 23.406 26.562 1 98.69 134 PRO B O 1
ATOM 3635 N N . GLU B 1 135 ? 8.867 22.281 28.125 1 98.12 135 GLU B N 1
ATOM 3636 C CA . GLU B 1 135 ? 9.688 23.406 28.578 1 98.12 135 GLU B CA 1
ATOM 3637 C C . GLU B 1 135 ? 10.492 24 27.422 1 98.12 135 GLU B C 1
ATOM 3639 O O . GLU B 1 135 ? 10.602 25.219 27.312 1 98.12 135 GLU B O 1
ATOM 3644 N N . ASN B 1 136 ? 10.977 23.188 26.562 1 98.31 136 ASN B N 1
ATOM 3645 C CA . ASN B 1 136 ? 11.914 23.672 25.562 1 98.31 136 ASN B CA 1
ATOM 3646 C C . ASN B 1 136 ? 11.219 23.953 24.234 1 98.31 136 ASN B C 1
ATOM 3648 O O . ASN B 1 136 ? 11.875 24.141 23.203 1 98.31 136 ASN B O 1
ATOM 3652 N N . VAL B 1 137 ? 9.93 24.016 24.25 1 98.75 137 VAL B N 1
ATOM 3653 C CA . VAL B 1 137 ? 9.172 24.281 23.031 1 98.75 137 VAL B CA 1
ATOM 3654 C C . VAL B 1 137 ? 8.547 25.672 23.094 1 98.75 137 VAL B C 1
ATOM 3656 O O . VAL B 1 137 ? 7.613 25.891 23.875 1 98.75 137 VAL B O 1
ATOM 3659 N N . ASP B 1 138 ? 9.062 26.562 22.281 1 98.44 138 ASP B N 1
ATOM 3660 C CA . ASP B 1 138 ? 8.508 27.922 22.266 1 98.44 138 ASP B CA 1
ATOM 3661 C C . ASP B 1 138 ? 7.277 27.984 21.359 1 98.44 138 ASP B C 1
ATOM 3663 O O . ASP B 1 138 ? 6.875 26.984 20.766 1 98.44 138 ASP B O 1
ATOM 3667 N N . PHE B 1 139 ? 6.652 29.094 21.297 1 98.25 139 PHE B N 1
ATOM 3668 C CA . PHE B 1 139 ? 5.383 29.219 20.609 1 98.25 139 PHE B CA 1
ATOM 3669 C C . PHE B 1 139 ? 5.57 29.031 19.109 1 98.25 139 PHE B C 1
ATOM 3671 O O . PHE B 1 139 ? 4.691 28.484 18.422 1 98.25 139 PHE B O 1
ATOM 3678 N N . GLN B 1 140 ? 6.699 29.484 18.531 1 97.94 140 GLN B N 1
ATOM 3679 C CA . GLN B 1 140 ? 6.973 29.297 17.109 1 97.94 140 GLN B CA 1
ATOM 3680 C C . GLN B 1 140 ? 7.062 27.812 16.766 1 97.94 140 GLN B C 1
ATOM 3682 O O . GLN B 1 140 ? 6.414 27.359 15.82 1 97.94 140 GLN B O 1
ATOM 3687 N N . ALA B 1 141 ? 7.828 27.109 17.562 1 98.44 141 ALA B N 1
ATOM 3688 C CA . ALA B 1 141 ? 7.922 25.672 17.375 1 98.44 141 ALA B CA 1
ATOM 3689 C C . ALA B 1 141 ? 6.57 25 17.594 1 98.44 141 ALA B C 1
ATOM 3691 O O . ALA B 1 141 ? 6.188 24.094 16.844 1 98.44 141 ALA B O 1
ATOM 3692 N N . ALA B 1 142 ? 5.879 25.438 18.594 1 98.75 142 ALA B N 1
ATOM 3693 C CA . ALA B 1 142 ? 4.602 24.844 18.953 1 98.75 142 ALA B CA 1
ATOM 3694 C C . ALA B 1 142 ? 3.572 25.016 17.844 1 98.75 142 ALA B C 1
ATOM 3696 O O . ALA B 1 142 ? 2.746 24.125 17.609 1 98.75 142 ALA B O 1
ATOM 3697 N N . ALA B 1 143 ? 3.6 26.156 17.141 1 98.56 143 ALA B N 1
ATOM 3698 C CA . ALA B 1 143 ? 2.688 26.391 16.031 1 98.56 143 ALA B CA 1
ATOM 3699 C C . ALA B 1 143 ? 2.945 25.406 14.891 1 98.56 143 ALA B C 1
ATOM 3701 O O . ALA B 1 143 ? 2.078 25.188 14.039 1 98.56 143 ALA B O 1
ATOM 3702 N N . MET B 1 144 ? 4.117 24.812 14.938 1 98.62 144 MET B N 1
ATOM 3703 C CA . MET B 1 144 ? 4.5 23.844 13.914 1 98.62 144 MET B CA 1
ATOM 3704 C C . MET B 1 144 ? 4.133 22.422 14.328 1 98.62 144 MET B C 1
ATOM 3706 O O . MET B 1 144 ? 4.402 21.469 13.594 1 98.62 144 MET B O 1
ATOM 3710 N N . THR B 1 145 ? 3.473 22.281 15.445 1 98.81 145 THR B N 1
ATOM 3711 C CA . THR B 1 145 ? 3.209 20.938 15.961 1 98.81 145 THR B CA 1
ATOM 3712 C C . THR B 1 145 ? 2.232 20.188 15.055 1 98.81 145 THR B C 1
ATOM 3714 O O . THR B 1 145 ? 2.361 18.984 14.859 1 98.81 145 THR B O 1
ATOM 3717 N N . GLU B 1 146 ? 1.264 20.875 14.555 1 98.69 146 GLU B N 1
ATOM 3718 C CA . GLU B 1 146 ? 0.283 20.203 13.703 1 98.69 146 GLU B CA 1
ATOM 3719 C C . GLU B 1 146 ? 0.95 19.578 12.484 1 98.69 146 GLU B C 1
ATOM 3721 O O . GLU B 1 146 ? 0.813 18.375 12.25 1 98.69 146 GLU B O 1
ATOM 3726 N N . PRO B 1 147 ? 1.7 20.344 11.625 1 98.56 147 PRO B N 1
ATOM 3727 C CA . PRO B 1 147 ? 2.365 19.703 10.492 1 98.56 147 PRO B CA 1
ATOM 3728 C C . PRO B 1 147 ? 3.385 18.641 10.922 1 98.56 147 PRO B C 1
ATOM 3730 O O . PRO B 1 147 ? 3.576 17.641 10.227 1 98.56 147 PRO B O 1
ATOM 3733 N N . LEU B 1 148 ? 4.035 18.859 12.078 1 98.88 148 LEU B N 1
ATOM 3734 C CA . LEU B 1 148 ? 4.945 17.828 12.578 1 98.88 148 LEU B CA 1
ATOM 3735 C C . LEU B 1 148 ? 4.195 16.547 12.93 1 98.88 148 LEU B C 1
ATOM 3737 O O . LEU B 1 148 ? 4.652 15.453 12.625 1 98.88 148 LEU B O 1
ATOM 3741 N N . ALA B 1 149 ? 3.059 16.719 13.57 1 98.81 149 ALA B N 1
ATOM 3742 C CA . ALA B 1 149 ? 2.246 15.562 13.922 1 98.81 149 ALA B CA 1
ATOM 3743 C C . ALA B 1 149 ? 1.773 14.82 12.68 1 98.81 149 ALA B C 1
ATOM 3745 O O . ALA B 1 149 ? 1.681 13.594 12.68 1 98.81 149 ALA B O 1
ATOM 3746 N N . CYS B 1 150 ? 1.456 15.555 11.625 1 98.56 150 CYS B N 1
ATOM 3747 C CA . CYS B 1 150 ? 1.101 14.922 10.359 1 98.56 150 CYS B CA 1
ATOM 3748 C C . CYS B 1 150 ? 2.244 14.055 9.844 1 98.56 150 CYS B C 1
ATOM 3750 O O . CYS B 1 150 ? 2.025 12.914 9.43 1 98.56 150 CYS B O 1
ATOM 3752 N N . THR B 1 151 ? 3.449 14.602 9.875 1 98.75 151 THR B N 1
ATOM 3753 C CA . THR B 1 151 ? 4.586 13.867 9.328 1 98.75 151 THR B CA 1
ATOM 3754 C C . THR B 1 151 ? 4.988 12.727 10.258 1 98.75 151 THR B C 1
ATOM 3756 O O . THR B 1 151 ? 5.438 11.672 9.797 1 98.75 151 THR B O 1
ATOM 3759 N N . TYR B 1 152 ? 4.879 12.961 11.609 1 98.88 152 TYR B N 1
ATOM 3760 C CA . TYR B 1 152 ? 5.086 11.867 12.555 1 98.88 152 TYR B CA 1
ATOM 3761 C C . TYR B 1 152 ? 4.141 10.711 12.258 1 98.88 152 TYR B C 1
ATOM 3763 O O . TYR B 1 152 ? 4.559 9.547 12.219 1 98.88 152 TYR B O 1
ATOM 3771 N N . HIS B 1 153 ? 2.871 11.055 12.062 1 98.75 153 HIS B N 1
ATOM 3772 C CA . HIS B 1 153 ? 1.851 10.07 11.711 1 98.75 153 HIS B CA 1
ATOM 3773 C C . HIS B 1 153 ? 2.24 9.297 10.461 1 98.75 153 HIS B C 1
ATOM 3775 O O . HIS B 1 153 ? 2.117 8.07 10.422 1 98.75 153 HIS B O 1
ATOM 3781 N N . ALA B 1 154 ? 2.717 9.961 9.461 1 98.81 154 ALA B N 1
ATOM 3782 C CA . ALA B 1 154 ? 3.129 9.344 8.203 1 98.81 154 ALA B CA 1
ATOM 3783 C C . ALA B 1 154 ? 4.297 8.391 8.422 1 98.81 154 ALA B C 1
ATOM 3785 O O . ALA B 1 154 ? 4.277 7.258 7.922 1 98.81 154 ALA B O 1
ATOM 3786 N N . VAL B 1 155 ? 5.285 8.852 9.148 1 98.88 155 VAL B N 1
ATOM 3787 C CA . VAL B 1 155 ? 6.477 8.039 9.391 1 98.88 155 VAL B CA 1
ATOM 3788 C C . VAL B 1 155 ? 6.094 6.793 10.188 1 98.88 155 VAL B C 1
ATOM 3790 O O . VAL B 1 155 ? 6.652 5.715 9.969 1 98.88 155 VAL B O 1
ATOM 3793 N N . GLU B 1 156 ? 5.113 6.953 11.055 1 98.25 156 GLU B N 1
ATOM 3794 C CA . GLU B 1 156 ? 4.672 5.836 11.891 1 98.25 156 GLU B CA 1
ATOM 3795 C C . GLU B 1 156 ? 4 4.754 11.055 1 98.25 156 GLU B C 1
ATOM 3797 O O . GLU B 1 156 ? 3.799 3.633 11.531 1 98.25 156 GLU B O 1
ATOM 3802 N N . LYS B 1 157 ? 3.559 5.078 9.867 1 97.88 157 LYS B N 1
ATOM 3803 C CA . LYS B 1 157 ? 2.939 4.082 8.992 1 97.88 157 LYS B CA 1
ATOM 3804 C C . LYS B 1 157 ? 3.971 3.076 8.492 1 97.88 157 LYS B C 1
ATOM 3806 O O . LYS B 1 157 ? 3.615 1.965 8.094 1 97.88 157 LYS B O 1
ATOM 3811 N N . ALA B 1 158 ? 5.215 3.492 8.422 1 98.12 158 ALA B N 1
ATOM 3812 C CA . ALA B 1 158 ? 6.289 2.611 7.969 1 98.12 158 ALA B CA 1
ATOM 3813 C C . ALA B 1 158 ? 7.027 1.99 9.148 1 98.12 158 ALA B C 1
ATOM 3815 O O . ALA B 1 158 ? 6.98 2.516 10.266 1 98.12 158 ALA B O 1
ATOM 3816 N N . VAL B 1 159 ? 7.625 0.879 8.93 1 98.25 159 VAL B N 1
ATOM 3817 C CA . VAL B 1 159 ? 8.578 0.293 9.867 1 98.25 159 VAL B CA 1
ATOM 3818 C C . VAL B 1 159 ? 9.992 0.724 9.508 1 98.25 159 VAL B C 1
ATOM 3820 O O . VAL B 1 159 ? 10.516 0.351 8.445 1 98.25 159 VAL B O 1
ATOM 3823 N N . ILE B 1 160 ? 10.562 1.503 10.336 1 98.44 160 ILE B N 1
ATOM 3824 C CA . ILE B 1 160 ? 11.914 2.002 10.094 1 98.44 160 ILE B CA 1
ATOM 3825 C C . ILE B 1 160 ? 12.875 1.406 11.117 1 98.44 160 ILE B C 1
ATOM 3827 O O . ILE B 1 160 ? 12.664 1.544 12.328 1 98.44 160 ILE B O 1
ATOM 3831 N N . HIS B 1 161 ? 13.875 0.731 10.68 1 98.25 161 HIS B N 1
ATOM 3832 C CA . HIS B 1 161 ? 14.961 0.244 11.523 1 98.25 161 HIS B CA 1
ATOM 3833 C C . HIS B 1 161 ? 16.188 1.146 11.422 1 98.25 161 HIS B C 1
ATOM 3835 O O . HIS B 1 161 ? 16.406 1.802 10.398 1 98.25 161 HIS B O 1
ATOM 3841 N N . PRO B 1 162 ? 16.953 1.213 12.57 1 98.5 162 PRO B N 1
ATOM 3842 C CA . PRO B 1 162 ? 18.188 1.976 12.461 1 98.5 162 PRO B CA 1
ATOM 3843 C C . PRO B 1 162 ? 19.062 1.53 11.289 1 98.5 162 PRO B C 1
ATOM 3845 O O . PRO B 1 162 ? 19.234 0.33 11.07 1 98.5 162 PRO B O 1
ATOM 3848 N N . GLY B 1 163 ? 19.453 2.488 10.523 1 98.56 163 GLY B N 1
ATOM 3849 C CA . GLY B 1 163 ? 20.312 2.188 9.391 1 98.56 163 GLY B CA 1
ATOM 3850 C C . GLY B 1 163 ? 19.562 2.092 8.078 1 98.56 163 GLY B C 1
ATOM 3851 O O . GLY B 1 163 ? 20.172 2.107 7.004 1 98.56 163 GLY B O 1
ATOM 3852 N N . ASP B 1 164 ? 18.25 2.014 8.094 1 98.81 164 ASP B N 1
ATOM 3853 C CA . ASP B 1 164 ? 17.453 2 6.867 1 98.81 164 ASP B CA 1
ATOM 3854 C C . ASP B 1 164 ? 17.688 3.271 6.051 1 98.81 164 ASP B C 1
ATOM 3856 O O . ASP B 1 164 ? 17.906 4.344 6.617 1 98.81 164 ASP B O 1
ATOM 3860 N N . LEU B 1 165 ? 17.641 3.121 4.777 1 98.94 165 LEU B N 1
ATOM 3861 C CA . LEU B 1 165 ? 17.688 4.293 3.908 1 98.94 165 LEU B CA 1
ATOM 3862 C C . LEU B 1 165 ? 16.281 4.801 3.596 1 98.94 165 LEU B C 1
ATOM 3864 O O . LEU B 1 165 ? 15.461 4.07 3.045 1 98.94 165 LEU B O 1
ATOM 3868 N N . VAL B 1 166 ? 16 6.02 3.969 1 98.94 166 VAL B N 1
ATOM 3869 C CA . VAL B 1 166 ? 14.734 6.684 3.715 1 98.94 166 VAL B CA 1
ATOM 3870 C C . VAL B 1 166 ? 14.93 7.816 2.713 1 98.94 166 VAL B C 1
ATOM 3872 O O . VAL B 1 166 ? 15.781 8.688 2.912 1 98.94 166 VAL B O 1
ATOM 3875 N N . VAL B 1 167 ? 14.172 7.773 1.614 1 99 167 VAL B N 1
ATOM 3876 C CA . VAL B 1 167 ? 14.188 8.859 0.643 1 99 167 VAL B CA 1
ATOM 3877 C C . VAL B 1 167 ? 12.938 9.719 0.807 1 99 167 VAL B C 1
ATOM 3879 O O . VAL B 1 167 ? 11.812 9.219 0.706 1 99 167 VAL B O 1
ATOM 3882 N N . VAL B 1 168 ? 13.117 10.938 1.066 1 98.94 168 VAL B N 1
ATOM 3883 C CA . VAL B 1 168 ? 12.031 11.906 1.168 1 98.94 168 VAL B CA 1
ATOM 3884 C C . VAL B 1 168 ? 11.961 12.742 -0.109 1 98.94 168 VAL B C 1
ATOM 3886 O O . VAL B 1 168 ? 12.914 13.461 -0.443 1 98.94 168 VAL B O 1
ATOM 3889 N N . LEU B 1 169 ? 10.859 12.633 -0.791 1 98.81 169 LEU B N 1
ATOM 3890 C CA . LEU B 1 169 ? 10.672 13.359 -2.041 1 98.81 169 LEU B CA 1
ATOM 3891 C C . LEU B 1 169 ? 9.898 14.656 -1.809 1 98.81 169 LEU B C 1
ATOM 3893 O O . LEU B 1 169 ? 8.727 14.617 -1.416 1 98.81 169 LEU B O 1
ATOM 3897 N N . GLY B 1 170 ? 10.516 15.797 -2.094 1 98.31 170 GLY B N 1
ATOM 3898 C CA . GLY B 1 170 ? 9.914 17.109 -1.856 1 98.31 170 GLY B CA 1
ATOM 3899 C C . GLY B 1 170 ? 10.406 17.766 -0.58 1 98.31 170 GLY B C 1
ATOM 3900 O O . GLY B 1 170 ? 10.039 17.344 0.52 1 98.31 170 GLY B O 1
ATOM 3901 N N . PRO B 1 171 ? 11.148 18.844 -0.747 1 98.12 171 PRO B N 1
ATOM 3902 C CA . PRO B 1 171 ? 11.797 19.438 0.427 1 98.12 171 PRO B CA 1
ATOM 3903 C C . PRO B 1 171 ? 10.992 20.594 1.026 1 98.12 171 PRO B C 1
ATOM 3905 O O . PRO B 1 171 ? 11.57 21.547 1.554 1 98.12 171 PRO B O 1
ATOM 3908 N N . GLY B 1 172 ? 9.656 20.594 0.816 1 97.38 172 GLY B N 1
ATOM 3909 C CA . GLY B 1 172 ? 8.82 21.562 1.499 1 97.38 172 GLY B CA 1
ATOM 3910 C C . GLY B 1 172 ? 8.797 21.375 3.004 1 97.38 172 GLY B C 1
ATOM 3911 O O . GLY B 1 172 ? 9.523 20.547 3.543 1 97.38 172 GLY B O 1
ATOM 3912 N N . PRO B 1 173 ? 7.996 22.188 3.668 1 97.62 173 PRO B N 1
ATOM 3913 C CA . PRO B 1 173 ? 7.918 22.062 5.125 1 97.62 173 PRO B CA 1
ATOM 3914 C C . PRO B 1 173 ? 7.605 20.641 5.582 1 97.62 173 PRO B C 1
ATOM 3916 O O . PRO B 1 173 ? 8.227 20.125 6.52 1 97.62 173 PRO B O 1
ATOM 3919 N N . ILE B 1 174 ? 6.684 20 4.914 1 98.38 174 ILE B N 1
ATOM 3920 C CA . ILE B 1 174 ? 6.293 18.625 5.242 1 98.38 174 ILE B CA 1
ATOM 3921 C C . ILE B 1 174 ? 7.48 17.688 5.027 1 98.38 174 ILE B C 1
ATOM 3923 O O . ILE B 1 174 ? 7.773 16.844 5.879 1 98.38 174 ILE B O 1
ATOM 3927 N N . GLY B 1 175 ? 8.141 17.844 3.918 1 98.81 175 GLY B N 1
ATOM 3928 C CA . GLY B 1 175 ? 9.312 17.031 3.645 1 98.81 175 GLY B CA 1
ATOM 3929 C C . GLY B 1 175 ? 10.422 17.219 4.656 1 98.81 175 GLY B C 1
ATOM 3930 O O . GLY B 1 175 ? 11.023 16.234 5.117 1 98.81 175 GLY B O 1
ATOM 3931 N N . LEU B 1 176 ? 10.719 18.453 4.969 1 98.88 176 LEU B N 1
ATOM 3932 C CA . LEU B 1 176 ? 11.789 18.75 5.914 1 98.88 176 LEU B CA 1
ATOM 3933 C C . LEU B 1 176 ? 11.469 18.203 7.293 1 98.88 176 LEU B C 1
ATOM 3935 O O . LEU B 1 176 ? 12.352 17.672 7.973 1 98.88 176 LEU B O 1
ATOM 3939 N N . LEU B 1 177 ? 10.211 18.297 7.688 1 98.94 177 LEU B N 1
ATOM 3940 C CA . LEU B 1 177 ? 9.805 17.719 8.961 1 98.94 177 LEU B CA 1
ATOM 3941 C C . LEU B 1 177 ? 9.859 16.203 8.906 1 98.94 177 LEU B C 1
ATOM 3943 O O . LEU B 1 177 ? 10.344 15.555 9.836 1 98.94 177 LEU B O 1
ATOM 3947 N N . THR B 1 178 ? 9.414 15.602 7.812 1 98.94 178 THR B N 1
ATOM 3948 C CA . THR B 1 178 ? 9.438 14.156 7.617 1 98.94 178 THR B CA 1
ATOM 3949 C C . THR B 1 178 ? 10.867 13.625 7.723 1 98.94 178 THR B C 1
ATOM 3951 O O . THR B 1 178 ? 11.109 12.617 8.391 1 98.94 178 THR B O 1
ATOM 3954 N N . ALA B 1 179 ? 11.781 14.32 7.094 1 98.94 179 ALA B N 1
ATOM 3955 C CA . ALA B 1 179 ? 13.18 13.922 7.109 1 98.94 179 ALA B CA 1
ATOM 3956 C C . ALA B 1 179 ? 13.727 13.875 8.539 1 98.94 179 ALA B C 1
ATOM 3958 O O . ALA B 1 179 ? 14.414 12.93 8.914 1 98.94 179 ALA B O 1
ATOM 3959 N N . GLN B 1 180 ? 13.391 14.875 9.289 1 98.94 180 GLN B N 1
ATOM 3960 C CA . GLN B 1 180 ? 13.883 14.938 10.664 1 98.94 180 GLN B CA 1
ATOM 3961 C C . GLN B 1 180 ? 13.273 13.828 11.516 1 98.94 180 GLN B C 1
ATOM 3963 O O . GLN B 1 180 ? 13.969 13.211 12.336 1 98.94 180 GLN B O 1
ATOM 3968 N N . VAL B 1 181 ? 11.961 13.57 11.352 1 98.94 181 VAL B N 1
ATOM 3969 C CA . VAL B 1 181 ? 11.32 12.5 12.109 1 98.94 181 VAL B CA 1
ATOM 3970 C C . VAL B 1 181 ? 11.961 11.156 11.742 1 98.94 181 VAL B C 1
ATOM 3972 O O . VAL B 1 181 ? 12.266 10.352 12.625 1 98.94 181 VAL B O 1
ATOM 3975 N N . ALA B 1 182 ? 12.172 10.914 10.43 1 98.94 182 ALA B N 1
ATOM 3976 C CA . ALA B 1 182 ? 12.812 9.68 9.992 1 98.94 182 ALA B CA 1
ATOM 3977 C C . ALA B 1 182 ? 14.211 9.539 10.594 1 98.94 182 ALA B C 1
ATOM 3979 O O . ALA B 1 182 ? 14.594 8.461 11.047 1 98.94 182 ALA B O 1
ATOM 3980 N N . LYS B 1 183 ? 14.953 10.625 10.594 1 98.75 183 LYS B N 1
ATOM 3981 C CA . LYS B 1 183 ? 16.297 10.617 11.18 1 98.75 183 LYS B CA 1
ATOM 3982 C C . LYS B 1 183 ? 16.234 10.273 12.672 1 98.75 183 LYS B C 1
ATOM 3984 O O . LYS B 1 183 ? 17.109 9.562 13.18 1 98.75 183 LYS B O 1
ATOM 3989 N N . SER B 1 184 ? 15.234 10.758 13.312 1 98.62 184 SER B N 1
ATOM 3990 C CA . SER B 1 184 ? 15.102 10.5 14.742 1 98.62 184 SER B CA 1
ATOM 3991 C C . SER B 1 184 ? 14.906 9.016 15.023 1 98.62 184 SER B C 1
ATOM 3993 O O . SER B 1 184 ? 15.109 8.562 16.156 1 98.62 184 SER B O 1
ATOM 3995 N N . ARG B 1 185 ? 14.531 8.242 14.023 1 98.31 185 ARG B N 1
ATOM 3996 C CA . ARG B 1 185 ? 14.344 6.801 14.164 1 98.31 185 ARG B CA 1
ATOM 3997 C C . ARG B 1 185 ? 15.617 6.043 13.812 1 98.31 185 ARG B C 1
ATOM 3999 O O . ARG B 1 185 ? 15.625 4.812 13.773 1 98.31 185 ARG B O 1
ATOM 4006 N N . GLY B 1 186 ? 16.672 6.746 13.484 1 98.56 186 GLY B N 1
ATOM 4007 C CA . GLY B 1 186 ? 17.953 6.133 13.188 1 98.56 186 GLY B CA 1
ATOM 4008 C C . GLY B 1 186 ? 18.172 5.879 11.711 1 98.56 186 GLY B C 1
ATOM 4009 O O . GLY B 1 186 ? 19.125 5.203 11.328 1 98.56 186 GLY B O 1
ATOM 4010 N N . ALA B 1 187 ? 17.375 6.43 10.867 1 98.81 187 ALA B N 1
ATOM 4011 C CA . ALA B 1 187 ? 17.484 6.211 9.422 1 98.81 187 ALA B CA 1
ATOM 4012 C C . ALA B 1 187 ? 18.594 7.082 8.828 1 98.81 187 ALA B C 1
ATOM 4014 O O . ALA B 1 187 ? 18.938 8.125 9.383 1 98.81 187 ALA B O 1
ATOM 4015 N N . VAL B 1 188 ? 19.156 6.633 7.758 1 98.94 188 VAL B N 1
ATOM 4016 C CA . VAL B 1 188 ? 19.906 7.488 6.836 1 98.94 188 VAL B CA 1
ATOM 4017 C C . VAL B 1 188 ? 18.938 8.133 5.844 1 98.94 188 VAL B C 1
ATOM 4019 O O . VAL B 1 188 ? 18.219 7.441 5.129 1 98.94 188 VAL B O 1
ATOM 4022 N N . VAL B 1 189 ? 18.953 9.461 5.773 1 98.94 189 VAL B N 1
ATOM 4023 C CA . VAL B 1 189 ? 17.891 10.141 5.047 1 98.94 189 VAL B CA 1
ATOM 4024 C C . VAL B 1 189 ? 18.469 10.883 3.846 1 98.94 189 VAL B C 1
ATOM 4026 O O . VAL B 1 189 ? 19.469 11.594 3.973 1 98.94 189 VAL B O 1
ATOM 4029 N N . ILE B 1 190 ? 17.891 10.672 2.686 1 98.94 190 ILE B N 1
ATOM 4030 C CA . ILE B 1 190 ? 18.062 11.492 1.493 1 98.94 190 ILE B CA 1
ATOM 4031 C C . ILE B 1 190 ? 16.844 12.383 1.282 1 98.94 190 ILE B C 1
ATOM 4033 O O . ILE B 1 190 ? 15.711 11.891 1.259 1 98.94 190 ILE B O 1
ATOM 4037 N N . ILE B 1 191 ? 17.016 13.625 1.148 1 98.94 191 ILE B N 1
ATOM 4038 C CA . ILE B 1 191 ? 15.922 14.508 0.756 1 98.94 191 ILE B CA 1
ATOM 4039 C C . ILE B 1 191 ? 16.203 15.109 -0.617 1 98.94 191 ILE B C 1
ATOM 4041 O O . ILE B 1 191 ? 17.344 15.461 -0.921 1 98.94 191 ILE B O 1
ATOM 4045 N N . THR B 1 192 ? 15.148 15.156 -1.442 1 98.88 192 THR B N 1
ATOM 4046 C CA . THR B 1 192 ? 15.375 15.57 -2.822 1 98.88 192 THR B CA 1
ATOM 4047 C C . THR B 1 192 ? 14.555 16.812 -3.152 1 98.88 192 THR B C 1
ATOM 4049 O O . THR B 1 192 ? 13.539 17.094 -2.5 1 98.88 192 THR B O 1
ATOM 4052 N N . GLY B 1 193 ? 14.984 17.562 -4.109 1 98.19 193 GLY B N 1
ATOM 4053 C CA . GLY B 1 193 ? 14.289 18.719 -4.656 1 98.19 193 GLY B CA 1
ATOM 4054 C C . GLY B 1 193 ? 14.773 19.094 -6.043 1 98.19 193 GLY B C 1
ATOM 4055 O O . GLY B 1 193 ? 15.469 18.328 -6.703 1 98.19 193 GLY B O 1
ATOM 4056 N N . LEU B 1 194 ? 14.289 20.156 -6.504 1 97.75 194 LEU B N 1
ATOM 4057 C CA . LEU B 1 194 ? 14.609 20.703 -7.816 1 97.75 194 LEU B CA 1
ATOM 4058 C C . LEU B 1 194 ? 15.328 22.047 -7.684 1 97.75 194 LEU B C 1
ATOM 4060 O O . LEU B 1 194 ? 15.594 22.5 -6.57 1 97.75 194 LEU B O 1
ATOM 4064 N N . ASP B 1 195 ? 15.625 22.641 -8.812 1 97.44 195 ASP B N 1
ATOM 4065 C CA . ASP B 1 195 ? 16.328 23.922 -8.82 1 97.44 195 ASP B CA 1
ATOM 4066 C C . ASP B 1 195 ? 15.539 24.984 -8.039 1 97.44 195 ASP B C 1
ATOM 4068 O O . ASP B 1 195 ? 16.109 25.75 -7.266 1 97.44 195 ASP B O 1
ATOM 4072 N N . HIS B 1 196 ? 14.289 25.031 -8.242 1 95.56 196 HIS B N 1
ATOM 4073 C CA . HIS B 1 196 ? 13.484 26.078 -7.625 1 95.56 196 HIS B CA 1
ATOM 4074 C C . HIS B 1 196 ? 13.305 25.828 -6.133 1 95.56 196 HIS B C 1
ATOM 4076 O O . HIS B 1 196 ? 12.719 26.656 -5.426 1 95.56 196 HIS B O 1
ATOM 4082 N N . ASP B 1 197 ? 13.867 24.688 -5.621 1 96.5 197 ASP B N 1
ATOM 4083 C CA . ASP B 1 197 ? 13.789 24.328 -4.211 1 96.5 197 ASP B CA 1
ATOM 4084 C C . ASP B 1 197 ? 15.094 24.641 -3.484 1 96.5 197 ASP B C 1
ATOM 4086 O O . ASP B 1 197 ? 15.32 24.156 -2.375 1 96.5 197 ASP B O 1
ATOM 4090 N N . GLN B 1 198 ? 15.945 25.391 -4.031 1 96.19 198 GLN B N 1
ATOM 4091 C CA . GLN B 1 198 ? 17.297 25.516 -3.508 1 96.19 198 GLN B CA 1
ATOM 4092 C C . GLN B 1 198 ? 17.297 26.031 -2.072 1 96.19 198 GLN B C 1
ATOM 4094 O O . GLN B 1 198 ? 18.031 25.547 -1.222 1 96.19 198 GLN B O 1
ATOM 4099 N N . VAL B 1 199 ? 16.484 27.031 -1.806 1 95.94 199 VAL B N 1
ATOM 4100 C CA . VAL B 1 199 ? 16.391 27.578 -0.457 1 95.94 199 VAL B CA 1
ATOM 4101 C C . VAL B 1 199 ? 16.031 26.469 0.529 1 95.94 199 VAL B C 1
ATOM 4103 O O . VAL B 1 199 ? 16.594 26.406 1.622 1 95.94 199 VAL B O 1
ATOM 4106 N N . ARG B 1 200 ? 15.164 25.609 0.202 1 97.88 200 ARG B N 1
ATOM 4107 C CA . ARG B 1 200 ? 14.711 24.5 1.043 1 97.88 200 ARG B CA 1
ATOM 4108 C C . ARG B 1 200 ? 15.773 23.422 1.146 1 97.88 200 ARG B C 1
ATOM 4110 O O . ARG B 1 200 ? 15.953 22.812 2.205 1 97.88 200 ARG B O 1
ATOM 4117 N N . LEU B 1 201 ? 16.453 23.141 0.045 1 98.31 201 LEU B N 1
ATOM 4118 C CA . LEU B 1 201 ? 17.547 22.172 0.067 1 98.31 201 LEU B CA 1
ATOM 4119 C C . LEU B 1 201 ? 18.672 22.656 0.979 1 98.31 201 LEU B C 1
ATOM 4121 O O . LEU B 1 201 ? 19.25 21.875 1.74 1 98.31 201 LEU B O 1
ATOM 4125 N N . ASP B 1 202 ? 18.953 24 0.897 1 98.25 202 ASP B N 1
ATOM 4126 C CA . ASP B 1 202 ? 19.953 24.562 1.797 1 98.25 202 ASP B CA 1
ATOM 4127 C C . ASP B 1 202 ? 19.547 24.391 3.258 1 98.25 202 ASP B C 1
ATOM 4129 O O . ASP B 1 202 ? 20.375 24.078 4.105 1 98.25 202 ASP B O 1
ATOM 4133 N N . LYS B 1 203 ? 18.281 24.594 3.486 1 98.44 203 LYS B N 1
ATOM 4134 C CA . LYS B 1 203 ? 17.766 24.406 4.84 1 98.44 203 LYS B CA 1
ATOM 4135 C C . LYS B 1 203 ? 17.938 22.969 5.297 1 98.44 203 LYS B C 1
ATOM 4137 O O . LYS B 1 203 ? 18.266 22.703 6.457 1 98.44 203 LYS B O 1
ATOM 4142 N N . ALA B 1 204 ? 17.703 22 4.43 1 98.75 204 ALA B N 1
ATOM 4143 C CA . ALA B 1 204 ? 17.891 20.578 4.746 1 98.75 204 ALA B CA 1
ATOM 4144 C C . ALA B 1 204 ? 19.328 20.312 5.188 1 98.75 204 ALA B C 1
ATOM 4146 O O . ALA B 1 204 ? 19.562 19.562 6.141 1 98.75 204 ALA B O 1
ATOM 4147 N N . GLU B 1 205 ? 20.281 20.891 4.488 1 98.56 205 GLU B N 1
ATOM 4148 C CA . GLU B 1 205 ? 21.672 20.781 4.883 1 98.56 205 GLU B CA 1
ATOM 4149 C C . GLU B 1 205 ? 21.906 21.375 6.266 1 98.56 205 GLU B C 1
ATOM 4151 O O . GLU B 1 205 ? 22.594 20.766 7.098 1 98.56 205 GLU B O 1
ATOM 4156 N N . GLU B 1 206 ? 21.344 22.516 6.414 1 98.31 206 GLU B N 1
ATOM 4157 C CA . GLU B 1 206 ? 21.516 23.25 7.668 1 98.31 206 GLU B CA 1
ATOM 4158 C C . GLU B 1 206 ? 21.031 22.422 8.859 1 98.31 206 GLU B C 1
ATOM 4160 O O . GLU B 1 206 ? 21.672 22.422 9.914 1 98.31 206 GLU B O 1
ATOM 4165 N N . ILE B 1 207 ? 19.953 21.719 8.625 1 97.81 207 ILE B N 1
ATOM 4166 C CA . ILE B 1 207 ? 19.391 21.016 9.766 1 97.81 207 ILE B CA 1
ATOM 4167 C C . ILE B 1 207 ? 19.984 19.609 9.852 1 97.81 207 ILE B C 1
ATOM 4169 O O . ILE B 1 207 ? 19.531 18.797 10.664 1 97.81 207 ILE B O 1
ATOM 4173 N N . GLY B 1 208 ? 20.859 19.266 9.016 1 98.25 208 GLY B N 1
ATOM 4174 C CA . GLY B 1 208 ? 21.703 18.094 9.211 1 98.25 208 GLY B CA 1
ATOM 4175 C C . GLY B 1 208 ? 21.156 16.844 8.531 1 98.25 208 GLY B C 1
ATOM 4176 O O . GLY B 1 208 ? 21.438 15.727 8.969 1 98.25 208 GLY B O 1
ATOM 4177 N N . ILE B 1 209 ? 20.375 16.938 7.527 1 98.75 209 ILE B N 1
ATOM 4178 C CA . ILE B 1 209 ? 19.953 15.766 6.77 1 98.75 209 ILE B CA 1
ATOM 4179 C C . ILE B 1 209 ? 21.156 15.125 6.102 1 98.75 209 ILE B C 1
ATOM 4181 O O . ILE B 1 209 ? 22.062 15.82 5.621 1 98.75 209 ILE B O 1
ATOM 4185 N N . ASP B 1 210 ? 21.203 13.82 6.047 1 98.81 210 ASP B N 1
ATOM 4186 C CA . ASP B 1 210 ? 22.406 13.062 5.676 1 98.81 210 ASP B CA 1
ATOM 4187 C C . ASP B 1 210 ? 22.797 13.344 4.23 1 98.81 210 ASP B C 1
ATOM 4189 O O . ASP B 1 210 ? 23.984 13.531 3.932 1 98.81 210 ASP B O 1
ATOM 4193 N N . HIS B 1 211 ? 21.828 13.305 3.328 1 98.88 211 HIS B N 1
ATOM 4194 C CA . HIS B 1 211 ? 22.062 13.555 1.91 1 98.88 211 HIS B CA 1
ATOM 4195 C C . HIS B 1 211 ? 21 14.477 1.328 1 98.88 211 HIS B C 1
ATOM 4197 O O . HIS B 1 211 ? 19.812 14.227 1.478 1 98.88 211 HIS B O 1
ATOM 4203 N N . VAL B 1 212 ? 21.453 15.547 0.726 1 98.88 212 VAL B N 1
ATOM 4204 C CA . VAL B 1 212 ? 20.578 16.5 0.056 1 98.88 212 VAL B CA 1
ATOM 4205 C C . VAL B 1 212 ? 20.859 16.484 -1.446 1 98.88 212 VAL B C 1
ATOM 4207 O O . VAL B 1 212 ? 22 16.719 -1.878 1 98.88 212 VAL B O 1
ATOM 4210 N N . VAL B 1 213 ? 19.812 16.203 -2.236 1 98.75 213 VAL B N 1
ATOM 4211 C CA . VAL B 1 213 ? 20.047 15.938 -3.648 1 98.75 213 VAL B CA 1
ATOM 4212 C C . VAL B 1 213 ? 19.125 16.797 -4.508 1 98.75 213 VAL B C 1
ATOM 4214 O O . VAL B 1 213 ? 17.906 16.75 -4.355 1 98.75 213 VAL B O 1
ATOM 4217 N N . ASN B 1 214 ? 19.672 17.625 -5.34 1 98.69 214 ASN B N 1
ATOM 4218 C CA . ASN B 1 214 ? 18.938 18.203 -6.465 1 98.69 214 ASN B CA 1
ATOM 4219 C C . ASN B 1 214 ? 18.906 17.25 -7.656 1 98.69 214 ASN B C 1
ATOM 4221 O O . ASN B 1 214 ? 19.938 17.031 -8.32 1 98.69 214 ASN B O 1
ATOM 4225 N N . ILE B 1 215 ? 17.781 16.719 -7.953 1 97.75 215 ILE B N 1
ATOM 4226 C CA . ILE B 1 215 ? 17.672 15.586 -8.875 1 97.75 215 ILE B CA 1
ATOM 4227 C C . ILE B 1 215 ? 17.828 16.078 -10.312 1 97.75 215 ILE B C 1
ATOM 4229 O O . ILE B 1 215 ? 17.859 15.281 -11.25 1 97.75 215 ILE B O 1
ATOM 4233 N N . GLN B 1 216 ? 17.859 17.359 -10.508 1 97.69 216 GLN B N 1
ATOM 4234 C CA . GLN B 1 216 ? 18.125 17.906 -11.836 1 97.69 216 GLN B CA 1
ATOM 4235 C C . GLN B 1 216 ? 19.625 17.938 -12.125 1 97.69 216 GLN B C 1
ATOM 4237 O O . GLN B 1 216 ? 20.031 18.125 -13.266 1 97.69 216 GLN B O 1
ATOM 4242 N N . HIS B 1 217 ? 20.438 17.766 -11.117 1 97.75 217 HIS B N 1
ATOM 4243 C CA . HIS B 1 217 ? 21.875 17.891 -11.289 1 97.75 217 HIS B CA 1
ATOM 4244 C C . HIS B 1 217 ? 22.594 16.625 -10.867 1 97.75 217 HIS B C 1
ATOM 4246 O O . HIS B 1 217 ? 23.766 16.422 -11.211 1 97.75 217 HIS B O 1
ATOM 4252 N N . GLU B 1 218 ? 21.984 15.82 -10.094 1 97.06 218 GLU B N 1
ATOM 4253 C CA . GLU B 1 218 ? 22.594 14.602 -9.562 1 97.06 218 GLU B CA 1
ATOM 4254 C C . GLU B 1 218 ? 21.734 13.383 -9.883 1 97.06 218 GLU B C 1
ATOM 4256 O O . GLU B 1 218 ? 20.516 13.477 -9.945 1 97.06 218 GLU B O 1
ATOM 4261 N N . ASP B 1 219 ? 22.422 12.273 -10.047 1 97.62 219 ASP B N 1
ATOM 4262 C CA . ASP B 1 219 ? 21.719 11.008 -10.289 1 97.62 219 ASP B CA 1
ATOM 4263 C C . ASP B 1 219 ? 21.312 10.344 -8.977 1 97.62 219 ASP B C 1
ATOM 4265 O O . ASP B 1 219 ? 22.125 9.633 -8.367 1 97.62 219 ASP B O 1
ATOM 4269 N N . LEU B 1 220 ? 20.109 10.539 -8.625 1 98.56 220 LEU B N 1
ATOM 4270 C CA . LEU B 1 220 ? 19.594 10.031 -7.359 1 98.56 220 LEU B CA 1
ATOM 4271 C C . LEU B 1 220 ? 19.688 8.508 -7.297 1 98.56 220 LEU B C 1
ATOM 4273 O O . LEU B 1 220 ? 20.031 7.945 -6.254 1 98.56 220 LEU B O 1
ATOM 4277 N N . LYS B 1 221 ? 19.344 7.797 -8.352 1 98.38 221 LYS B N 1
ATOM 4278 C CA . LYS B 1 221 ? 19.406 6.34 -8.398 1 98.38 221 LYS B CA 1
ATOM 4279 C C . LYS B 1 221 ? 20.812 5.832 -8.141 1 98.38 221 LYS B C 1
ATOM 4281 O O . LYS B 1 221 ? 21 4.848 -7.426 1 98.38 221 LYS B O 1
ATOM 4286 N N . GLN B 1 222 ? 21.781 6.441 -8.758 1 98.5 222 GLN B N 1
ATOM 4287 C CA . GLN B 1 222 ? 23.172 6.062 -8.539 1 98.5 222 GLN B CA 1
ATOM 4288 C C . GLN B 1 222 ? 23.547 6.184 -7.07 1 98.5 222 GLN B C 1
ATOM 4290 O O . GLN B 1 222 ? 24.219 5.309 -6.523 1 98.5 222 GLN B O 1
ATOM 4295 N N . LEU B 1 223 ? 23.172 7.301 -6.461 1 98.75 223 LEU B N 1
ATOM 4296 C CA . LEU B 1 223 ? 23.469 7.488 -5.043 1 98.75 223 LEU B CA 1
ATOM 4297 C C . LEU B 1 223 ? 22.812 6.398 -4.203 1 98.75 223 LEU B C 1
ATOM 4299 O O . LEU B 1 223 ? 23.453 5.789 -3.348 1 98.75 223 LEU B O 1
ATOM 4303 N N . VAL B 1 224 ? 21.531 6.137 -4.418 1 98.88 224 VAL B N 1
ATOM 4304 C CA . VAL B 1 224 ? 20.797 5.121 -3.678 1 98.88 224 VAL B CA 1
ATOM 4305 C C . VAL B 1 224 ? 21.469 3.76 -3.861 1 98.88 224 VAL B C 1
ATOM 4307 O O . VAL B 1 224 ? 21.672 3.025 -2.893 1 98.88 224 VAL B O 1
ATOM 4310 N N . ASP B 1 225 ? 21.797 3.432 -5.117 1 98.56 225 ASP B N 1
ATOM 4311 C CA . ASP B 1 225 ? 22.453 2.158 -5.395 1 98.56 225 ASP B CA 1
ATOM 4312 C C . ASP B 1 225 ? 23.781 2.043 -4.641 1 98.56 225 ASP B C 1
ATOM 4314 O O . ASP B 1 225 ? 24.109 0.983 -4.102 1 98.56 225 ASP B O 1
ATOM 4318 N N . HIS B 1 226 ? 24.5 3.121 -4.648 1 98.56 226 HIS B N 1
ATOM 4319 C CA . HIS B 1 226 ? 25.781 3.141 -3.949 1 98.56 226 HIS B CA 1
ATOM 4320 C C . HIS B 1 226 ? 25.609 2.9 -2.455 1 98.56 226 HIS B C 1
ATOM 4322 O O . HIS B 1 226 ? 26.344 2.123 -1.851 1 98.56 226 HIS B O 1
ATOM 4328 N N . LEU B 1 227 ? 24.578 3.49 -1.866 1 98.69 227 LEU B N 1
ATOM 4329 C CA . LEU B 1 227 ? 24.359 3.439 -0.423 1 98.69 227 LEU B CA 1
ATOM 4330 C C . LEU B 1 227 ? 23.75 2.105 -0.006 1 98.69 227 LEU B C 1
ATOM 4332 O O . LEU B 1 227 ? 23.75 1.767 1.179 1 98.69 227 LEU B O 1
ATOM 4336 N N . THR B 1 228 ? 23.25 1.322 -0.959 1 98.5 228 THR B N 1
ATOM 4337 C CA . THR B 1 228 ? 22.484 0.142 -0.586 1 98.5 228 THR B CA 1
ATOM 4338 C C . THR B 1 228 ? 23.016 -1.101 -1.288 1 98.5 228 THR B C 1
ATOM 4340 O O . THR B 1 228 ? 22.359 -2.139 -1.323 1 98.5 228 THR B O 1
ATOM 4343 N N . ASP B 1 229 ? 24.156 -0.991 -2.006 1 97.69 229 ASP B N 1
ATOM 4344 C CA . ASP B 1 229 ? 24.75 -2.078 -2.771 1 97.69 229 ASP B CA 1
ATOM 4345 C C . ASP B 1 229 ? 23.812 -2.559 -3.875 1 97.69 229 ASP B C 1
ATOM 4347 O O . ASP B 1 229 ? 23.703 -3.762 -4.125 1 97.69 229 ASP B O 1
ATOM 4351 N N . GLY B 1 230 ? 23.031 -1.633 -4.32 1 97.94 230 GLY B N 1
ATOM 4352 C CA . GLY B 1 230 ? 22.219 -1.902 -5.496 1 97.94 230 GLY B CA 1
ATOM 4353 C C . GLY B 1 230 ? 20.844 -2.436 -5.156 1 97.94 230 GLY B C 1
ATOM 4354 O O . GLY B 1 230 ? 20.016 -2.656 -6.047 1 97.94 230 GLY B O 1
ATOM 4355 N N . TYR B 1 231 ? 20.453 -2.619 -3.895 1 98.31 231 TYR B N 1
ATOM 4356 C CA . TYR B 1 231 ? 19.156 -3.201 -3.535 1 98.31 231 TYR B CA 1
ATOM 4357 C C . TYR B 1 231 ? 18.047 -2.166 -3.633 1 98.31 231 TYR B C 1
ATOM 4359 O O . TYR B 1 231 ? 16.891 -2.506 -3.926 1 98.31 231 TYR B O 1
ATOM 4367 N N . GLY B 1 232 ? 18.422 -0.844 -3.287 1 98.81 232 GLY B N 1
ATOM 4368 C CA . GLY B 1 232 ? 17.422 0.211 -3.305 1 98.81 232 GLY B CA 1
ATOM 4369 C C . GLY B 1 232 ? 17.031 0.691 -1.918 1 98.81 232 GLY B C 1
ATOM 4370 O O . GLY B 1 232 ? 17.422 0.083 -0.916 1 98.81 232 GLY B O 1
ATOM 4371 N N . ALA B 1 233 ? 16.297 1.73 -1.875 1 98.94 233 ALA B N 1
ATOM 4372 C CA . ALA B 1 233 ? 15.883 2.352 -0.62 1 98.94 233 ALA B CA 1
ATOM 4373 C C . ALA B 1 233 ? 14.875 1.472 0.123 1 98.94 233 ALA B C 1
ATOM 4375 O O . ALA B 1 233 ? 14.078 0.77 -0.499 1 98.94 233 ALA B O 1
ATOM 4376 N N . ASP B 1 234 ? 14.898 1.548 1.461 1 98.94 234 ASP B N 1
ATOM 4377 C CA . ASP B 1 234 ? 13.961 0.797 2.291 1 98.94 234 ASP B CA 1
ATOM 4378 C C . ASP B 1 234 ? 12.586 1.451 2.293 1 98.94 234 ASP B C 1
ATOM 4380 O O . ASP B 1 234 ? 11.562 0.76 2.279 1 98.94 234 ASP B O 1
ATOM 4384 N N . ILE B 1 235 ? 12.602 2.775 2.342 1 98.94 235 ILE B N 1
ATOM 4385 C CA . ILE B 1 235 ? 11.359 3.531 2.453 1 98.94 235 ILE B CA 1
ATOM 4386 C C . ILE B 1 235 ? 11.438 4.777 1.573 1 98.94 235 ILE B C 1
ATOM 4388 O O . ILE B 1 235 ? 12.484 5.426 1.491 1 98.94 235 ILE B O 1
ATOM 4392 N N . VAL B 1 236 ? 10.383 5.07 0.916 1 98.94 236 VAL B N 1
ATOM 4393 C CA . VAL B 1 236 ? 10.188 6.348 0.243 1 98.94 236 VAL B CA 1
ATOM 4394 C C . VAL B 1 236 ? 9.023 7.098 0.883 1 98.94 236 VAL B C 1
ATOM 4396 O O . VAL B 1 236 ? 7.93 6.547 1.032 1 98.94 236 VAL B O 1
ATOM 4399 N N . MET B 1 237 ? 9.281 8.273 1.325 1 98.94 237 MET B N 1
ATOM 4400 C CA . MET B 1 237 ? 8.266 9.227 1.764 1 98.94 237 MET B CA 1
ATOM 4401 C C . MET B 1 237 ? 7.961 10.242 0.669 1 98.94 237 MET B C 1
ATOM 4403 O O . MET B 1 237 ? 8.781 11.117 0.382 1 98.94 237 MET B O 1
ATOM 4407 N N . GLU B 1 238 ? 6.832 10.133 0.069 1 98.81 238 GLU B N 1
ATOM 4408 C CA . GLU B 1 238 ? 6.488 11.055 -1.009 1 98.81 238 GLU B CA 1
ATOM 4409 C C . GLU B 1 238 ? 5.77 12.289 -0.471 1 98.81 238 GLU B C 1
ATOM 4411 O O . GLU B 1 238 ? 4.594 12.219 -0.1 1 98.81 238 GLU B O 1
ATOM 4416 N N . CYS B 1 239 ? 6.438 13.367 -0.405 1 98.5 239 CYS B N 1
ATOM 4417 C CA . CYS B 1 239 ? 5.926 14.586 0.221 1 98.5 239 CYS B CA 1
ATOM 4418 C C . CYS B 1 239 ? 5.691 15.68 -0.817 1 98.5 239 CYS B C 1
ATOM 4420 O O . CYS B 1 239 ? 5.34 16.797 -0.469 1 98.5 239 CYS B O 1
ATOM 4422 N N . SER B 1 240 ? 5.871 15.422 -2.053 1 97.12 240 SER B N 1
ATOM 4423 C CA . SER B 1 240 ? 5.789 16.453 -3.074 1 97.12 240 SER B CA 1
ATOM 4424 C C . SER B 1 240 ? 4.402 16.5 -3.705 1 97.12 240 SER B C 1
ATOM 4426 O O . SER B 1 240 ? 3.949 17.562 -4.145 1 97.12 240 SER B O 1
ATOM 4428 N N . GLY B 1 241 ? 3.775 15.359 -3.857 1 96.12 241 GLY B N 1
ATOM 4429 C CA . GLY B 1 241 ? 2.52 15.273 -4.586 1 96.12 241 GLY B CA 1
ATOM 4430 C C . GLY B 1 241 ? 2.691 15.383 -6.09 1 96.12 241 GLY B C 1
ATOM 4431 O O . GLY B 1 241 ? 1.764 15.773 -6.801 1 96.12 241 GLY B O 1
ATOM 4432 N N . ALA B 1 242 ? 3.859 15.094 -6.598 1 96.81 242 ALA B N 1
ATOM 4433 C CA . ALA B 1 242 ? 4.133 15.148 -8.031 1 96.81 242 ALA B CA 1
ATOM 4434 C C . ALA B 1 242 ? 4.227 13.742 -8.617 1 96.81 242 ALA B C 1
ATOM 4436 O O . ALA B 1 242 ? 4.922 12.875 -8.078 1 96.81 242 ALA B O 1
ATOM 4437 N N . VAL B 1 243 ? 3.58 13.547 -9.758 1 96.44 243 VAL B N 1
ATOM 4438 C CA . VAL B 1 243 ? 3.494 12.227 -10.375 1 96.44 243 VAL B CA 1
ATOM 4439 C C . VAL B 1 243 ? 4.895 11.734 -10.734 1 96.44 243 VAL B C 1
ATOM 4441 O O . VAL B 1 243 ? 5.254 10.594 -10.43 1 96.44 243 VAL B O 1
ATOM 4444 N N . PRO B 1 244 ? 5.793 12.609 -11.328 1 96.56 244 PRO B N 1
ATOM 4445 C CA . PRO B 1 244 ? 7.137 12.117 -11.648 1 96.56 244 PRO B CA 1
ATOM 4446 C C . PRO B 1 244 ? 7.91 11.68 -10.406 1 96.56 244 PRO B C 1
ATOM 4448 O O . PRO B 1 244 ? 8.664 10.703 -10.461 1 96.56 244 PRO B O 1
ATOM 4451 N N . ALA B 1 245 ? 7.719 12.391 -9.328 1 97.19 245 ALA B N 1
ATOM 4452 C CA . ALA B 1 245 ? 8.398 12.023 -8.086 1 97.19 245 ALA B CA 1
ATOM 4453 C C . ALA B 1 245 ? 7.902 10.68 -7.562 1 97.19 245 ALA B C 1
ATOM 4455 O O . ALA B 1 245 ? 8.695 9.852 -7.109 1 97.19 245 ALA B O 1
ATOM 4456 N N . ALA B 1 246 ? 6.621 10.508 -7.605 1 97.31 246 ALA B N 1
ATOM 4457 C CA . ALA B 1 246 ? 6.047 9.242 -7.172 1 97.31 246 ALA B CA 1
ATOM 4458 C C . ALA B 1 246 ? 6.613 8.078 -7.984 1 97.31 246 ALA B C 1
ATOM 4460 O O . ALA B 1 246 ? 6.988 7.047 -7.422 1 97.31 246 ALA B O 1
ATOM 4461 N N . LYS B 1 247 ? 6.66 8.227 -9.297 1 97 247 LYS B N 1
ATOM 4462 C CA . LYS B 1 247 ? 7.203 7.199 -10.172 1 97 247 LYS B CA 1
ATOM 4463 C C . LYS B 1 247 ? 8.672 6.926 -9.859 1 97 247 LYS B C 1
ATOM 4465 O O . LYS B 1 247 ? 9.094 5.766 -9.781 1 97 247 LYS B O 1
ATOM 4470 N N . GLN B 1 248 ? 9.398 7.98 -9.688 1 97.69 248 GLN B N 1
ATOM 4471 C CA . GLN B 1 248 ? 10.805 7.832 -9.32 1 97.69 248 GLN B CA 1
ATOM 4472 C C . GLN B 1 248 ? 10.945 7.102 -7.992 1 97.69 248 GLN B C 1
ATOM 4474 O O . GLN B 1 248 ? 11.836 6.262 -7.832 1 97.69 248 GLN B O 1
ATOM 4479 N N . GLY B 1 249 ? 10.102 7.484 -7.023 1 98.5 249 GLY B N 1
ATOM 4480 C CA . GLY B 1 249 ? 10.125 6.828 -5.727 1 98.5 249 GLY B CA 1
ATOM 4481 C C . GLY B 1 249 ? 9.938 5.324 -5.816 1 98.5 249 GLY B C 1
ATOM 4482 O O . GLY B 1 249 ? 10.672 4.562 -5.184 1 98.5 249 GLY B O 1
ATOM 4483 N N . LEU B 1 250 ? 9.008 4.887 -6.602 1 98.5 250 LEU B N 1
ATOM 4484 C CA . LEU B 1 250 ? 8.773 3.461 -6.789 1 98.5 250 LEU B CA 1
ATOM 4485 C C . LEU B 1 250 ? 9.992 2.777 -7.395 1 98.5 250 LEU B C 1
ATOM 4487 O O . LEU B 1 250 ? 10.328 1.651 -7.023 1 98.5 250 LEU B O 1
ATOM 4491 N N . ASP B 1 251 ? 10.625 3.449 -8.273 1 98.19 251 ASP B N 1
ATOM 4492 C CA . ASP B 1 251 ? 11.797 2.902 -8.945 1 98.19 251 ASP B CA 1
ATOM 4493 C C . ASP B 1 251 ? 12.961 2.732 -7.973 1 98.19 251 ASP B C 1
ATOM 4495 O O . ASP B 1 251 ? 13.742 1.786 -8.086 1 98.19 251 ASP B O 1
ATOM 4499 N N . LEU B 1 252 ? 13.062 3.604 -7.02 1 98.81 252 LEU B N 1
ATOM 4500 C CA . LEU B 1 252 ? 14.195 3.65 -6.102 1 98.81 252 LEU B CA 1
ATOM 4501 C C . LEU B 1 252 ? 14.055 2.59 -5.016 1 98.81 252 LEU B C 1
ATOM 4503 O O . LEU B 1 252 ? 15.031 2.248 -4.348 1 98.81 252 LEU B O 1
ATOM 4507 N N . LEU B 1 253 ? 12.883 2.125 -4.781 1 98.88 253 LEU B N 1
ATOM 4508 C CA . LEU B 1 253 ? 12.617 1.228 -3.664 1 98.88 253 LEU B CA 1
ATOM 4509 C C . LEU B 1 253 ? 13.219 -0.151 -3.918 1 98.88 253 LEU B C 1
ATOM 4511 O O . LEU B 1 253 ? 13.156 -0.663 -5.039 1 98.88 253 LEU B O 1
ATOM 4515 N N . ARG B 1 254 ? 13.758 -0.721 -2.936 1 98.81 254 ARG B N 1
ATOM 4516 C CA . ARG B 1 254 ? 14.109 -2.137 -2.979 1 98.81 254 ARG B CA 1
ATOM 4517 C C . ARG B 1 254 ? 12.859 -3.008 -3.068 1 98.81 254 ARG B C 1
ATOM 4519 O O . ARG B 1 254 ? 11.742 -2.529 -2.852 1 98.81 254 ARG B O 1
ATOM 4526 N N . LYS B 1 255 ? 13.047 -4.281 -3.438 1 98.69 255 LYS B N 1
ATOM 4527 C CA . LYS B 1 255 ? 11.93 -5.219 -3.305 1 98.69 255 LYS B CA 1
ATOM 4528 C C . LYS B 1 255 ? 11.484 -5.34 -1.851 1 98.69 255 LYS B C 1
ATOM 4530 O O . LYS B 1 255 ? 12.32 -5.355 -0.941 1 98.69 255 LYS B O 1
ATOM 4535 N N . LYS B 1 256 ? 10.117 -5.312 -1.66 1 98.38 256 LYS B N 1
ATOM 4536 C CA . LYS B 1 256 ? 9.453 -5.309 -0.356 1 98.38 256 LYS B CA 1
ATOM 4537 C C . LYS B 1 256 ? 9.641 -3.965 0.347 1 98.38 256 LYS B C 1
ATOM 4539 O O . LYS B 1 256 ? 9.531 -3.881 1.572 1 98.38 256 LYS B O 1
ATOM 4544 N N . GLY B 1 257 ? 10.047 -2.963 -0.405 1 98.81 257 GLY B N 1
ATOM 4545 C CA . GLY B 1 257 ? 10.148 -1.623 0.15 1 98.81 257 GLY B CA 1
ATOM 4546 C C . GLY B 1 257 ? 8.805 -1.029 0.525 1 98.81 257 GLY B C 1
ATOM 4547 O O . GLY B 1 257 ? 7.758 -1.623 0.253 1 98.81 257 GLY B O 1
ATOM 4548 N N . GLN B 1 258 ? 8.883 0.126 1.205 1 98.88 258 GLN B N 1
ATOM 4549 C CA . GLN B 1 258 ? 7.688 0.806 1.693 1 98.88 258 GLN B CA 1
ATOM 4550 C C . GLN B 1 258 ? 7.539 2.186 1.058 1 98.88 258 GLN B C 1
ATOM 4552 O O . GLN B 1 258 ? 8.508 2.945 0.982 1 98.88 258 GLN B O 1
ATOM 4557 N N . TYR B 1 259 ? 6.41 2.414 0.526 1 98.94 259 TYR B N 1
ATOM 4558 C CA . TYR B 1 259 ? 6.043 3.705 -0.043 1 98.94 259 TYR B CA 1
ATOM 4559 C C . TYR B 1 259 ? 4.949 4.375 0.784 1 98.94 259 TYR B C 1
ATOM 4561 O O . TYR B 1 259 ? 3.852 3.834 0.927 1 98.94 259 TYR B O 1
ATOM 4569 N N . VAL B 1 260 ? 5.219 5.559 1.33 1 98.94 260 VAL B N 1
ATOM 4570 C CA . VAL B 1 260 ? 4.227 6.297 2.104 1 98.94 260 VAL B CA 1
ATOM 4571 C C . VAL B 1 260 ? 3.855 7.586 1.374 1 98.94 260 VAL B C 1
ATOM 4573 O O . VAL B 1 260 ? 4.715 8.438 1.129 1 98.94 260 VAL B O 1
ATOM 4576 N N . GLN B 1 261 ? 2.641 7.727 1.045 1 98.38 261 GLN B N 1
ATOM 4577 C CA . GLN B 1 261 ? 2.146 8.906 0.341 1 98.38 261 GLN B CA 1
ATOM 4578 C C . GLN B 1 261 ? 1.69 9.984 1.321 1 98.38 261 GLN B C 1
ATOM 4580 O O . GLN B 1 261 ? 0.681 9.812 2.01 1 98.38 261 GLN B O 1
ATOM 4585 N N . VAL B 1 262 ? 2.379 11.062 1.354 1 97.75 262 VAL B N 1
ATOM 4586 C CA . VAL B 1 262 ? 2.068 12.18 2.242 1 97.75 262 VAL B CA 1
ATOM 4587 C C . VAL B 1 262 ? 1.515 13.344 1.43 1 97.75 262 VAL B C 1
ATOM 4589 O O . VAL B 1 262 ? 0.508 13.945 1.807 1 97.75 262 VAL B O 1
ATOM 4592 N N . GLY B 1 263 ? 2.18 13.617 0.331 1 96.38 263 GLY B N 1
ATOM 4593 C CA . GLY B 1 263 ? 1.767 14.703 -0.536 1 96.38 263 GLY B CA 1
ATOM 4594 C C . GLY B 1 263 ? 0.441 14.453 -1.227 1 96.38 263 GLY B C 1
ATOM 4595 O O . GLY B 1 263 ? 0.09 13.305 -1.505 1 96.38 263 GLY B O 1
ATOM 4596 N N . LEU B 1 264 ? -0.29 15.492 -1.527 1 94.44 264 LEU B N 1
ATOM 4597 C CA . LEU B 1 264 ? -1.562 15.406 -2.238 1 94.44 264 LEU B CA 1
ATOM 4598 C C . LEU B 1 264 ? -1.384 15.742 -3.715 1 94.44 264 LEU B C 1
ATOM 4600 O O . LEU B 1 264 ? -0.78 16.766 -4.055 1 94.44 264 LEU B O 1
ATOM 4604 N N . PHE B 1 265 ? -1.899 14.891 -4.5 1 95.19 265 PHE B N 1
ATOM 4605 C CA . PHE B 1 265 ? -1.852 15.156 -5.938 1 95.19 265 PHE B CA 1
ATOM 4606 C C . PHE B 1 265 ? -2.965 16.109 -6.352 1 95.19 265 PHE B C 1
ATOM 4608 O O . PHE B 1 265 ? -4.023 16.156 -5.719 1 95.19 265 PHE B O 1
ATOM 4615 N N . PRO B 1 266 ? -2.742 16.828 -7.445 1 90.62 266 PRO B N 1
ATOM 4616 C CA . PRO B 1 266 ? -3.801 17.734 -7.922 1 90.62 266 PRO B CA 1
ATOM 4617 C C . PRO B 1 266 ? -5.055 16.969 -8.359 1 90.62 266 PRO B C 1
ATOM 4619 O O . PRO B 1 266 ? -6.164 17.5 -8.25 1 90.62 266 PRO B O 1
ATOM 4622 N N . LYS B 1 267 ? -4.824 15.766 -8.914 1 92.56 267 LYS B N 1
ATOM 4623 C CA . LYS B 1 267 ? -5.938 14.922 -9.328 1 92.56 267 LYS B CA 1
ATOM 4624 C C . LYS B 1 267 ? -6 13.641 -8.492 1 92.56 267 LYS B C 1
ATOM 4626 O O . LYS B 1 267 ? -4.965 13.117 -8.07 1 92.56 267 LYS B O 1
ATOM 4631 N N . ALA B 1 268 ? -7.203 13.211 -8.352 1 92.12 268 ALA B N 1
ATOM 4632 C CA . ALA B 1 268 ? -7.391 11.992 -7.574 1 92.12 268 ALA B CA 1
ATOM 4633 C C . ALA B 1 268 ? -6.75 10.789 -8.266 1 92.12 268 ALA B C 1
ATOM 4635 O O . ALA B 1 268 ? -6.035 10.008 -7.633 1 92.12 268 ALA B O 1
ATOM 4636 N N . ASP B 1 269 ? -7.082 10.602 -9.586 1 93.75 269 ASP B N 1
ATOM 4637 C CA . ASP B 1 269 ? -6.523 9.516 -10.375 1 93.75 269 ASP B CA 1
ATOM 4638 C C . ASP B 1 269 ? -5.117 9.852 -10.867 1 93.75 269 ASP B C 1
ATOM 4640 O O . ASP B 1 269 ? -4.914 10.875 -11.531 1 93.75 269 ASP B O 1
ATOM 4644 N N . VAL B 1 270 ? -4.246 9 -10.484 1 95.5 270 VAL B N 1
ATOM 4645 C CA . VAL B 1 270 ? -2.834 9.203 -10.805 1 95.5 270 VAL B CA 1
ATOM 4646 C C . VAL B 1 270 ? -2.307 8.008 -11.594 1 95.5 270 VAL B C 1
ATOM 4648 O O . VAL B 1 270 ? -2.615 6.859 -11.281 1 95.5 270 VAL B O 1
ATOM 4651 N N . ASP B 1 271 ? -1.62 8.297 -12.719 1 95.75 271 ASP B N 1
ATOM 4652 C CA . ASP B 1 271 ? -0.891 7.223 -13.383 1 95.75 271 ASP B CA 1
ATOM 4653 C C . ASP B 1 271 ? 0.164 6.621 -12.461 1 95.75 271 ASP B C 1
ATOM 4655 O O . ASP B 1 271 ? 1.233 7.199 -12.266 1 95.75 271 ASP B O 1
ATOM 4659 N N . PHE B 1 272 ? -0.15 5.535 -11.891 1 96.56 272 PHE B N 1
ATOM 4660 C CA . PHE B 1 272 ? 0.654 4.895 -10.859 1 96.56 272 PHE B CA 1
ATOM 4661 C C . PHE B 1 272 ? 1.134 3.523 -11.32 1 96.56 272 PHE B C 1
ATOM 4663 O O . PHE B 1 272 ? 0.381 2.773 -11.953 1 96.56 272 PHE B O 1
ATOM 4670 N N . ASP B 1 273 ? 2.398 3.143 -11.18 1 97.31 273 ASP B N 1
ATOM 4671 C CA . ASP B 1 273 ? 3.018 1.93 -11.703 1 97.31 273 ASP B CA 1
ATOM 4672 C C . ASP B 1 273 ? 2.688 0.723 -10.828 1 97.31 273 ASP B C 1
ATOM 4674 O O . ASP B 1 273 ? 3.498 0.313 -9.992 1 97.31 273 ASP B O 1
ATOM 4678 N N . LEU B 1 274 ? 1.577 0.054 -11.047 1 97.38 274 LEU B N 1
ATOM 4679 C CA . LEU B 1 274 ? 1.151 -1.083 -10.234 1 97.38 274 LEU B CA 1
ATOM 4680 C C . LEU B 1 274 ? 1.947 -2.334 -10.594 1 97.38 274 LEU B C 1
ATOM 4682 O O . LEU B 1 274 ? 2.004 -3.283 -9.805 1 97.38 274 LEU B O 1
ATOM 4686 N N . GLU B 1 275 ? 2.518 -2.363 -11.797 1 96.62 275 GLU B N 1
ATOM 4687 C CA . GLU B 1 275 ? 3.383 -3.488 -12.141 1 96.62 275 GLU B CA 1
ATOM 4688 C C . GLU B 1 275 ? 4.598 -3.551 -11.219 1 96.62 275 GLU B C 1
ATOM 4690 O O . GLU B 1 275 ? 4.953 -4.621 -10.727 1 96.62 275 GLU B O 1
ATOM 4695 N N . LYS B 1 276 ? 5.215 -2.4 -11 1 97.38 276 LYS B N 1
ATOM 4696 C CA . LYS B 1 276 ? 6.367 -2.344 -10.102 1 97.38 276 LYS B CA 1
ATOM 4697 C C . LYS B 1 276 ? 5.973 -2.736 -8.68 1 97.38 276 LYS B C 1
ATOM 4699 O O . LYS B 1 276 ? 6.73 -3.422 -7.984 1 97.38 276 LYS B O 1
ATOM 4704 N N . ILE B 1 277 ? 4.793 -2.262 -8.203 1 98.38 277 ILE B N 1
ATOM 4705 C CA . ILE B 1 277 ? 4.301 -2.588 -6.871 1 98.38 277 ILE B CA 1
ATOM 4706 C C . ILE B 1 277 ? 4.16 -4.102 -6.727 1 98.38 277 ILE B C 1
ATOM 4708 O O . ILE B 1 277 ? 4.566 -4.676 -5.715 1 98.38 277 ILE B O 1
ATOM 4712 N N . ILE B 1 278 ? 3.668 -4.758 -7.754 1 97.94 278 ILE B N 1
ATOM 4713 C CA . ILE B 1 278 ? 3.49 -6.207 -7.723 1 97.94 278 ILE B CA 1
ATOM 4714 C C . ILE B 1 278 ? 4.852 -6.895 -7.801 1 97.94 278 ILE B C 1
ATOM 4716 O O . ILE B 1 278 ? 5.191 -7.707 -6.938 1 97.94 278 ILE B O 1
ATOM 4720 N N . GLN B 1 279 ? 5.707 -6.535 -8.758 1 97.06 279 GLN B N 1
ATOM 4721 C CA . GLN B 1 279 ? 6.961 -7.223 -9.055 1 97.06 279 GLN B CA 1
ATOM 4722 C C . GLN B 1 279 ? 7.941 -7.094 -7.891 1 97.06 279 GLN B C 1
ATOM 4724 O O . GLN B 1 279 ? 8.758 -7.988 -7.656 1 97.06 279 GLN B O 1
ATOM 4729 N N . LYS B 1 280 ? 7.777 -6.004 -7.125 1 98.25 280 LYS B N 1
ATOM 4730 C CA . LYS B 1 280 ? 8.688 -5.766 -6.012 1 98.25 280 LYS B CA 1
ATOM 4731 C C . LYS B 1 280 ? 8.008 -6.051 -4.676 1 98.25 280 LYS B C 1
ATOM 4733 O O . LYS B 1 280 ? 8.625 -5.922 -3.617 1 98.25 280 LYS B O 1
ATOM 4738 N N . GLU B 1 281 ? 6.699 -6.359 -4.781 1 98.56 281 GLU B N 1
ATOM 4739 C CA . GLU B 1 281 ? 5.906 -6.539 -3.566 1 98.56 281 GLU B CA 1
ATOM 4740 C C . GLU B 1 281 ? 6.039 -5.336 -2.637 1 98.56 281 GLU B C 1
ATOM 4742 O O . GLU B 1 281 ? 6.281 -5.496 -1.438 1 98.56 281 GLU B O 1
ATOM 4747 N N . ILE B 1 282 ? 5.906 -4.176 -3.229 1 98.75 282 ILE B N 1
ATOM 4748 C CA . ILE B 1 282 ? 5.98 -2.924 -2.482 1 98.75 282 ILE B CA 1
ATOM 4749 C C . ILE B 1 282 ? 4.707 -2.742 -1.656 1 98.75 282 ILE B C 1
ATOM 4751 O O . ILE B 1 282 ? 3.617 -3.111 -2.094 1 98.75 282 ILE B O 1
ATOM 4755 N N . ARG B 1 283 ? 4.871 -2.213 -0.475 1 98.62 283 ARG B N 1
ATOM 4756 C CA . ARG B 1 283 ? 3.748 -1.786 0.355 1 98.62 283 ARG B CA 1
ATOM 4757 C C . ARG B 1 283 ? 3.516 -0.284 0.231 1 98.62 283 ARG B C 1
ATOM 4759 O O . ARG B 1 283 ? 4.418 0.513 0.504 1 98.62 283 ARG B O 1
ATOM 4766 N N . VAL B 1 284 ? 2.346 0.103 -0.154 1 98.81 284 VAL B N 1
ATOM 4767 C CA . VAL B 1 284 ? 1.967 1.503 -0.315 1 98.81 284 VAL B CA 1
ATOM 4768 C C . VAL B 1 284 ? 0.965 1.895 0.769 1 98.81 284 VAL B C 1
ATOM 4770 O O . VAL B 1 284 ? -0.043 1.212 0.967 1 98.81 284 VAL B O 1
ATOM 4773 N N . MET B 1 285 ? 1.252 2.99 1.44 1 98.38 285 MET B N 1
ATOM 4774 C CA . MET B 1 285 ? 0.355 3.457 2.494 1 98.38 285 MET B CA 1
ATOM 4775 C C . MET B 1 285 ? -0.039 4.91 2.268 1 98.38 285 MET B C 1
ATOM 4777 O O . MET B 1 285 ? 0.802 5.738 1.916 1 98.38 285 MET B O 1
ATOM 4781 N N . GLY B 1 286 ? -1.28 5.164 2.473 1 97.94 286 GLY B N 1
ATOM 4782 C CA . GLY B 1 286 ? -1.751 6.539 2.543 1 97.94 286 GLY B CA 1
ATOM 4783 C C . GLY B 1 286 ? -1.818 7.074 3.963 1 97.94 286 GLY B C 1
ATOM 4784 O O . GLY B 1 286 ? -2.025 6.312 4.91 1 97.94 286 GLY B O 1
ATOM 4785 N N . THR B 1 287 ? -1.663 8.375 4.086 1 97.94 287 THR B N 1
ATOM 4786 C CA . THR B 1 287 ? -1.73 9 5.402 1 97.94 287 THR B CA 1
ATOM 4787 C C . THR B 1 287 ? -2.602 10.25 5.363 1 97.94 287 THR B C 1
ATOM 4789 O O . THR B 1 287 ? -2.508 11.047 4.43 1 97.94 287 THR B O 1
ATOM 4792 N N . ARG B 1 288 ? -3.453 10.344 6.32 1 96.69 288 ARG B N 1
ATOM 4793 C CA . ARG B 1 288 ? -4.359 11.484 6.43 1 96.69 288 ARG B CA 1
ATOM 4794 C C . ARG B 1 288 ? -4.156 12.227 7.746 1 96.69 288 ARG B C 1
ATOM 4796 O O . ARG B 1 288 ? -4.457 11.695 8.812 1 96.69 288 ARG B O 1
ATOM 4803 N N . SER B 1 289 ? -3.725 13.453 7.605 1 95.88 289 SER B N 1
ATOM 4804 C CA . SER B 1 289 ? -3.613 14.344 8.75 1 95.88 289 SER B CA 1
ATOM 4805 C C . SER B 1 289 ? -2.848 13.688 9.898 1 95.88 289 SER B C 1
ATOM 4807 O O . SER B 1 289 ? -1.754 13.156 9.688 1 95.88 289 SER B O 1
ATOM 4809 N N . GLN B 1 290 ? -3.316 13.844 11.047 1 97.38 290 GLN B N 1
ATOM 4810 C CA . GLN B 1 290 ? -2.771 13.312 12.297 1 97.38 290 GLN B CA 1
ATOM 4811 C C . GLN B 1 290 ? -3.887 12.852 13.227 1 97.38 290 GLN B C 1
ATOM 4813 O O . GLN B 1 290 ? -5.066 13.109 12.977 1 97.38 290 GLN B O 1
ATOM 4818 N N . LYS B 1 291 ? -3.508 12.008 14.156 1 96.44 291 LYS B N 1
ATOM 4819 C CA . LYS B 1 291 ? -4.43 11.602 15.211 1 96.44 291 LYS B CA 1
ATOM 4820 C C . LYS B 1 291 ? -3.863 11.922 16.594 1 96.44 291 LYS B C 1
ATOM 4822 O O . LYS B 1 291 ? -2.736 12.406 16.703 1 96.44 291 LYS B O 1
ATOM 4827 N N . HIS B 1 292 ? -4.648 11.727 17.594 1 96.75 292 HIS B N 1
ATOM 4828 C CA . HIS B 1 292 ? -4.324 12.125 18.953 1 96.75 292 HIS B CA 1
ATOM 4829 C C . HIS B 1 292 ? -2.973 11.57 19.391 1 96.75 292 HIS B C 1
ATOM 4831 O O . HIS B 1 292 ? -2.143 12.297 19.938 1 96.75 292 HIS B O 1
ATOM 4837 N N . ALA B 1 293 ? -2.682 10.336 19.047 1 97.94 293 ALA B N 1
ATOM 4838 C CA . ALA B 1 293 ? -1.503 9.625 19.531 1 97.94 293 ALA B CA 1
ATOM 4839 C C . ALA B 1 293 ? -0.227 10.203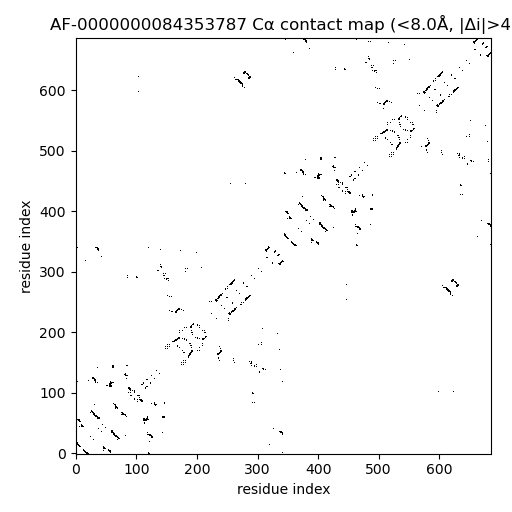 18.922 1 97.94 293 ALA B C 1
ATOM 4841 O O . ALA B 1 293 ? 0.877 9.898 19.391 1 97.94 293 ALA B O 1
ATOM 4842 N N . ASP B 1 294 ? -0.338 11.086 17.969 1 98.56 294 ASP B N 1
ATOM 4843 C CA . ASP B 1 294 ? 0.82 11.602 17.25 1 98.56 294 ASP B CA 1
ATOM 4844 C C . ASP B 1 294 ? 1.35 12.875 17.906 1 98.56 294 ASP B C 1
ATOM 4846 O O . ASP B 1 294 ? 2.463 13.32 17.609 1 98.56 294 ASP B O 1
ATOM 4850 N N . TRP B 1 295 ? 0.663 13.555 18.766 1 98.69 295 TRP B N 1
ATOM 4851 C CA . TRP B 1 295 ? 0.946 14.922 19.188 1 98.69 295 TRP B CA 1
ATOM 4852 C C . TRP B 1 295 ? 1.979 14.945 20.312 1 98.69 295 TRP B C 1
ATOM 4854 O O . TRP B 1 295 ? 2.992 15.648 20.219 1 98.69 295 TRP B O 1
ATOM 4864 N N . GLU B 1 296 ? 1.789 14.133 21.297 1 98.75 296 GLU B N 1
ATOM 4865 C CA . GLU B 1 296 ? 2.738 14.141 22.406 1 98.75 296 GLU B CA 1
ATOM 4866 C C . GLU B 1 296 ? 4.125 13.695 21.953 1 98.75 296 GLU B C 1
ATOM 4868 O O . GLU B 1 296 ? 5.129 14.312 22.297 1 98.75 296 GLU B O 1
ATOM 4873 N N . PRO B 1 297 ? 4.188 12.633 21.109 1 98.81 297 PRO B N 1
ATOM 4874 C CA . PRO B 1 297 ? 5.516 12.273 20.609 1 98.81 297 PRO B CA 1
ATOM 4875 C C . PRO B 1 297 ? 6.137 13.375 19.75 1 98.81 297 PRO B C 1
ATOM 4877 O O . PRO B 1 297 ? 7.359 13.555 19.766 1 98.81 297 PRO B O 1
ATOM 4880 N N . SER B 1 298 ? 5.34 14.047 19.016 1 98.88 298 SER B N 1
ATOM 4881 C CA . SER B 1 298 ? 5.844 15.148 18.203 1 98.88 298 SER B CA 1
ATOM 4882 C C . SER B 1 298 ? 6.41 16.266 19.078 1 98.88 298 SER B C 1
ATOM 4884 O O . SER B 1 298 ? 7.5 16.781 18.828 1 98.88 298 SER B O 1
ATOM 4886 N N . LEU B 1 299 ? 5.695 16.609 20.125 1 98.94 299 LEU B N 1
ATOM 4887 C CA . LEU B 1 299 ? 6.172 17.609 21.062 1 98.94 299 LEU B CA 1
ATOM 4888 C C . LEU B 1 299 ? 7.461 17.141 21.75 1 98.94 299 LEU B C 1
ATOM 4890 O O . LEU B 1 299 ? 8.375 17.938 21.953 1 98.94 299 LEU B O 1
ATOM 4894 N N . ALA B 1 300 ? 7.531 15.875 22.016 1 98.88 300 ALA B N 1
ATOM 4895 C CA . ALA B 1 300 ? 8.727 15.312 22.641 1 98.88 300 ALA B CA 1
ATOM 4896 C C . ALA B 1 300 ? 9.938 15.445 21.734 1 98.88 300 ALA B C 1
ATOM 4898 O O . ALA B 1 300 ? 11.039 15.75 22.188 1 98.88 300 ALA B O 1
ATOM 4899 N N . LEU B 1 301 ? 9.75 15.219 20.484 1 98.88 301 LEU B N 1
ATOM 4900 C CA . LEU B 1 301 ? 10.844 15.328 19.516 1 98.88 301 LEU B CA 1
ATOM 4901 C C . LEU B 1 301 ? 11.406 16.75 19.5 1 98.88 301 LEU B C 1
ATOM 4903 O O . LEU B 1 301 ? 12.625 16.938 19.422 1 98.88 301 LEU B O 1
ATOM 4907 N N . MET B 1 302 ? 10.523 17.734 19.516 1 98.81 302 MET B N 1
ATOM 4908 C CA . MET B 1 302 ? 10.977 19.109 19.562 1 98.81 302 MET B CA 1
ATOM 4909 C C . MET B 1 302 ? 11.656 19.438 20.891 1 98.81 302 MET B C 1
ATOM 4911 O O . MET B 1 302 ? 12.711 20.078 20.906 1 98.81 302 MET B O 1
ATOM 4915 N N . ASN B 1 303 ? 11.039 18.891 21.922 1 98.88 303 ASN B N 1
ATOM 4916 C CA . ASN B 1 303 ? 11.57 19.156 23.25 1 98.88 303 ASN B CA 1
ATOM 4917 C C . ASN B 1 303 ? 12.984 18.609 23.406 1 98.88 303 ASN B C 1
ATOM 4919 O O . ASN B 1 303 ? 13.828 19.219 24.078 1 98.88 303 ASN B O 1
ATOM 4923 N N . GLU B 1 304 ? 13.273 17.484 22.781 1 98.62 304 GLU B N 1
ATOM 4924 C CA . GLU B 1 304 ? 14.547 16.781 22.891 1 98.62 304 GLU B CA 1
ATOM 4925 C C . GLU B 1 304 ? 15.547 17.281 21.844 1 98.62 304 GLU B C 1
ATOM 4927 O O . GLU B 1 304 ? 16.688 16.812 21.797 1 98.62 304 GLU B O 1
ATOM 4932 N N . GLY B 1 305 ? 15.117 18.125 21 1 98.12 305 GLY B N 1
ATOM 4933 C CA . GLY B 1 305 ? 16 18.688 19.984 1 98.12 305 GLY B CA 1
ATOM 4934 C C . GLY B 1 305 ? 16.219 17.766 18.797 1 98.12 305 GLY B C 1
ATOM 4935 O O . GLY B 1 305 ? 17.125 17.984 18 1 98.12 305 GLY B O 1
ATOM 4936 N N . LYS B 1 306 ? 15.406 16.766 18.688 1 98.56 306 LYS B N 1
ATOM 4937 C CA . LYS B 1 306 ? 15.516 15.836 17.562 1 98.56 306 LYS B CA 1
ATOM 4938 C C . LYS B 1 306 ? 14.852 16.391 16.312 1 98.56 306 LYS B C 1
ATOM 4940 O O . LYS B 1 306 ? 15.164 15.969 15.195 1 98.56 306 LYS B O 1
ATOM 4945 N N . VAL B 1 307 ? 13.914 17.281 16.547 1 98.69 307 VAL B N 1
ATOM 4946 C CA . VAL B 1 307 ? 13.297 18.031 15.445 1 98.69 307 VAL B CA 1
ATOM 4947 C C . VAL B 1 307 ? 13.391 19.531 15.727 1 98.69 307 VAL B C 1
ATOM 4949 O O . VAL B 1 307 ? 13.039 19.984 16.828 1 98.69 307 VAL B O 1
ATOM 4952 N N . ASP B 1 308 ? 13.898 20.172 14.789 1 98.31 308 ASP B N 1
ATOM 4953 C CA . ASP B 1 308 ? 13.945 21.625 14.859 1 98.31 308 ASP B CA 1
ATOM 4954 C C . ASP B 1 308 ? 12.898 22.266 13.938 1 98.31 308 ASP B C 1
ATOM 4956 O O . ASP B 1 308 ? 13.227 22.672 12.82 1 98.31 308 ASP B O 1
ATOM 4960 N N . ALA B 1 309 ? 11.773 22.469 14.445 1 97.94 309 ALA B N 1
ATOM 4961 C CA . ALA B 1 309 ? 10.664 22.953 13.633 1 97.94 309 ALA B CA 1
ATOM 4962 C C . ALA B 1 309 ? 10.703 24.469 13.5 1 97.94 309 ALA B C 1
ATOM 4964 O O . ALA B 1 309 ? 10.359 25.016 12.453 1 97.94 309 ALA B O 1
ATOM 4965 N N . ALA B 1 310 ? 11.133 25.094 14.516 1 96.88 310 ALA B N 1
ATOM 4966 C CA . ALA B 1 310 ? 11.125 26.562 14.555 1 96.88 310 ALA B CA 1
ATOM 4967 C C . ALA B 1 310 ? 12.023 27.141 13.469 1 96.88 310 ALA B C 1
ATOM 4969 O O . ALA B 1 310 ? 11.727 28.188 12.906 1 96.88 310 ALA B O 1
ATOM 4970 N N . THR B 1 311 ? 13.117 26.422 13.164 1 97.06 311 THR B N 1
ATOM 4971 C CA . THR B 1 311 ? 14.078 26.938 12.195 1 97.06 311 THR B CA 1
ATOM 4972 C C . THR B 1 311 ? 13.477 26.969 10.797 1 97.06 311 THR B C 1
ATOM 4974 O O . THR B 1 311 ? 13.992 27.641 9.898 1 97.06 311 THR B O 1
ATOM 4977 N N . LEU B 1 312 ? 12.398 26.281 10.594 1 98.25 312 LEU B N 1
ATOM 4978 C CA . LEU B 1 312 ? 11.75 26.25 9.289 1 98.25 312 LEU B CA 1
ATOM 4979 C C . LEU B 1 312 ? 10.906 27.5 9.055 1 98.25 312 LEU B C 1
ATOM 4981 O O . LEU B 1 312 ? 10.492 27.766 7.93 1 98.25 312 LEU B O 1
ATOM 4985 N N . VAL B 1 313 ? 10.602 28.219 10.148 1 98.19 313 VAL B N 1
ATOM 4986 C CA . VAL B 1 313 ? 9.867 29.469 10.031 1 98.19 313 VAL B CA 1
ATOM 4987 C C . VAL B 1 313 ? 10.758 30.547 9.422 1 98.19 313 VAL B C 1
ATOM 4989 O O . VAL B 1 313 ? 11.75 30.953 10.039 1 98.19 313 VAL B O 1
ATOM 4992 N N . THR B 1 314 ? 10.352 31.031 8.266 1 97.75 314 THR B N 1
ATOM 4993 C CA . THR B 1 314 ? 11.211 31.984 7.57 1 97.75 314 THR B CA 1
ATOM 4994 C C . THR B 1 314 ? 10.625 33.375 7.633 1 97.75 314 THR B C 1
ATOM 4996 O O . THR B 1 314 ? 11.344 34.375 7.461 1 97.75 314 THR B O 1
ATOM 4999 N N . HIS B 1 315 ? 9.328 33.469 7.781 1 97.94 315 HIS B N 1
ATOM 5000 C CA . HIS B 1 315 ? 8.656 34.781 7.812 1 97.94 315 HIS B CA 1
AT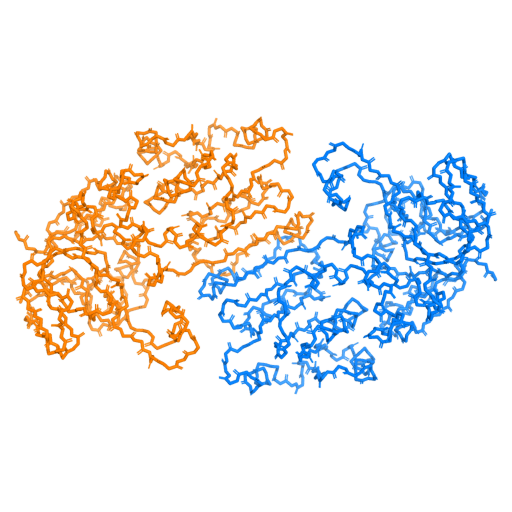OM 5001 C C . HIS B 1 315 ? 7.57 34.812 8.883 1 97.94 315 HIS B C 1
ATOM 5003 O O . HIS B 1 315 ? 6.973 33.781 9.195 1 97.94 315 HIS B O 1
ATOM 5009 N N . GLU B 1 316 ? 7.348 35.938 9.391 1 98 316 GLU B N 1
ATOM 5010 C CA . GLU B 1 316 ? 6.23 36.219 10.281 1 98 316 GLU B CA 1
ATOM 5011 C C . GLU B 1 316 ? 5.555 37.531 9.906 1 98 316 GLU B C 1
ATOM 5013 O O . GLU B 1 316 ? 6.234 38.531 9.594 1 98 316 GLU B O 1
ATOM 5018 N N . PHE B 1 317 ? 4.266 37.531 9.836 1 97.81 317 PHE B N 1
ATOM 5019 C CA . PHE B 1 317 ? 3.473 38.719 9.531 1 97.81 317 PHE B CA 1
ATOM 5020 C C . PHE B 1 317 ? 2.279 38.844 10.469 1 97.81 317 PHE B C 1
ATOM 5022 O O . PHE B 1 317 ? 1.809 37.844 11.008 1 97.81 317 PHE B O 1
ATOM 5029 N N . PRO B 1 318 ? 1.781 40.094 10.727 1 97.12 318 PRO B N 1
ATOM 5030 C CA . PRO B 1 318 ? 0.451 40.156 11.328 1 97.12 318 PRO B CA 1
ATOM 5031 C C . PRO B 1 318 ? -0.646 39.625 10.422 1 97.12 318 PRO B C 1
ATOM 5033 O O . PRO B 1 318 ? -0.494 39.625 9.195 1 97.12 318 PRO B O 1
ATOM 5036 N N . ILE B 1 319 ? -1.749 39.125 10.953 1 96.19 319 ILE B N 1
ATOM 5037 C CA . ILE B 1 319 ? -2.824 38.531 10.156 1 96.19 319 ILE B CA 1
ATOM 5038 C C . ILE B 1 319 ? -3.35 39.562 9.156 1 96.19 319 ILE B C 1
ATOM 5040 O O . ILE B 1 319 ? -3.861 39.188 8.094 1 96.19 319 ILE B O 1
ATOM 5044 N N . SER B 1 320 ? -3.158 40.875 9.414 1 95.38 320 SER B N 1
ATOM 5045 C CA . SER B 1 320 ? -3.631 41.938 8.539 1 95.38 320 SER B CA 1
ATOM 5046 C C . SER B 1 320 ? -2.799 42.031 7.27 1 95.38 320 SER B C 1
ATOM 5048 O O . SER B 1 320 ? -3.176 42.719 6.316 1 95.38 320 SER B O 1
ATOM 5050 N N . GLU B 1 321 ? -1.681 41.375 7.238 1 96.75 321 GLU B N 1
ATOM 5051 C CA . GLU B 1 321 ? -0.802 41.406 6.074 1 96.75 321 GLU B CA 1
ATOM 5052 C C . GLU B 1 321 ? -0.807 40.062 5.348 1 96.75 321 GLU B C 1
ATOM 5054 O O . GLU B 1 321 ? 0.236 39.594 4.883 1 96.75 321 GLU B O 1
ATOM 5059 N N . TRP B 1 322 ? -1.95 39.469 5.309 1 96.06 322 TRP B N 1
ATOM 5060 C CA . TRP B 1 322 ? -2.131 38.188 4.645 1 96.06 322 TRP B CA 1
ATOM 5061 C C . TRP B 1 322 ? -1.609 38.219 3.213 1 96.06 322 TRP B C 1
ATOM 5063 O O . TRP B 1 322 ? -1.009 37.25 2.732 1 96.06 322 TRP B O 1
ATOM 5073 N N . GLU B 1 323 ? -1.812 39.281 2.504 1 96.81 323 GLU B N 1
ATOM 5074 C CA . GLU B 1 323 ? -1.424 39.375 1.1 1 96.81 323 GLU B CA 1
ATOM 5075 C C . GLU B 1 323 ? 0.089 39.25 0.937 1 96.81 323 GLU B C 1
ATOM 5077 O O . GLU B 1 323 ? 0.57 38.625 0 1 96.81 323 GLU B O 1
ATOM 5082 N N . LYS B 1 324 ? 0.797 39.906 1.858 1 97.31 324 LYS B N 1
ATOM 5083 C CA . LYS B 1 324 ? 2.25 39.75 1.833 1 97.31 324 LYS B CA 1
ATOM 5084 C C . LYS B 1 324 ? 2.674 38.312 2.102 1 97.31 324 LYS B C 1
ATOM 5086 O O . LYS B 1 324 ? 3.586 37.812 1.45 1 97.31 324 LYS B O 1
ATOM 5091 N N . ALA B 1 325 ? 2.039 37.75 3.07 1 97.75 325 ALA B N 1
ATOM 5092 C CA . ALA B 1 325 ? 2.324 36.344 3.398 1 97.75 325 ALA B CA 1
ATOM 5093 C C . ALA B 1 325 ? 2.08 35.438 2.197 1 97.75 325 ALA B C 1
ATOM 5095 O O . ALA B 1 325 ? 2.918 34.594 1.866 1 97.75 325 ALA B O 1
ATOM 5096 N N . TYR B 1 326 ? 0.927 35.656 1.529 1 97.88 326 TYR B N 1
ATOM 5097 C CA . TYR B 1 326 ? 0.569 34.875 0.347 1 97.88 326 TYR B CA 1
ATOM 5098 C C . TYR B 1 326 ? 1.626 35.031 -0.741 1 97.88 326 TYR B C 1
ATOM 5100 O O . TYR B 1 326 ? 2.031 34.031 -1.358 1 97.88 326 TYR B O 1
ATOM 5108 N N . GLU B 1 327 ? 2.117 36.188 -0.958 1 97.5 327 GLU B N 1
ATOM 5109 C CA . GLU B 1 327 ? 3.08 36.469 -2.018 1 97.5 327 GLU B CA 1
ATOM 5110 C C . GLU B 1 327 ? 4.406 35.781 -1.768 1 97.5 327 GLU B C 1
ATOM 5112 O O . GLU B 1 327 ? 4.98 35.188 -2.686 1 97.5 327 GLU B O 1
ATOM 5117 N N . VAL B 1 328 ? 4.875 35.812 -0.542 1 96.62 328 VAL B N 1
ATOM 5118 C CA . VAL B 1 328 ? 6.18 35.219 -0.271 1 96.62 328 VAL B CA 1
ATOM 5119 C C . VAL B 1 328 ? 6.078 33.688 -0.328 1 96.62 328 VAL B C 1
ATOM 5121 O O . VAL B 1 328 ? 7.055 33 -0.646 1 96.62 328 VAL B O 1
ATOM 5124 N N . ILE B 1 329 ? 4.93 33.156 0.005 1 96.12 329 ILE B N 1
ATOM 5125 C CA . ILE B 1 329 ? 4.723 31.719 -0.123 1 96.12 329 ILE B CA 1
ATOM 5126 C C . ILE B 1 329 ? 4.711 31.328 -1.599 1 96.12 329 ILE B C 1
ATOM 5128 O O . ILE B 1 329 ? 5.414 30.391 -2.006 1 96.12 329 ILE B O 1
ATOM 5132 N N . LYS B 1 330 ? 4.004 32.125 -2.434 1 94.94 330 LYS B N 1
ATOM 5133 C CA . LYS B 1 330 ? 3.828 31.797 -3.846 1 94.94 330 LYS B CA 1
ATOM 5134 C C . LYS B 1 330 ? 5.129 31.984 -4.621 1 94.94 330 LYS B C 1
ATOM 5136 O O . LYS B 1 330 ? 5.387 31.281 -5.594 1 94.94 330 LYS B O 1
ATOM 5141 N N . SER B 1 331 ? 5.906 32.906 -4.168 1 93.31 331 SER B N 1
ATOM 5142 C CA . SER B 1 331 ? 7.156 33.188 -4.867 1 93.31 331 SER B CA 1
ATOM 5143 C C . SER B 1 331 ? 8.195 32.094 -4.586 1 93.31 331 SER B C 1
ATOM 5145 O O . SER B 1 331 ? 9.203 32 -5.285 1 93.31 331 SER B O 1
ATOM 5147 N N . GLY B 1 332 ? 7.934 31.328 -3.516 1 90.19 332 GLY B N 1
ATOM 5148 C CA . GLY B 1 332 ? 8.875 30.281 -3.162 1 90.19 332 GLY B CA 1
ATOM 5149 C C . GLY B 1 332 ? 9.969 30.75 -2.221 1 90.19 332 GLY B C 1
ATOM 5150 O O . GLY B 1 332 ? 10.852 29.969 -1.854 1 90.19 332 GLY B O 1
ATOM 5151 N N . GLU B 1 333 ? 9.898 31.938 -1.799 1 91.25 333 GLU B N 1
ATOM 5152 C CA . GLU B 1 333 ? 10.891 32.5 -0.893 1 91.25 333 GLU B CA 1
ATOM 5153 C C . GLU B 1 333 ? 10.742 31.938 0.516 1 91.25 333 GLU B C 1
ATOM 5155 O O . GLU B 1 333 ? 11.734 31.781 1.237 1 91.25 333 GLU B O 1
ATOM 5160 N N . ALA B 1 334 ? 9.586 31.688 0.879 1 96.5 334 ALA B N 1
ATOM 5161 C CA . ALA B 1 334 ? 9.312 31.25 2.242 1 96.5 334 ALA B CA 1
ATOM 5162 C C . ALA B 1 334 ? 9.289 29.719 2.33 1 96.5 334 ALA B C 1
ATOM 5164 O O . ALA B 1 334 ? 8.922 29.047 1.366 1 96.5 334 ALA B O 1
ATOM 5165 N N . ILE B 1 335 ? 9.727 29.188 3.428 1 97.69 335 ILE B N 1
ATOM 5166 C CA . ILE B 1 335 ? 9.484 27.781 3.764 1 97.69 335 ILE B CA 1
ATOM 5167 C C . ILE B 1 335 ? 8.203 27.672 4.594 1 97.69 335 ILE B C 1
ATOM 5169 O O . ILE B 1 335 ? 7.211 27.109 4.133 1 97.69 335 ILE B O 1
ATOM 5173 N N . LYS B 1 336 ? 8.148 28.281 5.723 1 98.38 336 LYS B N 1
ATOM 5174 C CA . LYS B 1 336 ? 6.965 28.391 6.566 1 98.38 336 LYS B CA 1
ATOM 5175 C C . LYS B 1 336 ? 6.727 29.828 7.008 1 98.38 336 LYS B C 1
ATOM 5177 O O . LYS B 1 336 ? 7.668 30.531 7.379 1 98.38 336 LYS B O 1
ATOM 5182 N N . VAL B 1 337 ? 5.457 30.234 6.914 1 98.56 337 VAL B N 1
ATOM 5183 C CA . VAL B 1 337 ? 5.074 31.578 7.348 1 98.56 337 VAL B CA 1
ATOM 5184 C C . VAL B 1 337 ? 4.121 31.484 8.539 1 98.56 337 VAL B C 1
ATOM 5186 O O . VAL B 1 337 ? 3.166 30.703 8.516 1 98.56 337 VAL B O 1
ATOM 5189 N N . LEU B 1 338 ? 4.395 32.188 9.586 1 98.56 338 LEU B N 1
ATOM 5190 C CA . LEU B 1 338 ? 3.482 32.312 10.711 1 98.56 338 LEU B CA 1
ATOM 5191 C C . LEU B 1 338 ? 2.779 33.688 10.68 1 98.56 338 LEU B C 1
ATOM 5193 O O . LEU B 1 338 ? 3.35 34.656 10.219 1 98.56 338 LEU B O 1
ATOM 5197 N N . LEU B 1 339 ? 1.6 33.688 11.133 1 98.44 339 LEU B N 1
ATOM 5198 C CA . LEU B 1 339 ? 0.837 34.906 11.336 1 98.44 339 LEU B CA 1
ATOM 5199 C C . LEU B 1 339 ? 0.674 35.219 12.82 1 98.44 339 LEU B C 1
ATOM 5201 O O . LEU B 1 339 ? 0.461 34.312 13.625 1 98.44 339 LEU B O 1
ATOM 5205 N N . LYS B 1 340 ? 0.743 36.469 13.133 1 96.88 340 LYS B N 1
ATOM 5206 C CA . LYS B 1 340 ? 0.499 36.938 14.492 1 96.88 340 LYS B CA 1
ATOM 5207 C C . LYS B 1 340 ? -0.822 37.688 14.578 1 96.88 340 LYS B C 1
ATOM 5209 O O . LYS B 1 340 ? -0.98 38.75 13.961 1 96.88 340 LYS B O 1
ATOM 5214 N N . PRO B 1 341 ? -1.808 37.125 15.219 1 89.12 341 PRO B N 1
ATOM 5215 C CA . PRO B 1 341 ? -3.084 37.844 15.297 1 89.12 341 PRO B CA 1
ATOM 5216 C C . PRO B 1 341 ? -3.035 39.031 16.25 1 89.12 341 PRO B C 1
ATOM 5218 O O . PRO B 1 341 ? -3.836 39.969 16.125 1 89.12 341 PRO B O 1
ATOM 5221 N N . ILE B 1 342 ? -2.27 38.719 17.469 1 73.69 342 ILE B N 1
ATOM 5222 C CA . ILE B 1 342 ? -2.145 39.812 18.438 1 73.69 342 ILE B CA 1
ATOM 5223 C C . ILE B 1 342 ? -0.822 40.562 18.234 1 73.69 342 ILE B C 1
ATOM 5225 O O . ILE B 1 342 ? 0.233 39.906 18.109 1 73.69 342 ILE B O 1
ATOM 5229 N N . GLY B 1 343 ? -0.826 42.031 17.891 1 57 343 GLY B N 1
ATOM 5230 C CA . GLY B 1 343 ? 0.285 42.969 17.734 1 57 343 GLY B CA 1
ATOM 5231 C C . GLY B 1 343 ? 0.143 43.875 16.531 1 57 343 GLY B C 1
ATOM 5232 O O . GLY B 1 343 ? -0.668 43.625 15.648 1 57 343 GLY B O 1
#

Solvent-accessible surface area (backbone atoms only — not comparable to full-atom values): 33990 Å² total; per-residue (Å²): 68,55,26,37,26,35,60,43,88,38,64,47,53,64,41,80,39,83,40,83,76,84,78,46,52,49,60,18,28,23,29,39,32,58,33,18,30,67,47,71,64,56,53,32,32,36,60,36,76,44,93,60,45,63,66,26,25,30,30,48,20,25,10,28,28,28,70,44,69,16,54,89,51,74,93,63,51,70,69,39,48,29,29,46,56,41,56,56,39,64,75,69,70,49,76,33,38,70,70,49,37,45,66,65,31,89,60,45,32,32,32,29,30,68,34,55,15,37,37,11,35,55,36,66,41,28,54,92,31,50,40,77,53,56,91,66,42,50,56,68,32,36,13,40,42,50,63,40,10,24,30,46,41,43,56,64,74,51,89,74,50,71,66,35,37,35,37,28,37,26,44,48,61,60,20,51,46,31,46,32,53,46,39,67,51,42,30,44,35,36,40,28,39,45,79,87,35,45,73,40,46,53,47,40,52,72,74,59,51,75,36,74,43,43,58,82,82,43,63,60,63,60,52,41,24,66,77,43,79,61,53,31,27,47,30,30,40,36,39,56,32,43,65,71,57,51,55,50,43,62,68,41,35,16,71,60,12,38,37,35,40,62,32,69,51,95,51,46,63,33,79,37,56,53,48,58,28,17,71,28,30,24,36,37,34,24,38,50,65,42,41,68,84,26,45,64,60,40,51,47,33,36,47,70,63,55,32,73,57,43,77,47,53,67,44,76,40,41,52,88,41,48,68,60,53,51,49,38,51,73,70,52,76,41,67,30,44,33,29,22,41,67,122,68,56,27,36,26,34,60,44,88,38,64,47,52,65,39,80,40,82,40,83,74,85,75,46,52,49,59,17,28,23,29,39,31,56,31,17,29,67,47,71,64,54,55,32,33,36,59,35,76,44,91,58,46,60,68,23,25,29,30,46,20,24,10,27,29,29,70,43,67,16,52,92,50,76,91,61,53,70,69,40,48,30,29,47,55,42,55,55,43,65,75,69,70,50,74,34,39,71,71,48,36,46,66,65,31,92,59,45,32,33,32,29,31,68,34,55,15,37,37,11,34,54,36,68,41,30,54,91,31,49,42,76,53,54,91,68,42,51,55,67,32,35,14,41,42,51,64,39,10,24,30,47,40,43,54,65,73,50,90,74,49,69,67,35,38,34,37,30,36,25,44,49,60,58,18,51,44,31,45,32,54,46,40,68,51,41,30,44,34,35,40,28,39,44,80,87,34,44,73,40,48,52,49,40,52,72,74,60,52,75,37,75,43,44,59,82,80,42,65,60,64,60,53,41,24,66,78,44,79,62,52,31,27,46,30,30,40,36,39,55,32,43,66,70,56,51,55,50,42,62,68,42,36,16,72,60,11,38,39,35,42,62,32,70,51,95,50,47,63,34,77,38,57,54,48,57,28,16,71,29,30,24,37,36,34,25,38,50,66,42,41,68,84,25,45,64,59,40,52,46,32,37,47,71,62,55,33,73,56,43,77,46,51,67,43,74,39,45,52,89,43,46,68,60,53,52,48,38,50,73,72,53,76,39,66,28,43,34,29,22,44,61,126

Secondary structure (DSSP, 8-state):
-EEEEE-SSSS--EEEEE-PPP---TTEEEEEEEEEEPPHHHHHHHHT-S---SSEE---EEEEEEEEE-TT--S--TT-EEEE-SEEE--SSSHHHHTT-GGG-TT-EEBTTTB--SSBSEEEEEGGGEEEPPTT--HHHHHTHHHHHHHHHHHHTS---TT-EEEEE--SHHHHHHHHHHHHTT-EEEEEE-GGGHHHHHHHHHTT-SEEEETTTS-HHHHHHHHHTTS-EEEEEE-S--HHHHHHHHHHEEEEEEEEE-SPPSSSEEEEEHHHHHHHT-EEEE--S--GGGHHHHHHHHHTTS---GGGEEEEEEGGGHHHHHHHHHHT--SEEEEES--/-EEEEE-SSSS--EEEEE-PPP---TTEEEEEEEEEEPPHHHHHHHHT-S---SSEE---EEEEEEEEE-TT--S--TT-EEEE-SEEE--SSSHHHHTT-GGG-TT-EEBTTTB--SSBSEEEEEGGGEEEPPTT--HHHHHTHHHHHHHHHHHHTS---TT-EEEEE--SHHHHHHHHHHHHTT-EEEEEE-GGGHHHHHHHHHTT-SEEEETTTS-HHHHHHHHHTTS-EEEEEE-S--HHHHHHHHHHEEEEEEEEE-SPPSSSEEEEEHHHHHHTT-EEEE--S--GGGHHHHHHHHHTTS---GGGEEEEEEGGGHHHHHHHHHHT--SEEEEES--

Organism: NCBI:txid482461

Foldseek 3Di:
DWFFWQADAAAASTDIDDDDDDDEEQQKWKWFWFWFWDDPLNLCRNHRNHAFDPGAGATAQTKGFTCDDHRPDDVDDGGFTKHFHQWADAPCPDPCNVVQVRLPGPPTDGDRGHHHHRRARMDMGGNLGMGTFDDQADGLNSSCLQLLLQLLQLLVVDDAAAAFEEEEEDLFLSSLSNQLSNVVRNYQYEYEDAPLQVVSLVVSVVLPRNHYYHVVVDPPLVVQCVSVVHQFGQEYEYAHQDLVRQAVSLVRHGQQHEYGYRHHHPDPDGPHCVVSCVVSVYHYYYGGGHGSVSRVVSSVCVVVVSDDSSSLADEEEASNVVVVVSVCVVSSVHRMYMHGPDD/DWFFWQADAAAASTDIDDDDDDDEEAQKFKWFWFWFWDDPLNLCRNHRNHAFDPGAGATAQTKGFTCDDHHPDDVDDGGFTKHFHQWADAPCPDPCNVVQVRLPGPPTDGDRGHHHHRRARMDMGGNLGMDTFDDQADGLNSSCLQLLLQLLQLLVVDDAAAAFEEEEEDLFLSSLSNQLSNVVRNYQYEYEDAPLQVVSLVVSVVLPRNHYYHVVVDPPLVVQCVSPVHQFGQEYEYAHQDLVSQAVSLVRHGQQHEYGYRHHHPDPDGPHCVVSCVVSVYHYYYGGGHGSVSRVVSSVCVNVVSDDSSSLADEEEASNVVVVVSVCVVSSVHRMYMHGPDD

pLDDT: mean 97.34, std 3.14, range [55.66, 99.0]

Sequence (686 aa):
MKSLVKTAPGFGHLEIQERPEPSPGKNQVKIQVKCAGICGSDIHTYEGNYRVAVPVTLGHEFAGVVVEVGENVSEFKVGDRVTSETTYQICGECAYCLSGDYNLCSNRKGLGSQQDGGFAEYLIARKESVHHLPENVDFQAAAMTEPLACTYHAVEKAVIHPGDLVVVLGPGPIGLLTAQVAKSRGAVVIITGLDHDQVRLDKAEEIGIDHVVNIQHEDLKQLVDHLTDGYGADIVMECSGAVPAAKQGLDLLRKKGQYVQVGLFPKADVDFDLEKIIQKEIRVMGTRSQKHADWEPSLALMNEGKVDAATLVTHEFPISEWEKAYEVIKSGEAIKVLLKPIGMKSLVKTAPGFGHLEIQERPEPSPGKNQVKIQVKCAGICGSDIHTYEGNYRVAVPVTLGHEFAGVVVEVGENVSEFKVGDRVTSETTYQICGECAYCLSGDYNLCSNRKGLGSQQDGGFAEYLIARKESVHHLPENVDFQAAAMTEPLACTYHAVEKAVIHPGDLVVVLGPGPIGLLTAQVAKSRGAVVIITGLDHDQVRLDKAEEIGIDHVVNIQHEDLKQLVDHLTDGYGADIVMECSGAVPAAKQGLDLLRKKGQYVQVGLFPKADVDFDLEKIIQKEIRVMGTRSQKHADWEPSLALMNEGKVDAATLVTHEFPISEWEKAYEVIKSGEAIKVLLKPIG